Protein 7GPX (pdb70)

Solvent-accessible surface area: 15720 Å² total; per-residue (Å²): 3,7,88,4,0,50,32,1,14,47,1,17,121,149,0,27,10,33,0,92,21,183,130,33,48,11,0,0,0,0,0,38,63,78,13,0,1,0,0,37,78,0,56,30,38,146,94,2,73,5,74,96,93,110,11,159,23,86,87,48,62,55,29,126,24,191,98,102,19,9,5,12,0,8,29,0,74,0,52,62,156,109,146,15,120,64,0,60,130,40,9,9,177,77,79,66,87,32,109,47,0,2,0,0,1,57,4,84,117,30,24,49,4,8,0,4,6,4,133,2,57,52,98,22,111,24,90,30,85,62,59,74,0,53,66,0,1,21,0,106,20,51,12,116,84,26,8,24,0,0,0,0,1,14,74,38,88,0,1,0,1,3,4,12,46,89,54,66,41,0,8,0,1,7,0,8,30,78,37,4,130,76,84,19,16,93,26,1,64,42,3,9,173,131,0,14,13,22,0,87,14,155,99,23,38,0,6,0,1,0,0,39,65,74,12,0,1,0,2,38,54,0,45,30,41,128,64,1,71,2,67,96,95,114,7,122,10,94,90,53,59,59,24,128,19,188,98,101,24,9,3,16,0,8,26,1,101,2,87,43,137,105,136,14,93,57,0,66,118,55,5,12,184,74,77,73,88,34,111,86,1,10,0,5,0,32,3,70,121,10,43,69,0,10,0,20,6,8,126,0,41,66,90,25,115,24,86,31,84,64,58,67,0,51,58,0,1,30,1,100,3,37,6,164,39,45,77,12,1,3,2,0,1,14,86,27,68,0,2,0,8,6,6,18,46,69,25,60,51,0,7,0,1,6,0,10,38,75,38,8,124

Radius of gyration: 21.92 Å; Cα contacts (8 Å, |Δi|>4): 984; chains: 2; bounding box: 48×48×65 Å

Secondary structure (DSSP, 8-state):
--HHHHHHHHHHHHHEEEEEETTEEEEEEEEEBTEEEEEGGG---SEEEETTEEEEEEEEEEEE-TTS-EEEEEEEEE--SSPBP--GGGS-SS---EEEEEEEE-SSSSTTEEEEEEEEEEEEEEEETTEEEEEEEEESS---TT-TT-EEEETTEEEEEEEEE-SS-EEEEEP-GGGG-/-HHHHHHHHHHHHHEEEEEETTEEEEEEEEEBTEEEEEGGG---SEEEETTEEEEEEEEEEEE-TTS-EEEEEEEEE--S--BPP-GGGS-SS---EEEEEEEE-SSSSTTEEEEEEEEEEEEEEEETTEEEEEEEEEE--S---S---EEEETTEEEEEEEEE-SSEEEEEEP-GGG--

Organism: Human enterovirus D68 (NCBI:txid42789)

GO terms:
  GO:0039537 symbiont-mediated suppression of cytoplasmic pattern recognition receptor signaling pathway (P, IDA)
  GO:0140311 protein sequestering activity (F, IDA)
  GO:0005737 cytoplasm (C, IC)
  GO:0033650 host cell mitochondrion (C, EXP)
  GO:0030430 host cell cytoplasm (C, EXP)
  GO:0004197 cysteine-type endopeptidase activity (F, IDA)

Structure (mmCIF, N/CA/C/O backbone):
data_7GPX
#
_entry.id   7GPX
#
_cell.length_a   42.997
_cell.length_b   61.244
_cell.length_c   147.790
_cell.angle_alpha   90.00
_cell.angle_beta   90.00
_cell.angle_gamma   90.00
#
_symmetry.space_group_name_H-M   'P 21 21 21'
#
loop_
_entity.id
_entity.type
_entity.pdbx_description
1 polymer 'Protease 3C'
2 non-polymer 'DIMETHYL SULFOXIDE'
3 non-polymer 5-bromo-2-hydroxybenzonitrile
4 water water
#
loop_
_atom_site.group_PDB
_atom_site.id
_atom_site.type_symbol
_atom_site.label_atom_id
_atom_site.label_alt_id
_atom_site.label_comp_id
_atom_site.label_asym_id
_atom_site.label_entity_id
_atom_site.label_seq_id
_atom_site.pdbx_PDB_ins_code
_atom_site.Cartn_x
_atom_site.Cartn_y
_atom_site.Cartn_z
_atom_site.occupancy
_atom_site.B_iso_or_equiv
_atom_site.auth_seq_id
_atom_site.auth_comp_id
_atom_site.auth_asym_id
_atom_site.auth_atom_id
_atom_site.pdbx_PDB_model_num
ATOM 1 N N . MET A 1 1 ? 0.424 -2.173 -30.207 1.00 19.50 0 MET A N 1
ATOM 2 C CA . MET A 1 1 ? 0.142 -1.156 -31.212 1.00 22.98 0 MET A CA 1
ATOM 3 C C . MET A 1 1 ? 1.345 -0.194 -31.385 1.00 20.11 0 MET A C 1
ATOM 4 O O . MET A 1 1 ? 1.379 0.623 -32.334 1.00 21.95 0 MET A O 1
ATOM 9 N N . GLY A 1 2 ? 2.311 -0.254 -30.489 1.00 18.12 1 GLY A N 1
ATOM 10 C CA . GLY A 1 2 ? 3.489 0.605 -30.441 1.00 18.35 1 GLY A CA 1
ATOM 11 C C . GLY A 1 2 ? 4.569 0.013 -29.551 1.00 19.40 1 GLY A C 1
ATOM 12 O O . GLY A 1 2 ? 4.423 -1.083 -29.015 1.00 17.06 1 GLY A O 1
ATOM 13 N N . PRO A 1 3 ? 5.672 0.756 -29.319 1.00 20.11 2 PRO A N 1
ATOM 14 C CA . PRO A 1 3 ? 6.854 0.224 -28.623 1.00 19.66 2 PRO A CA 1
ATOM 15 C C . PRO A 1 3 ? 6.663 -0.236 -27.168 1.00 17.35 2 PRO A C 1
ATOM 16 O O . PRO A 1 3 ? 7.274 -1.187 -26.774 1.00 18.88 2 PRO A O 1
ATOM 20 N N . GLY A 1 4 ? 5.735 0.377 -26.464 1.00 18.98 3 GLY A N 1
ATOM 21 C CA . GLY A 1 4 ? 5.438 -0.035 -25.079 1.00 17.37 3 GLY A CA 1
ATOM 22 C C . GLY A 1 4 ? 4.755 -1.384 -25.072 1.00 16.93 3 GLY A C 1
ATOM 23 O O . GLY A 1 4 ? 5.088 -2.289 -24.233 1.00 18.07 3 GLY A O 1
ATOM 24 N N . PHE A 1 5 ? 3.771 -1.550 -25.953 1.00 17.03 4 PHE A N 1
ATOM 25 C CA . PHE A 1 5 ? 3.030 -2.828 -26.107 1.00 15.12 4 PHE A CA 1
ATOM 26 C C . PHE A 1 5 ? 3.975 -3.922 -26.642 1.00 14.71 4 PHE A C 1
ATOM 27 O O . PHE A 1 5 ? 3.853 -5.089 -26.312 1.00 14.03 4 PHE A O 1
ATOM 35 N N . ASP A 1 6 ? 4.917 -3.565 -27.496 1.00 14.69 5 ASP A N 1
ATOM 36 C CA . ASP A 1 6 ? 5.882 -4.534 -28.063 1.00 14.81 5 ASP A CA 1
ATOM 37 C C . ASP A 1 6 ? 6.783 -5.134 -26.961 1.00 14.94 5 ASP A C 1
ATOM 38 O O . ASP A 1 6 ? 6.963 -6.344 -26.893 1.00 14.04 5 ASP A O 1
ATOM 43 N N . PHE A 1 7 ? 7.328 -4.289 -26.099 1.00 14.18 6 PHE A N 1
ATOM 44 C CA . PHE A 1 7 ? 8.136 -4.801 -24.954 1.00 14.89 6 PHE A CA 1
ATOM 45 C C . PHE A 1 7 ? 7.278 -5.675 -24.010 1.00 14.30 6 PHE A C 1
ATOM 46 O O . PHE A 1 7 ? 7.681 -6.773 -23.663 1.00 13.69 6 PHE A O 1
ATOM 54 N N . ALA A 1 8 ? 6.080 -5.203 -23.660 1.00 12.58 7 ALA A N 1
ATOM 55 C CA . ALA A 1 8 ? 5.176 -5.934 -22.755 1.00 12.76 7 ALA A CA 1
ATOM 56 C C . ALA A 1 8 ? 4.863 -7.326 -23.343 1.00 12.35 7 ALA A C 1
ATOM 57 O O . ALA A 1 8 ? 4.901 -8.316 -22.644 1.00 11.78 7 ALA A O 1
ATOM 59 N N . GLN A 1 9 ? 4.540 -7.391 -24.650 1.00 12.44 8 GLN A N 1
ATOM 60 C CA . GLN A 1 9 ? 4.205 -8.673 -25.305 1.00 12.16 8 GLN A CA 1
ATOM 61 C C . GLN A 1 9 ? 5.411 -9.655 -25.238 1.00 13.04 8 GLN A C 1
ATOM 62 O O . GLN A 1 9 ? 5.175 -10.820 -25.067 1.00 12.58 8 GLN A O 1
ATOM 68 N N . ALA A 1 10 ? 6.606 -9.135 -25.458 1.00 13.10 9 ALA A N 1
ATOM 69 C CA . ALA A 1 10 ? 7.830 -9.945 -25.462 1.00 14.34 9 ALA A CA 1
ATOM 70 C C . ALA A 1 10 ? 7.967 -10.563 -24.063 1.00 14.83 9 ALA A C 1
ATOM 71 O O . ALA A 1 10 ? 8.354 -11.711 -23.956 1.00 15.18 9 ALA A O 1
ATOM 73 N N . ILE A 1 11 ? 7.633 -9.842 -22.997 1.00 13.38 10 ILE A N 1
ATOM 74 C CA . ILE A 1 11 ? 7.708 -10.408 -21.617 1.00 12.98 10 ILE A CA 1
ATOM 75 C C . ILE A 1 11 ? 6.567 -11.408 -21.425 1.00 13.17 10 ILE A C 1
ATOM 76 O O . ILE A 1 11 ? 6.775 -12.512 -20.873 1.00 13.62 10 ILE A O 1
ATOM 81 N N . MET A 1 12 ? 5.364 -11.071 -21.856 1.00 12.28 11 MET A N 1
ATOM 82 C CA . MET A 1 12 ? 4.241 -11.970 -21.570 1.00 12.40 11 MET A CA 1
ATOM 83 C C . MET A 1 12 ? 4.431 -13.313 -22.299 1.00 14.04 11 MET A C 1
ATOM 84 O O . MET A 1 12 ? 4.102 -14.335 -21.735 1.00 14.07 11 MET A O 1
ATOM 89 N N . LYS A 1 13 ? 4.900 -13.288 -23.540 1.00 13.58 12 LYS A N 1
ATOM 90 C CA . LYS A 1 13 ? 4.921 -14.501 -24.378 1.00 15.83 12 LYS A CA 1
ATOM 91 C C . LYS A 1 13 ? 5.956 -15.502 -23.893 1.00 16.25 12 LYS A C 1
ATOM 92 O O . LYS A 1 13 ? 5.846 -16.634 -24.347 1.00 21.19 12 LYS A O 1
ATOM 98 N N . LYS A 1 14 ? 6.986 -15.113 -23.168 1.00 13.56 13 LYS A N 1
ATOM 99 C CA . LYS A 1 14 ? 8.036 -16.059 -22.731 1.00 13.50 13 LYS A CA 1
ATOM 100 C C . LYS A 1 14 ? 8.137 -16.169 -21.204 1.00 13.12 13 LYS A C 1
ATOM 101 O O . LYS A 1 14 ? 8.719 -17.172 -20.721 1.00 13.32 13 LYS A O 1
ATOM 107 N N . ASN A 1 15 ? 7.741 -15.133 -20.438 1.00 11.42 14 ASN A N 1
ATOM 108 C CA . ASN A 1 15 ? 8.083 -15.067 -18.996 1.00 11.88 14 ASN A CA 1
ATOM 109 C C . ASN A 1 15 ? 6.838 -15.068 -18.107 1.00 12.27 14 ASN A C 1
ATOM 110 O O . ASN A 1 15 ? 6.945 -14.545 -16.984 1.00 12.98 14 ASN A O 1
ATOM 115 N N . 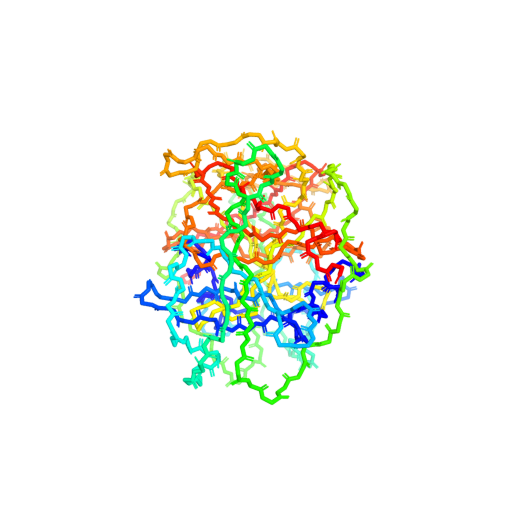THR A 1 16 ? 5.691 -15.521 -18.587 1.00 11.53 15 THR A N 1
ATOM 116 C CA . THR A 1 16 ? 4.513 -15.638 -17.686 1.00 11.97 15 THR A CA 1
ATOM 117 C C . THR A 1 16 ? 3.940 -17.052 -17.744 1.00 11.80 15 THR A C 1
ATOM 118 O O . THR A 1 16 ? 4.096 -17.775 -18.755 1.00 12.83 15 THR A O 1
ATOM 122 N N . VAL A 1 17 ? 3.308 -17.409 -16.626 1.00 11.00 16 VAL A N 1
ATOM 123 C CA . VAL A 1 17 ? 2.486 -18.628 -16.475 1.00 12.17 16 VAL A CA 1
ATOM 124 C C . VAL A 1 17 ? 1.215 -18.210 -15.752 1.00 11.83 16 VAL A C 1
ATOM 125 O O . VAL A 1 17 ? 1.167 -17.156 -15.108 1.00 11.38 16 VAL A O 1
ATOM 129 N N . ILE A 1 18 ? 0.210 -19.058 -15.856 1.00 12.03 17 ILE A N 1
ATOM 130 C CA . ILE A 1 18 ? -1.033 -18.874 -15.088 1.00 12.76 17 ILE A CA 1
ATOM 131 C C . ILE A 1 18 ? -0.894 -19.695 -13.800 1.00 13.18 17 ILE A C 1
ATOM 132 O O . ILE A 1 18 ? -0.759 -20.912 -13.878 1.00 13.16 17 ILE A O 1
ATOM 137 N N . ALA A 1 19 ? -0.903 -19.018 -12.673 1.00 11.88 18 ALA A N 1
ATOM 138 C CA . ALA A 1 19 ? -0.755 -19.656 -11.352 1.00 12.38 18 ALA A CA 1
ATOM 139 C C . ALA A 1 19 ? -2.131 -19.711 -10.702 1.00 12.82 18 ALA A C 1
ATOM 140 O O . ALA A 1 19 ? -2.836 -18.743 -10.719 1.00 14.74 18 ALA A O 1
ATOM 142 N N A ARG A 1 20 ? -2.488 -20.859 -10.124 0.21 12.39 19 ARG A N 1
ATOM 143 N N B ARG A 1 20 ? -2.492 -20.866 -10.148 0.28 12.29 19 ARG A N 1
ATOM 144 C CA A ARG A 1 20 ? -3.786 -21.034 -9.428 0.21 12.61 19 ARG A CA 1
ATOM 145 C CA B ARG A 1 20 ? -3.756 -20.989 -9.397 0.28 12.66 19 ARG A CA 1
ATOM 146 C C A ARG A 1 20 ? -3.489 -21.518 -8.005 0.21 11.87 19 ARG A C 1
ATOM 147 C C B ARG A 1 20 ? -3.446 -21.492 -7.992 0.28 11.74 19 ARG A C 1
ATOM 148 O O A ARG A 1 20 ? -2.835 -22.556 -7.871 0.21 11.28 19 ARG A O 1
ATOM 149 O O B ARG A 1 20 ? -2.783 -22.516 -7.861 0.28 11.17 19 ARG A O 1
ATOM 164 N N . THR A 1 21 ? -3.926 -20.753 -6.995 1.00 12.47 20 THR A N 1
ATOM 165 C CA . THR A 1 21 ? -3.882 -21.150 -5.577 1.00 12.63 20 THR A CA 1
ATOM 166 C C . THR A 1 21 ? -5.345 -21.305 -5.110 1.00 13.64 20 THR A C 1
ATOM 167 O O . THR A 1 21 ? -6.253 -21.160 -5.917 1.00 14.09 20 THR A O 1
ATOM 171 N N . GLU A 1 22 ? -5.544 -21.543 -3.816 1.00 14.12 21 GLU A N 1
ATOM 172 C CA . GLU A 1 22 ? -6.914 -21.577 -3.195 1.00 16.31 21 GLU A CA 1
ATOM 173 C C . GLU A 1 22 ? -7.544 -20.180 -3.188 1.00 18.58 21 GLU A C 1
ATOM 174 O O . GLU A 1 22 ? -8.791 -20.112 -3.062 1.00 16.78 21 GLU A O 1
ATOM 180 N N . LYS A 1 23 ? -6.736 -19.143 -3.439 1.00 17.61 22 LYS A N 1
ATOM 181 C CA . LYS A 1 23 ? -7.177 -17.730 -3.487 1.00 19.00 22 LYS A CA 1
ATOM 182 C C . LYS A 1 23 ? -7.450 -17.255 -4.924 1.00 19.36 22 LYS A C 1
ATOM 183 O O . LYS A 1 23 ? -7.822 -16.079 -5.011 1.00 23.94 22 LYS A O 1
ATOM 189 N N . GLY A 1 24 ? -7.369 -18.093 -5.951 1.00 16.74 23 GLY A N 1
ATOM 190 C CA . GLY A 1 24 ? -7.777 -17.833 -7.334 1.00 18.15 23 GLY A CA 1
ATOM 191 C C . GLY A 1 24 ? -6.614 -17.917 -8.324 1.00 16.87 23 GLY A C 1
ATOM 192 O O . GLY A 1 24 ? -5.573 -18.479 -7.957 1.00 15.50 23 GLY A O 1
ATOM 193 N N . GLU A 1 25 ? -6.850 -17.406 -9.533 1.00 15.85 24 GLU A N 1
ATOM 194 C CA . GLU A 1 25 ? -5.926 -17.433 -10.689 1.00 15.66 24 GLU A CA 1
ATOM 195 C C . GLU A 1 25 ? -5.186 -16.100 -10.756 1.00 15.17 24 GLU A C 1
ATOM 196 O O . GLU A 1 25 ? -5.807 -15.066 -10.639 1.00 16.77 24 GLU A O 1
ATOM 202 N N . PHE A 1 26 ? -3.868 -16.154 -10.900 1.00 13.54 25 PHE A N 1
ATOM 203 C CA . PHE A 1 26 ? -2.966 -14.983 -10.954 1.00 12.75 25 PHE A CA 1
ATOM 204 C C . PHE A 1 26 ? -2.072 -15.073 -12.183 1.00 11.81 25 PHE A C 1
ATOM 205 O O . PHE A 1 26 ? -1.602 -16.118 -12.514 1.00 12.77 25 PHE A O 1
ATOM 213 N N . THR A 1 27 ? -1.777 -13.927 -12.769 1.00 12.58 26 THR A N 1
ATOM 214 C CA . THR A 1 27 ? -0.603 -13.770 -13.651 1.00 11.74 26 THR A CA 1
ATOM 215 C C . THR A 1 27 ? 0.622 -13.991 -12.764 1.00 12.26 26 THR A C 1
ATOM 216 O O . THR A 1 27 ? 0.708 -13.402 -11.710 1.00 12.57 26 THR A O 1
ATOM 220 N N . MET A 1 28 ? 1.555 -14.813 -13.230 1.00 11.83 27 MET A N 1
ATOM 221 C CA . MET A 1 28 ? 2.794 -15.097 -12.498 1.00 11.88 27 MET A CA 1
ATOM 222 C C . MET A 1 28 ? 3.970 -14.828 -13.451 1.00 11.09 27 MET A C 1
ATOM 223 O O . MET A 1 28 ? 4.057 -15.423 -14.513 1.00 11.98 27 MET A O 1
ATOM 228 N N . LEU A 1 29 ? 4.870 -13.946 -13.044 1.00 12.14 28 LEU A N 1
ATOM 229 C CA . LEU A 1 29 ? 6.091 -13.576 -13.803 1.00 11.11 28 LEU A CA 1
ATOM 230 C C . LEU A 1 29 ? 7.278 -14.498 -13.406 1.00 10.55 28 LEU A C 1
ATOM 231 O O . LEU A 1 29 ? 7.670 -14.552 -12.239 1.00 10.86 28 LEU A O 1
ATOM 236 N N . GLY A 1 30 ? 7.788 -15.235 -14.397 1.00 9.82 29 GLY A N 1
ATOM 237 C CA . GLY A 1 30 ? 9.024 -16.015 -14.251 1.00 10.81 29 GLY A CA 1
ATOM 238 C C . GLY A 1 30 ? 10.198 -15.080 -14.471 1.00 10.87 29 GLY A C 1
ATOM 239 O O . GLY A 1 30 ? 10.195 -14.329 -15.431 1.00 10.86 29 GLY A O 1
ATOM 240 N N . VAL A 1 31 ? 11.216 -15.160 -13.603 1.00 10.85 30 VAL A N 1
ATOM 241 C CA . VAL A 1 31 ? 12.331 -14.179 -13.647 1.00 10.71 30 VAL A CA 1
ATOM 242 C C . VAL A 1 31 ? 13.631 -14.820 -14.182 1.00 10.90 30 VAL A C 1
ATOM 243 O O . VAL A 1 31 ? 14.347 -14.184 -14.949 1.00 11.18 30 VAL A O 1
ATOM 247 N N . TYR A 1 32 ? 13.965 -16.009 -13.699 1.00 11.12 31 TYR A N 1
ATOM 248 C CA . TYR A 1 32 ? 15.129 -16.785 -14.178 1.00 11.89 31 TYR A CA 1
ATOM 249 C C . TYR A 1 32 ? 15.005 -18.206 -13.626 1.00 12.11 31 TYR A C 1
ATOM 250 O O . TYR A 1 32 ? 14.266 -18.423 -12.692 1.00 11.57 31 TYR A O 1
ATOM 259 N N A ASP A 1 33 ? 15.731 -19.157 -14.229 0.25 12.42 32 ASP A N 1
ATOM 260 N N B ASP A 1 33 ? 15.767 -19.157 -14.182 0.25 12.74 32 ASP A N 1
ATOM 261 C CA A ASP A 1 33 ? 15.784 -20.569 -13.755 0.25 12.94 32 ASP A CA 1
ATOM 262 C CA B ASP A 1 33 ? 15.819 -20.548 -13.651 0.25 13.30 32 ASP A CA 1
ATOM 263 C C A ASP A 1 33 ? 14.328 -20.994 -13.469 0.25 12.31 32 ASP A C 1
ATOM 264 C C B ASP A 1 33 ? 14.357 -20.984 -13.451 0.25 12.52 32 ASP A C 1
ATOM 265 O O A ASP A 1 33 ? 13.508 -20.860 -14.377 0.25 11.62 32 ASP A O 1
ATOM 266 O O B ASP A 1 33 ? 13.576 -20.833 -14.385 0.25 11.75 32 ASP A O 1
ATOM 275 N N . ARG A 1 34 ? 14.007 -21.499 -12.270 1.00 12.27 33 ARG A N 1
ATOM 276 C CA . ARG A 1 34 ? 12.645 -21.941 -11.912 1.00 12.50 33 ARG A CA 1
ATOM 277 C C . ARG A 1 34 ? 12.032 -20.949 -10.909 1.00 11.93 33 ARG A C 1
ATOM 278 O O . ARG A 1 34 ? 11.116 -21.300 -10.182 1.00 13.04 33 ARG A O 1
ATOM 286 N N . VAL A 1 35 ? 12.502 -19.715 -10.949 1.00 10.90 34 VAL A N 1
ATOM 287 C CA . VAL A 1 35 ? 12.165 -18.688 -9.950 1.00 12.16 34 VAL A CA 1
ATOM 288 C C . VAL A 1 35 ? 11.137 -17.734 -10.551 1.00 12.16 34 VAL A C 1
ATOM 289 O O . VAL A 1 35 ? 11.404 -17.169 -11.595 1.00 11.62 34 VAL A O 1
ATOM 293 N N . ALA A 1 36 ? 10.017 -17.566 -9.827 1.00 11.15 35 ALA A N 1
ATOM 294 C CA . ALA A 1 36 ? 8.893 -16.685 -10.252 1.00 11.72 35 ALA A CA 1
ATOM 295 C C . ALA A 1 36 ? 8.445 -15.808 -9.087 1.00 10.92 35 ALA A C 1
ATOM 296 O O . ALA A 1 36 ? 8.861 -16.045 -7.941 1.00 12.04 35 ALA A O 1
ATOM 298 N N . VAL A 1 37 ? 7.578 -14.855 -9.383 1.00 11.13 36 VAL A N 1
ATOM 299 C CA . VAL A 1 37 ? 6.982 -13.939 -8.362 1.00 11.86 36 VAL A CA 1
ATOM 300 C C . VAL A 1 37 ? 5.465 -13.940 -8.518 1.00 12.19 36 VAL A C 1
ATOM 301 O O . VAL A 1 37 ? 4.933 -14.167 -9.605 1.00 12.62 36 VAL A O 1
ATOM 305 N N . ILE A 1 38 ? 4.818 -13.641 -7.388 1.00 12.32 37 ILE A N 1
ATOM 306 C CA . ILE A 1 38 ? 3.331 -13.597 -7.305 1.00 12.93 37 ILE A CA 1
ATOM 307 C C . ILE A 1 38 ? 3.015 -12.696 -6.105 1.00 13.05 37 ILE A C 1
ATOM 308 O O . ILE A 1 38 ? 3.810 -12.615 -5.163 1.00 12.12 37 ILE A O 1
ATOM 313 N N . PRO A 1 39 ? 1.865 -11.996 -6.097 1.00 12.18 38 PRO A N 1
ATOM 314 C CA . PRO A 1 39 ? 1.513 -11.242 -4.883 1.00 12.49 38 PRO A CA 1
ATOM 315 C C . PRO A 1 39 ? 1.369 -12.145 -3.655 1.00 12.98 38 PRO A C 1
ATOM 316 O O . PRO A 1 39 ? 0.861 -13.281 -3.742 1.00 12.73 38 PRO A O 1
ATOM 320 N N . THR A 1 40 ? 1.854 -11.652 -2.511 1.00 12.56 39 THR A N 1
ATOM 321 C CA . THR A 1 40 ? 1.860 -12.452 -1.289 1.00 12.94 39 THR A CA 1
ATOM 322 C C . THR A 1 40 ? 0.415 -12.877 -0.927 1.00 14.63 39 THR A C 1
ATOM 323 O O . THR A 1 40 ? 0.238 -14.018 -0.401 1.00 14.14 39 THR A O 1
ATOM 327 N N . HIS A 1 41 ? -0.585 -12.039 -1.212 1.00 14.45 40 HIS A N 1
ATOM 328 C CA . HIS A 1 41 ? -2.001 -12.417 -0.896 1.00 15.56 40 HIS A CA 1
ATOM 329 C C . HIS A 1 41 ? -2.502 -13.629 -1.711 1.00 16.71 40 HIS A C 1
ATOM 330 O O . HIS A 1 41 ? -3.631 -14.077 -1.403 1.00 16.02 40 HIS A O 1
ATOM 337 N N . ALA A 1 42 ? -1.787 -14.143 -2.708 1.00 13.67 41 ALA A N 1
ATOM 338 C CA . ALA A 1 42 ? -2.159 -15.421 -3.354 1.00 13.83 41 ALA A CA 1
ATOM 339 C C . ALA A 1 42 ? -2.032 -16.583 -2.392 1.00 14.58 41 ALA A C 1
ATOM 340 O O . ALA A 1 42 ? -2.591 -17.633 -2.718 1.00 15.96 41 ALA A O 1
ATOM 342 N N . SER A 1 43 ? -1.325 -16.436 -1.272 1.00 14.51 42 SER A N 1
ATOM 343 C CA . SER A 1 43 ? -1.142 -17.471 -0.223 1.00 16.33 42 SER A CA 1
ATOM 344 C C . SER A 1 43 ? -0.581 -18.792 -0.797 1.00 16.88 42 SER A C 1
ATOM 345 O O . SER A 1 43 ? -1.217 -19.849 -0.709 1.00 17.43 42 SER A O 1
ATOM 348 N N . VAL A 1 44 ? 0.607 -18.735 -1.388 1.00 16.14 43 VAL A N 1
ATOM 349 C CA . VAL A 1 44 ? 1.252 -19.923 -1.997 1.00 15.98 43 VAL A CA 1
ATOM 350 C C . VAL A 1 44 ? 1.441 -21.007 -0.926 1.00 16.67 43 VAL A C 1
ATOM 351 O O . VAL A 1 44 ? 1.953 -20.664 0.134 1.00 17.97 43 VAL A O 1
ATOM 355 N N . GLY A 1 45 ? 1.052 -22.240 -1.212 1.00 15.59 44 GLY A N 1
ATOM 356 C CA . GLY A 1 45 ? 1.286 -23.368 -0.306 1.00 17.25 44 GLY A CA 1
ATOM 357 C C . GLY A 1 45 ? 2.359 -24.320 -0.812 1.00 17.13 44 GLY A C 1
ATOM 358 O O . GLY A 1 45 ? 3.264 -23.899 -1.541 1.00 17.38 44 GLY A O 1
ATOM 359 N N . GLU A 1 46 ? 2.277 -25.568 -0.426 1.00 15.40 45 GLU A N 1
ATOM 360 C CA . GLU A 1 46 ? 3.272 -26.592 -0.832 1.00 16.68 45 GLU A CA 1
ATOM 361 C C . GLU A 1 46 ? 3.087 -27.033 -2.308 1.00 14.12 45 GLU A C 1
ATOM 362 O O . GLU A 1 46 ? 4.009 -27.596 -2.895 1.00 13.64 45 GLU A O 1
ATOM 368 N N . ILE A 1 47 ? 1.858 -26.938 -2.791 1.00 13.29 46 ILE A N 1
ATOM 369 C CA . ILE A 1 47 ? 1.448 -27.316 -4.159 1.00 14.61 46 ILE A CA 1
ATOM 370 C C . ILE A 1 47 ? 0.710 -26.123 -4.762 1.00 14.06 46 ILE A C 1
ATOM 371 O O . ILE A 1 47 ? -0.016 -25.414 -4.060 1.00 13.42 46 ILE A O 1
ATOM 376 N N . ILE A 1 48 ? 1.003 -25.869 -6.037 1.00 13.52 47 ILE A N 1
ATOM 377 C CA . ILE A 1 48 ? 0.390 -24.775 -6.830 1.00 13.02 47 ILE A CA 1
ATOM 378 C C . ILE A 1 48 ? 0.055 -25.361 -8.199 1.00 13.22 47 ILE A C 1
ATOM 379 O O . ILE A 1 48 ? 0.709 -26.298 -8.604 1.00 14.14 47 ILE A O 1
ATOM 384 N N . TYR A 1 49 ? -0.945 -24.817 -8.885 1.00 12.44 48 TYR A N 1
ATOM 385 C CA . TYR A 1 49 ? -1.168 -25.208 -10.279 1.00 12.75 48 TYR A CA 1
ATOM 386 C C . TYR A 1 49 ? -0.521 -24.144 -11.179 1.00 12.89 48 TYR A C 1
ATOM 387 O O . TYR A 1 49 ? -0.737 -22.938 -10.955 1.00 12.56 48 TYR A O 1
ATOM 396 N N . ILE A 1 50 ? 0.233 -24.625 -12.159 1.00 12.10 49 ILE A N 1
ATOM 397 C CA . ILE A 1 50 ? 0.921 -23.764 -13.135 1.00 12.32 49 ILE A CA 1
ATOM 398 C C . ILE A 1 50 ? 0.434 -24.190 -14.525 1.00 14.74 49 ILE A C 1
ATOM 399 O O . ILE A 1 50 ? 0.714 -25.347 -14.929 1.00 14.27 49 ILE A O 1
ATOM 404 N N . ASN A 1 51 ? -0.279 -23.320 -15.215 1.00 13.34 50 ASN A N 1
ATOM 405 C CA . ASN A 1 51 ? -0.922 -23.675 -16.511 1.00 15.66 50 ASN A CA 1
ATOM 406 C C . ASN A 1 51 ? -1.741 -24.984 -16.315 1.00 17.41 50 ASN A C 1
ATOM 407 O O . ASN A 1 51 ? -1.681 -25.847 -17.190 1.00 18.29 50 ASN A O 1
ATOM 412 N N . ASP A 1 52 ? -2.456 -25.105 -15.217 1.00 17.23 51 ASP A N 1
ATOM 413 C CA . ASP A 1 52 ? -3.353 -26.240 -14.876 1.00 20.60 51 ASP A CA 1
ATOM 414 C C . ASP A 1 52 ? -2.589 -27.555 -14.683 1.00 21.28 51 ASP A C 1
ATOM 415 O O . ASP A 1 52 ? -3.253 -28.637 -14.692 1.00 23.17 51 ASP A O 1
ATOM 420 N N . VAL A 1 53 ? -1.318 -27.488 -14.339 1.00 18.25 52 VAL A N 1
ATOM 421 C CA . VAL A 1 53 ? -0.525 -28.663 -13.937 1.00 19.56 52 VAL A CA 1
ATOM 422 C C . VAL A 1 53 ? -0.121 -28.578 -12.475 1.00 17.78 52 VAL A C 1
ATOM 423 O O . VAL A 1 53 ? 0.480 -27.603 -12.054 1.00 15.74 52 VAL A O 1
ATOM 427 N N . GLU A 1 54 ? -0.415 -29.639 -11.762 1.00 16.91 53 GLU A N 1
ATOM 428 C CA . GLU A 1 54 ? -0.045 -29.757 -10.339 1.00 16.11 53 GLU A CA 1
ATOM 429 C C . GLU A 1 54 ? 1.468 -29.680 -10.172 1.00 15.74 53 GLU A C 1
ATOM 430 O O . GLU A 1 54 ? 2.180 -30.540 -10.754 1.00 15.69 53 GLU A O 1
ATOM 436 N N . THR A 1 55 ? 1.945 -28.688 -9.423 1.00 13.21 54 THR A N 1
ATOM 437 C CA . THR A 1 55 ? 3.394 -28.436 -9.319 1.00 14.47 54 THR A CA 1
ATOM 438 C C . THR A 1 55 ? 3.838 -28.327 -7.833 1.00 14.11 54 THR A C 1
ATOM 439 O O . THR A 1 55 ? 3.222 -27.523 -7.087 1.00 13.86 54 THR A O 1
ATOM 443 N N . ARG A 1 56 ? 4.906 -29.014 -7.431 1.00 12.97 55 ARG A N 1
ATOM 444 C CA . ARG A 1 56 ? 5.465 -28.812 -6.088 1.00 14.42 55 ARG A CA 1
ATOM 445 C C . ARG A 1 56 ? 6.199 -27.484 -6.013 1.00 13.55 55 ARG A C 1
ATOM 446 O O . ARG A 1 56 ? 6.865 -27.092 -6.968 1.00 13.34 55 ARG A O 1
ATOM 454 N N . VAL A 1 57 ? 6.027 -26.830 -4.886 1.00 12.84 56 VAL A N 1
ATOM 455 C CA . VAL A 1 57 ? 6.719 -25.570 -4.563 1.00 12.76 56 VAL A CA 1
ATOM 456 C C . VAL A 1 57 ? 7.966 -25.943 -3.785 1.00 15.10 56 VAL A C 1
ATOM 457 O O . VAL A 1 57 ? 7.809 -26.478 -2.708 1.00 16.13 56 VAL A O 1
ATOM 461 N N . LEU A 1 58 ? 9.151 -25.720 -4.357 1.00 14.91 57 LEU A N 1
ATOM 462 C CA . LEU A 1 58 ? 10.453 -26.078 -3.743 1.00 16.69 57 LEU A CA 1
ATOM 463 C C . LEU A 1 58 ? 10.826 -25.068 -2.670 1.00 18.12 57 LEU A C 1
ATOM 464 O O . LEU A 1 58 ? 11.509 -25.489 -1.694 1.00 18.49 57 LEU A O 1
ATOM 469 N N . ASP A 1 59 ? 10.418 -23.825 -2.802 1.00 16.33 58 ASP A N 1
ATOM 470 C CA . ASP A 1 59 ? 10.736 -22.773 -1.817 1.00 18.77 58 ASP A CA 1
ATOM 471 C C . ASP A 1 59 ? 9.798 -21.602 -2.062 1.00 18.06 58 ASP A C 1
ATOM 472 O O . ASP A 1 59 ? 9.458 -21.339 -3.208 1.00 15.80 58 ASP A O 1
ATOM 477 N N . ALA A 1 60 ? 9.356 -20.935 -1.016 1.00 18.29 59 ALA A N 1
ATOM 478 C CA . ALA A 1 60 ? 8.536 -19.712 -1.172 1.00 18.62 59 ALA A CA 1
ATOM 479 C C . ALA A 1 60 ? 8.916 -18.740 -0.052 1.00 20.52 59 ALA A C 1
ATOM 480 O O . ALA A 1 60 ? 9.010 -19.157 1.105 1.00 21.85 59 ALA A O 1
ATOM 482 N N . CYS A 1 61 ? 9.154 -17.487 -0.404 1.00 14.98 60 CYS A N 1
ATOM 483 C CA . CYS A 1 61 ? 9.564 -16.435 0.565 1.00 14.94 60 CYS A CA 1
ATOM 484 C C . CYS A 1 61 ? 8.745 -15.132 0.397 1.00 16.67 60 CYS A C 1
ATOM 485 O O . CYS A 1 61 ? 8.823 -14.528 -0.735 1.00 13.63 60 CYS A O 1
ATOM 488 N N . ALA A 1 62 ? 7.956 -14.764 1.357 1.00 13.71 61 ALA A N 1
ATOM 489 C CA . ALA A 1 62 ? 7.240 -13.477 1.379 1.00 15.28 61 ALA A CA 1
ATOM 490 C C . ALA A 1 62 ? 8.213 -12.365 1.783 1.00 14.86 61 ALA A C 1
ATOM 491 O O . ALA A 1 62 ? 8.657 -12.313 2.972 1.00 17.11 61 ALA A O 1
ATOM 493 N N . LEU A 1 63 ? 8.542 -11.472 0.870 1.00 12.67 62 LEU A N 1
ATOM 494 C CA . LEU A 1 63 ? 9.553 -10.411 1.125 1.00 13.70 62 LEU A CA 1
ATOM 495 C C . LEU A 1 63 ? 9.003 -9.340 2.074 1.00 13.61 62 LEU A C 1
ATOM 496 O O . LEU A 1 63 ? 7.837 -8.915 1.942 1.00 12.99 62 LEU A O 1
ATOM 501 N N . ARG A 1 64 ? 9.894 -8.856 2.933 1.00 13.64 63 ARG A N 1
ATOM 502 C CA . ARG A 1 64 ? 9.657 -7.701 3.815 1.00 14.09 63 ARG A CA 1
ATOM 503 C C . ARG A 1 64 ? 10.907 -6.804 3.748 1.00 15.57 63 ARG A C 1
ATOM 504 O O . ARG A 1 64 ? 12.024 -7.329 3.488 1.00 15.60 63 ARG A O 1
ATOM 512 N N . ASP A 1 65 ? 10.756 -5.513 3.859 1.00 14.38 64 ASP A N 1
ATOM 513 C CA . ASP A 1 65 ? 11.940 -4.635 3.892 1.00 16.35 64 ASP A CA 1
ATOM 514 C C . ASP A 1 65 ? 12.638 -4.754 5.262 1.00 15.82 64 ASP A C 1
ATOM 515 O O . ASP A 1 65 ? 12.237 -5.567 6.127 1.00 16.27 64 ASP A O 1
ATOM 520 N N . LEU A 1 66 ? 13.764 -4.036 5.395 1.00 19.25 65 LEU A N 1
ATOM 521 C CA . LEU A 1 66 ? 14.618 -4.188 6.604 1.00 21.78 65 LEU A CA 1
ATOM 522 C C . LEU A 1 66 ? 13.948 -3.552 7.826 1.00 29.07 65 LEU A C 1
ATOM 523 O O . LEU A 1 66 ? 14.345 -3.934 8.917 1.00 35.29 65 LEU A O 1
ATOM 528 N N . THR A 1 67 ? 12.940 -2.695 7.638 1.00 29.43 66 THR A N 1
ATOM 529 C CA . THR A 1 67 ? 12.004 -2.211 8.711 1.00 31.74 66 THR A CA 1
ATOM 530 C C . THR A 1 67 ? 10.953 -3.280 9.102 1.00 27.69 66 THR A C 1
ATOM 531 O O . THR A 1 67 ? 10.119 -2.976 9.962 1.00 28.23 66 THR A O 1
ATOM 535 N N . ASP A 1 68 ? 10.982 -4.499 8.545 1.00 22.73 67 ASP A N 1
ATOM 536 C CA . ASP A 1 68 ? 10.027 -5.618 8.798 1.00 22.42 67 ASP A CA 1
ATOM 537 C C . ASP A 1 68 ? 8.637 -5.119 8.328 1.00 19.75 67 ASP A C 1
ATOM 538 O O . ASP A 1 68 ? 7.645 -5.465 8.980 1.00 19.59 67 ASP A O 1
ATOM 543 N N . THR A 1 69 ? 8.573 -4.367 7.225 1.00 16.39 68 THR A N 1
ATOM 544 C CA . THR A 1 69 ? 7.281 -3.998 6.581 1.00 16.10 68 THR A CA 1
ATOM 545 C C . THR A 1 69 ? 7.034 -4.891 5.341 1.00 15.26 68 THR A C 1
ATOM 546 O O . THR A 1 69 ? 7.971 -5.063 4.531 1.00 14.39 68 THR A O 1
ATOM 550 N N . ASN A 1 70 ? 5.799 -5.345 5.163 1.00 13.66 69 ASN A N 1
ATOM 551 C CA . ASN A 1 70 ? 5.348 -6.082 3.964 1.00 13.78 69 ASN A CA 1
ATOM 552 C C . ASN A 1 70 ? 5.798 -5.352 2.679 1.00 12.29 69 ASN A C 1
ATOM 553 O O . ASN A 1 70 ? 5.576 -4.144 2.542 1.00 13.29 69 ASN A O 1
ATOM 558 N N . LEU A 1 71 ? 6.347 -6.105 1.715 1.00 12.47 70 LEU A N 1
ATOM 559 C CA . LEU A 1 71 ? 6.519 -5.671 0.304 1.00 12.59 70 LEU A CA 1
ATOM 560 C C . LEU A 1 71 ? 5.477 -6.293 -0.671 1.00 12.80 70 LEU A C 1
ATOM 561 O O . LEU A 1 71 ? 5.468 -5.855 -1.811 1.00 13.67 70 LEU A O 1
ATOM 566 N N . GLU A 1 72 ? 4.695 -7.286 -0.241 1.00 12.59 71 GLU A N 1
ATOM 567 C CA . GLU A 1 72 ? 3.595 -7.902 -1.036 1.00 13.16 71 GLU A CA 1
ATOM 568 C C . GLU A 1 72 ? 4.129 -8.727 -2.231 1.00 13.65 71 GLU A C 1
ATOM 569 O O . GLU A 1 72 ? 3.309 -9.101 -3.062 1.00 14.82 71 GLU A O 1
ATOM 575 N N . ILE A 1 73 ? 5.408 -9.040 -2.258 1.00 12.92 72 ILE A N 1
ATOM 576 C CA . ILE A 1 73 ? 6.046 -9.915 -3.281 1.00 14.04 72 ILE A CA 1
ATOM 577 C C . ILE A 1 73 ? 6.329 -11.236 -2.581 1.00 14.14 72 ILE A C 1
ATOM 578 O O . ILE A 1 73 ? 7.068 -11.193 -1.569 1.00 13.64 72 ILE A O 1
ATOM 583 N N . THR A 1 74 ? 5.915 -12.355 -3.179 1.00 11.94 73 THR A N 1
ATOM 584 C CA . THR A 1 74 ? 6.423 -13.680 -2.768 1.00 12.85 73 THR A CA 1
ATOM 585 C C . THR A 1 74 ? 7.273 -14.244 -3.915 1.00 12.53 73 THR A C 1
ATOM 586 O O . THR A 1 74 ? 6.780 -14.295 -5.060 1.00 13.00 73 THR A O 1
ATOM 590 N N . ILE A 1 75 ? 8.499 -14.654 -3.615 1.00 11.80 74 ILE A N 1
ATOM 591 C CA . ILE A 1 75 ? 9.381 -15.338 -4.580 1.00 12.29 74 ILE A CA 1
ATOM 592 C C . ILE A 1 75 ? 9.176 -16.837 -4.409 1.00 12.63 74 ILE A C 1
ATOM 593 O O . ILE A 1 75 ? 9.264 -17.326 -3.287 1.00 13.15 74 ILE A O 1
ATOM 598 N N . VAL A 1 76 ? 8.871 -17.517 -5.497 1.00 12.41 75 VAL A N 1
ATOM 599 C CA . VAL A 1 76 ? 8.518 -18.961 -5.513 1.00 14.51 75 VAL A CA 1
ATOM 600 C C . VAL A 1 76 ? 9.550 -19.665 -6.390 1.00 14.07 75 VAL A C 1
ATOM 601 O O . VAL A 1 76 ? 9.788 -19.223 -7.528 1.00 15.88 75 VAL A O 1
ATOM 605 N N . LYS A 1 77 ? 10.049 -20.803 -5.941 1.00 13.15 76 LYS A N 1
ATOM 606 C CA . LYS A 1 77 ? 10.857 -21.714 -6.779 1.00 13.47 76 LYS A CA 1
ATOM 607 C C . LYS A 1 77 ? 9.999 -22.949 -7.097 1.00 13.03 76 LYS A C 1
ATOM 608 O O . LYS A 1 77 ? 9.477 -23.588 -6.127 1.00 12.96 76 LYS A O 1
ATOM 614 N N . LEU A 1 78 ? 9.776 -23.185 -8.378 1.00 11.93 77 LEU A N 1
ATOM 615 C CA . LEU A 1 78 ? 8.822 -24.212 -8.862 1.00 12.65 77 LEU A CA 1
ATOM 616 C C . LEU A 1 78 ? 9.570 -25.493 -9.223 1.00 12.70 77 LEU A C 1
ATOM 617 O O . LEU A 1 78 ? 10.611 -25.419 -9.881 1.00 13.94 77 LEU A O 1
ATOM 622 N N . ASP A 1 79 ? 9.002 -26.642 -8.878 1.00 12.70 78 ASP A N 1
ATOM 623 C CA . ASP A 1 79 ? 9.545 -27.932 -9.347 1.00 14.00 78 ASP A CA 1
ATOM 624 C C . ASP A 1 79 ? 9.073 -28.194 -10.787 1.00 14.34 78 ASP A C 1
ATOM 625 O O . ASP A 1 79 ? 8.194 -29.021 -10.998 1.00 15.75 78 ASP A O 1
ATOM 630 N N . ARG A 1 80 ? 9.647 -27.462 -11.719 1.00 13.38 79 ARG A N 1
ATOM 631 C CA . ARG A 1 80 ? 9.236 -27.486 -13.150 1.00 14.68 79 ARG A CA 1
ATOM 632 C C . ARG A 1 80 ? 10.434 -28.010 -13.967 1.00 15.03 79 ARG A C 1
ATOM 633 O O . ARG A 1 80 ? 11.580 -27.838 -13.564 1.00 14.25 79 ARG A O 1
ATOM 641 N N . ASN A 1 81 ? 10.171 -28.611 -15.132 1.00 13.81 80 ASN A N 1
ATOM 642 C CA . ASN A 1 81 ? 11.224 -29.266 -15.936 1.00 13.75 80 ASN A CA 1
ATOM 643 C C . ASN A 1 81 ? 11.835 -28.311 -16.942 1.00 13.55 80 ASN A C 1
ATOM 644 O O . ASN A 1 81 ? 12.677 -28.755 -17.728 1.00 13.28 80 ASN A O 1
ATOM 649 N N . GLN A 1 82 ? 11.542 -27.021 -16.841 1.00 12.90 81 GLN A N 1
ATOM 650 C CA . GLN A 1 82 ? 11.987 -26.063 -17.862 1.00 12.89 81 GLN A CA 1
ATOM 651 C C . GLN A 1 82 ? 12.343 -24.736 -17.151 1.00 13.81 81 GLN A C 1
ATOM 652 O O . GLN A 1 82 ? 11.647 -24.309 -16.228 1.00 14.62 81 GLN A O 1
ATOM 658 N N . LYS A 1 83 ? 13.411 -24.100 -17.561 1.00 12.69 82 LYS A N 1
ATOM 659 C CA . LYS A 1 83 ? 13.814 -22.767 -17.035 1.00 13.18 82 LYS A CA 1
ATOM 660 C C . LYS A 1 83 ? 13.103 -21.635 -17.796 1.00 12.77 82 LYS A C 1
ATOM 661 O O . LYS A 1 83 ? 12.858 -21.745 -19.005 1.00 13.21 82 LYS A O 1
ATOM 667 N N . PHE A 1 84 ? 12.865 -20.534 -17.114 1.00 11.38 83 PHE A N 1
ATOM 668 C CA . PHE A 1 84 ? 12.433 -19.269 -17.755 1.00 11.37 83 PHE A CA 1
ATOM 669 C C . PHE A 1 84 ? 13.630 -18.597 -18.427 1.00 11.78 83 PHE A C 1
ATOM 670 O O . PHE A 1 84 ? 14.738 -18.655 -17.846 1.00 12.63 83 PHE A O 1
ATOM 678 N N . ARG A 1 85 ? 13.405 -17.877 -19.487 1.00 11.66 84 ARG A N 1
ATOM 679 C CA . ARG A 1 85 ? 14.400 -16.912 -19.976 1.00 11.36 84 ARG A CA 1
ATOM 680 C C . ARG A 1 85 ? 14.824 -15.977 -18.823 1.00 12.11 84 ARG A C 1
ATOM 681 O O . ARG A 1 85 ? 13.983 -15.460 -18.081 1.00 11.48 84 ARG A O 1
ATOM 689 N N . ASP A 1 86 ? 16.119 -15.740 -18.682 1.00 11.09 85 ASP A N 1
ATOM 690 C CA . ASP A 1 86 ? 16.609 -14.826 -17.636 1.00 12.99 85 ASP A CA 1
ATOM 691 C C . ASP A 1 86 ? 16.367 -13.367 -18.028 1.00 12.47 85 ASP A C 1
ATOM 692 O O . ASP A 1 86 ? 16.973 -12.878 -18.953 1.00 12.05 85 ASP A O 1
ATOM 697 N N . ILE A 1 87 ? 15.473 -12.701 -17.290 1.00 10.99 86 ILE A N 1
ATOM 698 C CA . ILE A 1 87 ? 15.087 -11.280 -17.537 1.00 11.41 86 ILE A CA 1
ATOM 699 C C . ILE A 1 87 ? 15.572 -10.387 -16.384 1.00 11.26 86 ILE A C 1
ATOM 700 O O . ILE A 1 87 ? 15.102 -9.276 -16.303 1.00 11.68 86 ILE A O 1
ATOM 705 N N . ARG A 1 88 ? 16.525 -10.840 -15.580 1.00 11.72 87 ARG A N 1
ATOM 706 C CA . ARG A 1 88 ? 16.963 -9.992 -14.447 1.00 12.00 87 ARG A CA 1
ATOM 707 C C . ARG A 1 88 ? 17.603 -8.681 -14.917 1.00 13.54 87 ARG A C 1
ATOM 708 O O . ARG A 1 88 ? 17.538 -7.704 -14.189 1.00 12.91 87 ARG A O 1
ATOM 716 N N . HIS A 1 89 ? 18.186 -8.642 -16.111 1.00 13.80 88 HIS A N 1
ATOM 717 C CA . HIS A 1 89 ? 18.822 -7.417 -16.620 1.00 13.86 88 HIS A CA 1
ATOM 718 C C . HIS A 1 89 ? 17.795 -6.369 -17.027 1.00 14.36 88 HIS A C 1
ATOM 719 O O . HIS A 1 89 ? 18.165 -5.273 -17.255 1.00 14.70 88 HIS A O 1
ATOM 726 N N . PHE A 1 90 ? 16.505 -6.697 -17.040 1.00 13.32 89 PHE A N 1
ATOM 727 C CA . PHE A 1 90 ? 15.441 -5.702 -17.284 1.00 13.50 89 PHE A CA 1
ATOM 728 C C . PHE A 1 90 ? 14.909 -5.085 -15.972 1.00 12.99 89 PHE A C 1
ATOM 729 O O . PHE A 1 90 ? 14.008 -4.230 -16.062 1.00 13.03 89 PHE A O 1
ATOM 737 N N . LEU A 1 91 ? 15.418 -5.513 -14.819 1.00 12.28 90 LEU A N 1
ATOM 738 C CA . LEU A 1 91 ? 14.868 -5.035 -13.534 1.00 13.37 90 LEU A CA 1
ATOM 739 C C . LEU A 1 91 ? 15.616 -3.787 -13.127 1.00 14.32 90 LEU A C 1
ATOM 740 O O . LEU A 1 91 ? 16.829 -3.752 -13.182 1.00 14.99 90 LEU A O 1
ATOM 745 N N . PRO A 1 92 ? 14.921 -2.776 -12.601 1.00 13.81 91 PRO A N 1
ATOM 746 C CA . PRO A 1 92 ? 15.597 -1.599 -12.065 1.00 14.85 91 PRO A CA 1
ATOM 747 C C . PRO A 1 92 ? 16.428 -1.927 -10.800 1.00 15.75 91 PRO A C 1
ATOM 748 O O . PRO A 1 92 ? 16.140 -2.810 -10.024 1.00 14.18 91 PRO A O 1
ATOM 752 N N . ARG A 1 93 ? 17.492 -1.143 -10.615 1.00 17.61 92 ARG A N 1
ATOM 753 C CA . ARG A 1 93 ? 18.322 -1.248 -9.391 1.00 19.72 92 ARG A CA 1
ATOM 754 C C . ARG A 1 93 ? 17.730 -0.446 -8.239 1.00 18.66 92 ARG A C 1
ATOM 755 O O . ARG A 1 93 ? 17.840 -0.881 -7.119 1.00 21.62 92 ARG A O 1
ATOM 763 N N A CYS A 1 94 ? 17.053 0.666 -8.529 0.25 18.83 93 CYS A N 1
ATOM 764 N N B CYS A 1 94 ? 17.061 0.670 -8.523 0.25 17.52 93 CYS A N 1
ATOM 765 C CA A CYS A 1 94 ? 16.590 1.634 -7.494 0.25 20.41 93 CYS A CA 1
ATOM 766 C CA B CYS A 1 94 ? 16.583 1.614 -7.472 0.25 18.15 93 CYS A CA 1
ATOM 767 C C A CYS A 1 94 ? 15.074 1.891 -7.570 0.25 18.90 93 CYS A C 1
ATOM 768 C C B CYS A 1 94 ? 15.068 1.870 -7.562 0.25 17.77 93 CYS A C 1
ATOM 769 O O A CYS A 1 94 ? 14.468 1.654 -8.628 0.25 18.48 93 CYS A O 1
ATOM 770 O O B CYS A 1 94 ? 14.465 1.622 -8.616 0.25 17.65 93 CYS A O 1
ATOM 775 N N . GLU A 1 95 ? 14.487 2.358 -6.462 1.00 17.64 94 GLU A N 1
ATOM 776 C CA . GLU A 1 95 ? 13.129 2.922 -6.446 1.00 17.71 94 GLU A CA 1
ATOM 777 C C . GLU A 1 95 ? 13.127 4.109 -7.422 1.00 18.19 94 GLU A C 1
ATOM 778 O O . GLU A 1 95 ? 14.096 4.872 -7.448 1.00 20.67 94 GLU A O 1
ATOM 784 N N . ASP A 1 96 ? 12.066 4.274 -8.198 1.00 17.75 95 ASP A N 1
ATOM 785 C CA . ASP A 1 96 ? 11.941 5.358 -9.177 1.00 17.88 95 ASP A CA 1
ATOM 786 C C . ASP A 1 96 ? 10.485 5.581 -9.559 1.00 17.58 95 ASP A C 1
ATOM 787 O O . ASP A 1 96 ? 9.636 4.805 -9.216 1.00 17.62 95 ASP A O 1
ATOM 792 N N . ASP A 1 97 ? 10.251 6.704 -10.222 1.00 19.45 96 ASP A N 1
ATOM 793 C CA . ASP A 1 97 ? 9.025 7.082 -10.957 1.00 19.77 96 ASP A CA 1
ATOM 794 C C . ASP A 1 97 ? 9.270 6.820 -12.447 1.00 17.61 96 ASP A C 1
ATOM 795 O O . ASP A 1 97 ? 10.434 6.758 -12.853 1.00 18.33 96 ASP A O 1
ATOM 800 N N . TYR A 1 98 ? 8.211 6.665 -13.239 1.00 17.55 97 TYR A N 1
ATOM 801 C CA . TYR A 1 98 ? 8.332 6.225 -14.646 1.00 19.53 97 TYR A CA 1
ATOM 802 C C . TYR A 1 98 ? 7.253 6.864 -15.496 1.00 19.47 97 TYR A C 1
ATOM 803 O O . TYR A 1 98 ? 6.203 7.211 -15.004 1.00 20.94 97 TYR A O 1
ATOM 812 N N . ASN A 1 99 ? 7.565 7.049 -16.764 1.00 22.91 98 ASN A N 1
ATOM 813 C CA . ASN A 1 99 ? 6.545 7.492 -17.740 1.00 30.11 98 ASN A CA 1
ATOM 814 C C . ASN A 1 99 ? 6.000 6.278 -18.489 1.00 29.14 98 ASN A C 1
ATOM 815 O O . ASN A 1 99 ? 6.744 5.287 -18.677 1.00 42.63 98 ASN A O 1
ATOM 820 N N . ASP A 1 100 ? 4.790 6.405 -19.008 1.00 27.98 99 ASP A N 1
ATOM 821 C CA . ASP A 1 100 ? 4.320 5.550 -20.107 1.00 31.81 99 ASP A CA 1
ATOM 822 C C . ASP A 1 100 ? 4.611 4.113 -19.664 1.00 22.88 99 ASP A C 1
ATOM 823 O O . ASP A 1 100 ? 5.499 3.505 -20.232 1.00 27.49 99 ASP A O 1
ATOM 828 N N . ALA A 1 101 ? 3.776 3.571 -18.805 1.00 17.40 100 ALA A N 1
ATOM 829 C CA . ALA A 1 101 ? 3.822 2.119 -18.463 1.00 14.87 100 ALA A CA 1
ATOM 830 C C . ALA A 1 101 ? 2.639 1.368 -19.093 1.00 13.93 100 ALA A C 1
ATOM 831 O O . ALA A 1 101 ? 1.576 1.938 -19.331 1.00 14.05 100 ALA A O 1
ATOM 833 N N . VAL A 1 102 ? 2.829 0.059 -19.255 1.00 12.96 101 VAL A N 1
ATOM 834 C CA . VAL A 1 102 ? 1.785 -0.905 -19.639 1.00 12.73 101 VAL A CA 1
ATOM 835 C C . VAL A 1 102 ? 1.650 -1.934 -18.511 1.00 12.53 101 VAL A C 1
ATOM 836 O O . VAL A 1 102 ? 2.645 -2.347 -17.929 1.00 12.66 101 VAL A O 1
ATOM 840 N N . LEU A 1 103 ? 0.424 -2.251 -18.162 1.00 11.77 102 LEU A N 1
ATOM 841 C CA . LEU A 1 103 ? 0.050 -3.361 -17.252 1.00 11.66 102 LEU A CA 1
ATOM 842 C C . LEU A 1 103 ? -0.476 -4.506 -18.121 1.00 12.19 102 LEU A C 1
ATOM 843 O O . LEU A 1 103 ? -1.461 -4.315 -18.876 1.00 12.81 102 LEU A O 1
ATOM 848 N N A SER A 1 104 ? 0.179 -5.669 -18.044 0.23 11.41 103 SER A N 1
ATOM 849 N N B SER A 1 104 ? 0.174 -5.678 -18.073 0.27 10.82 103 SER A N 1
ATOM 850 C CA A SER A 1 104 ? -0.156 -6.840 -18.876 0.23 11.64 103 SER A CA 1
ATOM 851 C CA B SER A 1 104 ? -0.192 -6.814 -18.944 0.27 10.80 103 SER A CA 1
ATOM 852 C C A SER A 1 104 ? -0.646 -7.982 -17.985 0.23 11.65 103 SER A C 1
ATOM 853 C C B SER A 1 104 ? -0.574 -8.036 -18.095 0.27 11.07 103 SER A C 1
ATOM 854 O O A SER A 1 104 ? -0.078 -8.208 -16.891 0.23 11.00 103 SER A O 1
ATOM 855 O O B SER A 1 104 ? 0.164 -8.397 -17.157 0.27 10.79 103 SER A O 1
ATOM 860 N N . VAL A 1 105 ? -1.737 -8.615 -18.412 1.00 11.35 104 VAL A N 1
ATOM 861 C CA . VAL A 1 105 ? -2.407 -9.684 -17.653 1.00 11.78 104 VAL A CA 1
ATOM 862 C C . VAL A 1 105 ? -2.653 -10.858 -18.594 1.00 13.27 104 VAL A C 1
ATOM 863 O O . VAL A 1 105 ? -2.968 -10.688 -19.771 1.00 13.28 104 VAL 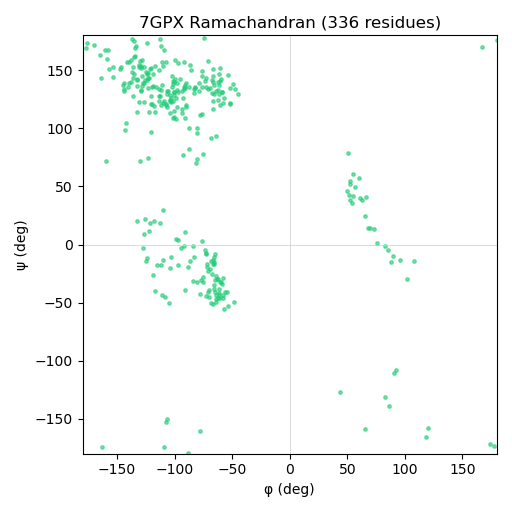A O 1
ATOM 867 N N . HIS A 1 106 ? -2.483 -12.080 -18.079 1.00 12.15 105 HIS A N 1
ATOM 868 C CA . HIS A 1 106 ? -2.893 -13.286 -18.821 1.00 13.22 105 HIS A CA 1
ATOM 869 C C . HIS A 1 106 ? -3.482 -14.331 -17.854 1.00 13.91 105 HIS A C 1
ATOM 870 O O . HIS A 1 106 ? -2.719 -15.018 -17.153 1.00 14.47 105 HIS A O 1
ATOM 877 N N . THR A 1 107 ? -4.810 -14.468 -17.857 1.00 14.05 106 THR A N 1
ATOM 878 C CA . THR A 1 107 ? -5.528 -15.511 -17.095 1.00 15.67 106 THR A CA 1
ATOM 879 C C . THR A 1 107 ? -6.600 -16.114 -18.015 1.00 18.02 106 THR A C 1
ATOM 880 O O . THR A 1 107 ? -6.805 -15.617 -19.127 1.00 19.44 106 THR A O 1
ATOM 884 N N . SER A 1 108 ? -7.271 -17.143 -17.517 1.00 18.69 107 SER A N 1
ATOM 885 C CA . SER A 1 108 ? -8.520 -17.734 -18.128 1.00 25.41 107 SER A CA 1
ATOM 886 C C . SER A 1 108 ? -9.534 -16.641 -18.476 1.00 24.98 107 SER A C 1
ATOM 887 O O . SER A 1 108 ? -10.096 -16.701 -19.616 1.00 30.34 107 SER A O 1
ATOM 890 N N . LYS A 1 109 ? -9.792 -15.768 -17.504 1.00 23.60 108 LYS A N 1
ATOM 891 C CA . LYS A 1 109 ? -10.751 -14.627 -17.470 1.00 28.39 108 LYS A CA 1
ATOM 892 C C . LYS A 1 109 ? -10.312 -13.492 -18.425 1.00 30.46 108 LYS A C 1
ATOM 893 O O . LYS A 1 109 ? -11.146 -12.962 -19.194 1.00 31.10 108 LYS A O 1
ATOM 899 N N . PHE A 1 110 ? -9.044 -13.071 -18.319 1.00 26.21 109 PHE A N 1
ATOM 900 C CA . PHE A 1 110 ? -8.434 -11.959 -19.108 1.00 21.56 109 PHE A CA 1
ATOM 901 C C . PHE A 1 110 ? -7.180 -12.442 -19.879 1.00 19.80 109 PHE A C 1
ATOM 902 O O . PHE A 1 110 ? -6.045 -12.140 -19.496 1.00 16.54 109 PHE A O 1
ATOM 910 N N . PRO A 1 111 ? -7.318 -13.205 -20.980 1.00 16.88 110 PRO A N 1
ATOM 911 C CA . PRO A 1 111 ? -6.179 -13.566 -21.786 1.00 17.86 110 PRO A CA 1
ATOM 912 C C . PRO A 1 111 ? -5.738 -12.375 -22.656 1.00 16.19 110 PRO A C 1
ATOM 913 O O . PRO A 1 111 ? -6.573 -11.578 -23.125 1.00 16.50 110 PRO A O 1
ATOM 917 N N . ASN A 1 112 ? -4.424 -12.279 -22.855 1.00 15.44 111 ASN A N 1
ATOM 918 C CA . ASN A 1 112 ? -3.827 -11.359 -23.844 1.00 15.28 111 ASN A CA 1
ATOM 919 C C . ASN A 1 112 ? -4.287 -9.925 -23.602 1.00 13.19 111 ASN A C 1
ATOM 920 O O . ASN A 1 112 ? -4.466 -9.217 -24.579 1.00 14.46 111 ASN A O 1
ATOM 925 N N . MET A 1 113 ? -4.345 -9.503 -22.348 1.00 12.90 112 MET A N 1
ATOM 926 C CA . MET A 1 113 ? -4.792 -8.162 -21.915 1.00 13.20 112 MET A CA 1
ATOM 927 C C . MET A 1 113 ? -3.610 -7.212 -21.640 1.00 13.03 112 MET A C 1
ATOM 928 O O . MET A 1 113 ? -2.706 -7.573 -20.901 1.00 12.41 112 MET A O 1
ATOM 933 N N . TYR A 1 114 ? -3.647 -6.043 -22.288 1.00 12.28 113 TYR A N 1
ATOM 934 C CA . TYR A 1 114 ? -2.598 -5.012 -22.208 1.00 11.91 113 TYR A CA 1
ATO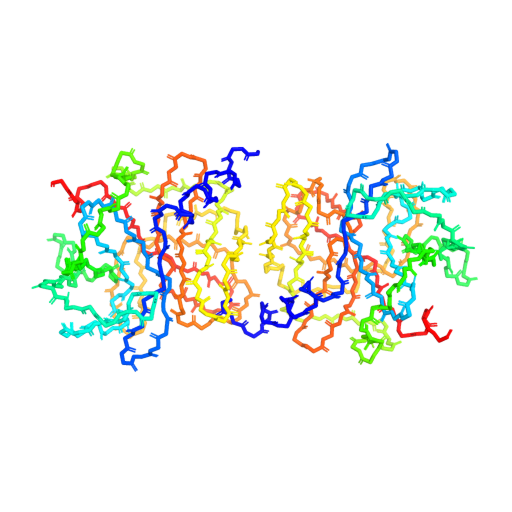M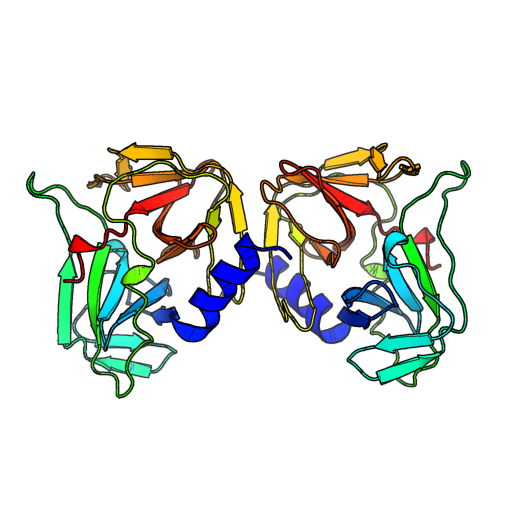 935 C C . TYR A 1 114 ? -3.269 -3.665 -21.928 1.00 12.85 113 TYR A C 1
ATOM 936 O O . TYR A 1 114 ? -4.048 -3.241 -22.743 1.00 13.47 113 TYR A O 1
ATOM 945 N N . ILE A 1 115 ? -2.904 -2.972 -20.848 1.00 13.17 114 ILE A N 1
ATOM 946 C CA . ILE A 1 115 ? -3.521 -1.700 -20.428 1.00 14.83 114 ILE A CA 1
ATOM 947 C C . ILE A 1 115 ? -2.461 -0.616 -20.406 1.00 14.95 114 ILE A C 1
ATOM 948 O O . ILE A 1 115 ? -1.528 -0.677 -19.631 1.00 13.83 114 ILE A O 1
ATOM 953 N N . PRO A 1 116 ? -2.636 0.466 -21.182 1.00 15.68 115 PRO A N 1
ATOM 954 C CA . PRO A 1 116 ? -1.765 1.616 -21.102 1.00 15.59 115 PRO A CA 1
ATOM 955 C C . PRO A 1 116 ? -2.204 2.471 -19.891 1.00 17.10 115 PRO A C 1
ATOM 956 O O . PRO A 1 116 ? -3.093 3.250 -19.965 1.00 15.44 115 PRO A O 1
ATOM 960 N N . VAL A 1 117 ? -1.475 2.324 -18.777 1.00 16.88 116 VAL A N 1
ATOM 961 C CA . VAL A 1 117 ? -1.815 2.942 -17.465 1.00 18.12 116 VAL A CA 1
ATOM 962 C C . VAL A 1 117 ? -1.202 4.347 -17.346 1.00 17.50 116 VAL A C 1
ATOM 963 O O . VAL A 1 117 ? -1.664 5.030 -16.422 1.00 19.75 116 VAL A O 1
ATOM 967 N N . GLY A 1 118 ? -0.197 4.709 -18.133 1.00 16.81 117 GLY A N 1
ATOM 968 C CA . GLY A 1 118 ? 0.394 6.045 -18.218 1.00 19.95 117 GLY A CA 1
ATOM 969 C C . GLY A 1 118 ? 1.468 6.245 -17.165 1.00 20.66 117 GLY A C 1
ATOM 970 O O . GLY A 1 118 ? 2.241 5.292 -16.893 1.00 19.25 117 GLY A O 1
ATOM 971 N N . GLN A 1 119 ? 1.513 7.414 -16.549 1.00 20.15 118 GLN A N 1
ATOM 972 C CA . GLN A 1 119 ? 2.582 7.769 -15.598 1.00 21.67 118 GLN A CA 1
ATOM 973 C C . GLN A 1 119 ? 2.487 6.924 -14.332 1.00 16.73 118 GLN A C 1
ATOM 974 O O . GLN A 1 119 ? 1.388 6.667 -13.860 1.00 17.26 118 GLN A O 1
ATOM 980 N N . VAL A 1 120 ? 3.667 6.545 -13.823 1.00 16.79 119 VAL A N 1
ATOM 981 C CA . VAL A 1 120 ? 3.795 5.711 -12.584 1.00 17.46 119 VAL A CA 1
ATOM 982 C C . VAL A 1 120 ? 4.539 6.502 -11.499 1.00 16.69 119 VAL A C 1
ATOM 983 O O . VAL A 1 120 ? 5.658 6.863 -11.740 1.00 17.10 119 VAL A O 1
ATOM 987 N N . THR A 1 121 ? 3.885 6.737 -10.377 1.00 16.29 120 THR A N 1
ATOM 988 C CA . THR A 1 121 ? 4.437 7.461 -9.206 1.00 19.05 120 THR A CA 1
ATOM 989 C C . THR A 1 121 ? 5.071 6.466 -8.219 1.00 17.56 120 THR A C 1
ATOM 990 O O . THR A 1 121 ? 4.475 5.444 -7.936 1.00 17.02 120 THR A O 1
ATOM 994 N N . ASN A 1 122 ? 6.256 6.776 -7.711 1.00 18.02 121 ASN A N 1
ATOM 995 C CA . ASN A 1 122 ? 6.821 6.141 -6.508 1.00 17.62 121 ASN A CA 1
ATOM 996 C C . ASN A 1 122 ? 5.952 6.609 -5.348 1.00 17.39 121 ASN A C 1
ATOM 997 O O . ASN A 1 122 ? 6.169 7.712 -4.837 1.00 19.83 121 ASN A O 1
ATOM 1002 N N . TYR A 1 123 ? 4.929 5.871 -5.020 1.00 16.83 122 TYR A N 1
ATOM 1003 C CA . TYR A 1 123 ? 3.933 6.248 -4.016 1.00 18.54 122 TYR A CA 1
ATOM 1004 C C . TYR A 1 123 ? 4.517 6.014 -2.622 1.00 18.42 122 TYR A C 1
ATOM 1005 O O . TYR A 1 123 ? 4.305 6.818 -1.695 1.00 18.70 122 TYR A O 1
ATOM 1014 N N . GLY A 1 124 ? 5.205 4.906 -2.424 1.00 17.41 123 GLY A N 1
ATOM 1015 C CA . GLY A 1 124 ? 5.837 4.564 -1.140 1.00 17.56 123 GLY A CA 1
ATOM 1016 C C . GLY A 1 124 ? 4.927 3.763 -0.250 1.00 17.51 123 GLY A C 1
ATOM 1017 O O . GLY A 1 124 ? 4.683 2.600 -0.513 1.00 16.49 123 GLY A O 1
ATOM 1018 N N . PHE A 1 125 ? 4.461 4.348 0.846 1.00 17.25 124 PHE A N 1
ATOM 1019 C CA . PHE A 1 125 ? 3.602 3.676 1.841 1.00 17.46 124 PHE A CA 1
ATOM 1020 C C . PHE A 1 125 ? 2.154 3.558 1.320 1.00 19.93 124 PHE A C 1
ATOM 1021 O O . PHE A 1 125 ? 1.555 4.527 0.783 1.00 20.91 124 PHE A O 1
ATOM 1029 N N . LEU A 1 126 ? 1.564 2.395 1.502 1.00 17.18 125 LEU A N 1
ATOM 1030 C CA . LEU A 1 126 ? 0.136 2.145 1.260 1.00 18.67 125 LEU A CA 1
ATOM 1031 C C . LEU A 1 126 ? -0.342 1.171 2.327 1.00 18.65 125 LEU A C 1
ATOM 1032 O O . LEU A 1 126 ? 0.294 0.167 2.641 1.00 16.67 125 LEU A O 1
ATOM 1037 N N . ASN A 1 127 ? -1.482 1.508 2.892 1.00 20.76 126 ASN A N 1
ATOM 1038 C CA . ASN A 1 127 ? -2.294 0.562 3.679 1.00 20.31 126 ASN A CA 1
ATOM 1039 C C . ASN A 1 127 ? -3.094 -0.311 2.717 1.00 20.53 126 ASN A C 1
ATOM 1040 O O . ASN A 1 127 ? -4.107 0.146 2.203 1.00 21.05 126 ASN A O 1
ATOM 1045 N N . LEU A 1 128 ? -2.583 -1.487 2.401 1.00 17.55 127 LEU A N 1
ATOM 1046 C CA . LEU A 1 128 ? -3.120 -2.386 1.381 1.00 19.18 127 LEU A CA 1
ATOM 1047 C C . LEU A 1 128 ? -3.972 -3.477 2.012 1.00 18.93 127 LEU A C 1
ATOM 1048 O O . LEU A 1 128 ? -3.461 -4.383 2.614 1.00 19.36 127 LEU A O 1
ATOM 1053 N N . GLY A 1 129 ? -5.294 -3.406 1.849 1.00 21.96 128 GLY A N 1
ATOM 1054 C CA . GLY A 1 129 ? -6.226 -4.313 2.560 1.00 21.04 128 GLY A CA 1
ATOM 1055 C C . GLY A 1 129 ? -5.999 -4.344 4.079 1.00 19.22 128 GLY A C 1
ATOM 1056 O O . GLY A 1 129 ? -6.062 -5.415 4.629 1.00 21.60 128 GLY A O 1
ATOM 1057 N N . GLY A 1 130 ? -5.693 -3.222 4.703 1.00 19.24 129 GLY A N 1
ATOM 1058 C CA . GLY A 1 130 ? -5.363 -3.218 6.136 1.00 21.20 129 GLY A CA 1
ATOM 1059 C C . GLY A 1 130 ? -3.884 -3.529 6.488 1.00 21.27 129 GLY A C 1
ATOM 1060 O O . GLY A 1 130 ? -3.503 -3.358 7.667 1.00 21.41 129 GLY A O 1
ATOM 1061 N N . THR A 1 131 ? -3.024 -3.875 5.517 1.00 18.74 130 THR A N 1
ATOM 1062 C CA . THR A 1 131 ? -1.602 -4.270 5.785 1.00 18.13 130 THR A CA 1
ATOM 1063 C C . THR A 1 131 ? -0.677 -3.153 5.363 1.00 17.95 130 THR A C 1
ATOM 1064 O O . THR A 1 131 ? -0.649 -2.800 4.184 1.00 17.26 130 THR A O 1
ATOM 1068 N N . PRO A 1 132 ? 0.106 -2.560 6.285 1.00 17.30 131 PRO A N 1
ATOM 1069 C CA . PRO A 1 132 ? 1.081 -1.530 5.918 1.00 18.39 131 PRO A CA 1
ATOM 1070 C C . PRO A 1 132 ? 2.071 -2.132 4.899 1.00 16.35 131 PRO A C 1
ATOM 1071 O O . PRO A 1 132 ? 2.560 -3.227 5.137 1.00 15.59 131 PRO A O 1
ATOM 1075 N N . THR A 1 133 ? 2.289 -1.418 3.811 1.00 15.06 132 THR A N 1
ATOM 1076 C CA . THR A 1 133 ? 3.083 -1.963 2.672 1.00 14.83 132 THR A CA 1
ATOM 1077 C C . THR A 1 133 ? 3.996 -0.870 2.172 1.00 14.93 132 THR A C 1
ATOM 1078 O O . THR A 1 133 ? 3.555 0.290 2.084 1.00 14.73 132 THR A O 1
ATOM 1082 N N . HIS A 1 134 ? 5.250 -1.215 1.831 1.00 13.31 133 HIS A N 1
ATOM 1083 C CA . HIS A 1 134 ? 6.208 -0.233 1.289 1.00 14.29 133 HIS A CA 1
ATOM 1084 C C . HIS A 1 134 ? 6.540 -0.504 -0.179 1.00 12.91 133 HIS A C 1
ATOM 1085 O O . HIS A 1 134 ? 6.120 -1.518 -0.690 1.00 13.11 133 HIS A O 1
ATOM 1092 N N . ARG A 1 135 ? 7.238 0.430 -0.794 1.00 13.06 134 ARG A N 1
ATOM 1093 C CA . ARG A 1 135 ? 7.737 0.305 -2.185 1.00 13.83 134 ARG A CA 1
ATOM 1094 C C . ARG A 1 135 ? 6.568 0.132 -3.180 1.00 14.05 134 ARG A C 1
ATOM 1095 O O . ARG A 1 135 ? 6.683 -0.628 -4.154 1.00 13.40 134 ARG A O 1
ATOM 1103 N N . ILE A 1 136 ? 5.478 0.863 -2.971 1.00 13.73 135 ILE A N 1
ATOM 1104 C CA . ILE A 1 136 ? 4.312 0.847 -3.876 1.00 14.21 135 ILE A CA 1
ATOM 1105 C C . ILE A 1 136 ? 4.488 1.870 -5.009 1.00 15.82 135 ILE A C 1
ATOM 1106 O O . ILE A 1 136 ? 4.893 3.039 -4.771 1.00 15.29 135 ILE A O 1
ATOM 1111 N N . LEU A 1 137 ? 4.167 1.422 -6.213 1.00 14.00 136 LEU A N 1
ATOM 1112 C CA . LEU A 1 137 ? 3.991 2.248 -7.427 1.00 14.84 136 LEU A CA 1
ATOM 1113 C C . LEU A 1 137 ? 2.497 2.485 -7.645 1.00 14.63 136 LEU A C 1
ATOM 1114 O O . LEU A 1 137 ? 1.693 1.586 -7.409 1.00 15.01 136 LEU A O 1
ATOM 1119 N N . MET A 1 138 ? 2.140 3.678 -8.104 1.00 14.67 137 MET A N 1
ATOM 1120 C CA . MET A 1 138 ? 0.718 4.040 -8.358 1.00 15.49 137 MET A CA 1
ATOM 1121 C C . MET A 1 138 ? 0.537 4.549 -9.794 1.00 14.16 137 MET A C 1
ATOM 1122 O O . MET A 1 138 ? 1.367 5.281 -10.252 1.00 15.18 137 MET A O 1
ATOM 1127 N N . TYR A 1 139 ? -0.574 4.174 -10.393 1.00 15.65 138 TYR A N 1
ATOM 1128 C CA . TYR A 1 139 ? -0.967 4.650 -11.736 1.00 16.51 138 TYR A CA 1
ATOM 1129 C C . TYR A 1 139 ? -2.460 4.971 -11.684 1.00 17.28 138 TYR A C 1
ATOM 1130 O O . TYR A 1 139 ? -3.207 4.327 -10.966 1.00 16.84 138 TYR A O 1
ATOM 1139 N N . ASN A 1 140 ? -2.864 5.965 -12.487 1.00 19.65 139 ASN A N 1
ATOM 1140 C CA . ASN A 1 140 ? -4.283 6.436 -12.489 1.00 23.21 139 ASN A CA 1
ATOM 1141 C C . ASN A 1 140 ? -5.028 5.669 -13.553 1.00 24.16 139 ASN A C 1
ATOM 1142 O O . ASN A 1 140 ? -5.250 6.231 -14.655 1.00 28.51 139 ASN A O 1
ATOM 1147 N N . PHE A 1 141 ? -5.379 4.416 -13.253 1.00 21.02 140 PHE A N 1
ATOM 1148 C CA . PHE A 1 141 ? -6.225 3.583 -14.114 1.00 22.86 140 PHE A CA 1
ATOM 1149 C C . PHE A 1 141 ? -7.142 2.808 -13.183 1.00 22.58 140 PHE A C 1
ATOM 1150 O O . PHE A 1 141 ? -6.667 2.235 -12.218 1.00 21.94 140 PHE A O 1
ATOM 1158 N N . PRO A 1 142 ? -8.456 2.718 -13.516 1.00 23.49 141 PRO A N 1
ATOM 1159 C CA . PRO A 1 142 ? -9.392 1.921 -12.718 1.00 24.56 141 PRO A CA 1
ATOM 1160 C C . PRO A 1 142 ? -9.213 0.424 -12.965 1.00 22.71 141 PRO A C 1
ATOM 1161 O O . PRO A 1 142 ? -10.019 -0.199 -13.681 1.00 24.52 141 PRO A O 1
ATOM 1165 N N . THR A 1 143 ? -8.162 -0.146 -12.353 1.00 21.57 142 THR A N 1
ATOM 1166 C CA . THR A 1 143 ? -7.900 -1.609 -12.414 1.00 22.45 142 THR A CA 1
ATOM 1167 C C . THR A 1 143 ? -8.938 -2.384 -11.579 1.00 24.25 142 THR A C 1
ATOM 1168 O O . THR A 1 143 ? -9.588 -1.743 -10.688 1.00 23.13 142 THR A O 1
ATOM 1172 N N . ARG A 1 144 ? -9.111 -3.683 -11.911 1.00 26.38 143 ARG A N 1
ATOM 1173 C CA . ARG A 1 144 ? -10.243 -4.559 -11.459 1.00 33.19 143 ARG A CA 1
ATOM 1174 C C . ARG A 1 144 ? -9.679 -5.866 -10.910 1.00 30.56 143 ARG A C 1
ATOM 1175 O O . ARG A 1 144 ? -8.490 -6.204 -11.219 1.00 29.74 143 ARG A O 1
ATOM 1183 N N . ALA A 1 145 ? -10.488 -6.541 -10.070 1.00 31.61 144 ALA A N 1
ATOM 1184 C CA . ALA A 1 145 ? -10.330 -7.951 -9.655 1.00 31.40 144 ALA A CA 1
ATOM 1185 C C . ALA A 1 145 ? -10.017 -8.820 -10.880 1.00 30.63 144 ALA A C 1
ATOM 1186 O O . ALA A 1 145 ? -10.789 -8.747 -11.936 1.00 30.35 144 ALA A O 1
ATOM 1188 N N . GLY A 1 146 ? -8.959 -9.630 -10.755 1.00 25.08 145 GLY A N 1
ATOM 1189 C CA . GLY A 1 146 ? -8.492 -10.474 -11.872 1.00 25.19 145 GLY A CA 1
ATOM 1190 C C . GLY A 1 146 ? -7.172 -9.990 -12.514 1.00 23.98 145 GLY A C 1
ATOM 1191 O O . GLY A 1 146 ? -6.559 -10.812 -13.221 1.00 24.03 145 GLY A O 1
ATOM 1192 N N . GLN A 1 147 ? -6.745 -8.755 -12.229 1.00 21.36 146 GLN A N 1
ATOM 1193 C CA . GLN A 1 147 ? -5.481 -8.150 -12.726 1.00 19.07 146 GLN A CA 1
ATOM 1194 C C . GLN A 1 147 ? -4.304 -8.318 -11.725 1.00 18.69 146 GLN A C 1
ATOM 1195 O O . GLN A 1 147 ? -3.172 -7.978 -12.100 1.00 15.79 146 GLN A O 1
ATOM 1201 N N . CYS A 1 148 ? -4.520 -8.900 -10.544 1.00 18.13 147 CYS A N 1
ATOM 1202 C CA . CYS A 1 148 ? -3.397 -9.065 -9.585 1.00 16.89 147 CYS A CA 1
ATOM 1203 C C . CYS A 1 148 ? -2.352 -10.038 -10.164 1.00 14.63 147 CYS A C 1
ATOM 1204 O O . CYS A 1 148 ? -2.660 -11.106 -10.746 1.00 16.11 147 CYS A O 1
ATOM 1207 N N . GLY A 1 149 ? -1.098 -9.641 -9.976 1.00 13.55 148 GLY A N 1
ATOM 1208 C CA . GLY A 1 149 ? 0.051 -10.326 -10.555 1.00 12.93 148 GLY A CA 1
ATOM 1209 C C . GLY A 1 149 ? 0.424 -9.787 -11.946 1.00 13.20 148 GLY A C 1
ATOM 1210 O O . GLY A 1 149 ? 1.508 -10.137 -12.434 1.00 13.46 148 GLY A O 1
ATOM 1211 N N . GLY A 1 150 ? -0.419 -8.945 -12.529 1.00 13.29 149 GLY A N 1
ATOM 1212 C CA . GLY A 1 150 ? -0.143 -8.351 -13.833 1.00 12.43 149 GLY A CA 1
ATOM 1213 C C . GLY A 1 150 ? 1.203 -7.672 -13.821 1.00 12.31 149 GLY A C 1
ATOM 1214 O O . GLY A 1 150 ? 1.569 -7.098 -12.792 1.00 12.58 149 GLY A O 1
ATOM 1215 N N . VAL A 1 151 ? 1.884 -7.708 -14.951 1.00 11.08 150 VAL A N 1
ATOM 1216 C CA . VAL A 1 151 ? 3.285 -7.224 -15.026 1.00 11.53 150 VAL A CA 1
ATOM 1217 C C . VAL A 1 151 ? 3.236 -5.765 -15.478 1.00 10.86 150 VAL A C 1
ATOM 1218 O O . VAL A 1 151 ? 2.582 -5.455 -16.488 1.00 11.11 150 VAL A O 1
ATOM 1222 N N . VAL A 1 152 ? 3.962 -4.904 -14.792 1.00 11.07 151 VAL A N 1
ATOM 1223 C CA . VAL A 1 152 ? 4.061 -3.486 -15.149 1.00 11.71 151 VAL A CA 1
ATOM 1224 C C . VAL A 1 152 ? 5.434 -3.278 -15.803 1.00 11.76 151 VAL A C 1
ATOM 1225 O O . VAL A 1 152 ? 6.434 -3.613 -15.192 1.00 11.26 151 VAL A O 1
ATOM 1229 N N . THR A 1 153 ? 5.431 -2.756 -17.035 1.00 11.30 152 THR A N 1
ATOM 1230 C CA . THR A 1 153 ? 6.644 -2.575 -17.829 1.00 11.95 152 THR A CA 1
ATOM 1231 C C . THR A 1 153 ? 6.674 -1.146 -18.374 1.00 14.09 152 THR A C 1
ATOM 1232 O O . THR A 1 153 ? 5.604 -0.528 -18.577 1.00 13.11 152 THR A O 1
ATOM 1236 N N . THR A 1 154 ? 7.881 -0.652 -18.616 1.00 15.19 153 THR A N 1
ATOM 1237 C CA . THR A 1 154 ? 8.108 0.484 -19.521 1.00 19.76 153 THR A CA 1
ATOM 1238 C C . THR A 1 154 ? 8.869 -0.101 -20.703 1.00 26.66 153 THR A C 1
ATOM 1239 O O . THR A 1 154 ? 9.239 -1.308 -20.658 1.00 29.17 153 THR A O 1
ATOM 1243 N N . THR A 1 155 ? 9.153 0.693 -21.728 1.00 29.92 154 THR A N 1
ATOM 1244 C CA . THR A 1 155 ? 10.023 0.215 -22.834 1.00 33.51 154 THR A CA 1
ATOM 1245 C C . THR A 1 155 ? 11.404 0.054 -22.117 1.00 29.49 154 THR A C 1
ATOM 1246 O O . THR A 1 155 ? 11.933 0.994 -21.401 1.00 39.21 154 THR A O 1
ATOM 1250 N N . GLY A 1 156 ? 11.842 -1.179 -22.095 1.00 24.84 155 GLY A N 1
ATOM 1251 C CA . GLY A 1 156 ? 13.133 -1.653 -21.651 1.00 23.44 155 GLY A CA 1
ATOM 1252 C C . GLY A 1 156 ? 13.148 -2.145 -20.224 1.00 17.21 155 GLY A C 1
ATOM 1253 O O . GLY A 1 156 ? 14.111 -2.770 -19.964 1.00 19.71 155 GLY A O 1
ATOM 1254 N N . LYS A 1 157 ? 12.123 -1.897 -19.363 1.00 15.46 156 LYS A N 1
ATOM 1255 C CA . LYS A 1 157 ? 12.209 -2.308 -17.941 1.00 14.93 156 LYS A CA 1
ATOM 1256 C C . LYS A 1 157 ? 10.966 -3.026 -17.438 1.00 13.50 156 LYS A C 1
ATOM 1257 O O . LYS A 1 157 ? 9.875 -2.617 -17.819 1.00 13.16 156 LYS A O 1
ATOM 1263 N N . VAL A 1 158 ? 11.182 -4.031 -16.602 1.00 12.07 157 VAL A N 1
ATOM 1264 C CA . VAL A 1 158 ? 10.117 -4.728 -15.853 1.00 12.94 157 VAL A CA 1
ATOM 1265 C C . VAL A 1 158 ? 10.123 -4.165 -14.427 1.00 11.88 157 VAL A C 1
ATOM 1266 O O . VAL A 1 158 ? 11.077 -4.385 -13.744 1.00 12.64 157 VAL A O 1
ATOM 1270 N N . ILE A 1 159 ? 9.117 -3.400 -14.048 1.00 11.70 158 ILE A N 1
ATOM 1271 C CA . ILE A 1 159 ? 9.241 -2.508 -12.870 1.00 12.68 158 ILE A CA 1
ATOM 1272 C C . ILE A 1 159 ? 8.368 -2.952 -11.699 1.00 11.51 158 ILE A C 1
ATOM 1273 O O . ILE A 1 159 ? 8.627 -2.492 -10.580 1.00 11.71 158 ILE A O 1
ATOM 1278 N N . GLY A 1 160 ? 7.359 -3.796 -11.902 1.00 12.08 159 GLY A N 1
ATOM 1279 C CA . GLY A 1 160 ? 6.481 -4.148 -10.769 1.00 11.64 159 GLY A CA 1
ATOM 1280 C C . GLY A 1 160 ? 5.440 -5.183 -11.131 1.00 11.29 159 GLY A C 1
ATOM 1281 O O . GLY A 1 160 ? 5.366 -5.536 -12.327 1.00 11.02 159 GLY A O 1
ATOM 1282 N N . ILE A 1 161 ? 4.715 -5.636 -10.107 1.00 11.29 160 ILE A N 1
ATOM 1283 C CA . ILE A 1 161 ? 3.561 -6.536 -10.297 1.00 12.65 160 ILE A CA 1
ATOM 1284 C C . ILE A 1 161 ? 2.360 -5.895 -9.594 1.00 12.15 160 ILE A C 1
ATOM 1285 O O . ILE A 1 161 ? 2.510 -5.403 -8.469 1.00 11.55 160 ILE A O 1
ATOM 1290 N N . HIS A 1 162 ? 1.212 -5.981 -10.251 1.00 12.02 161 HIS A N 1
ATOM 1291 C CA . HIS A 1 162 ? -0.033 -5.369 -9.752 1.00 12.30 161 HIS A CA 1
ATOM 1292 C C . HIS A 1 162 ? -0.508 -6.073 -8.495 1.00 12.03 161 HIS A C 1
ATOM 1293 O O . HIS A 1 162 ? -0.598 -7.277 -8.499 1.00 11.81 161 HIS A O 1
ATOM 1300 N N . VAL A 1 163 ? -0.821 -5.293 -7.429 1.00 11.97 162 VAL A N 1
ATOM 1301 C CA . VAL A 1 163 ? -1.233 -5.902 -6.138 1.00 12.74 162 VAL A CA 1
ATOM 1302 C C . VAL A 1 163 ? -2.590 -5.387 -5.647 1.00 14.13 162 VAL A C 1
ATOM 1303 O O . VAL A 1 163 ? -3.060 -5.983 -4.691 1.00 15.49 162 VAL A O 1
ATOM 1307 N N . GLY A 1 164 ? -3.135 -4.308 -6.183 1.00 14.93 163 GLY A N 1
ATOM 1308 C CA . GLY A 1 164 ? -4.458 -3.846 -5.719 1.00 15.79 163 GLY A CA 1
ATOM 1309 C C . GLY A 1 164 ? -4.893 -2.572 -6.398 1.00 16.74 163 GLY A C 1
ATOM 1310 O O . GLY A 1 164 ? -4.204 -2.027 -7.275 1.00 15.53 163 GLY A O 1
ATOM 1311 N N . GLY A 1 165 ? -6.016 -2.026 -5.916 1.00 18.54 164 GLY A N 1
ATOM 1312 C CA . GLY A 1 165 ? -6.540 -0.743 -6.429 1.00 19.53 164 GLY A CA 1
ATOM 1313 C C . GLY A 1 165 ? -7.685 -0.198 -5.581 1.00 21.16 164 GLY A C 1
ATOM 1314 O O . GLY A 1 165 ? -8.204 -0.933 -4.747 1.00 21.02 164 GLY A O 1
ATOM 1315 N N . ASN A 1 166 ? -8.111 1.019 -5.859 1.00 20.78 165 ASN A N 1
ATOM 1316 C CA . ASN A 1 166 ? -9.175 1.689 -5.057 1.00 22.37 165 ASN A CA 1
ATOM 1317 C C . ASN A 1 166 ? -10.349 2.072 -5.965 1.00 25.70 165 ASN A C 1
ATOM 1318 O O . ASN A 1 166 ? -11.202 2.812 -5.478 1.00 31.40 165 ASN A O 1
ATOM 1323 N N . GLY A 1 167 ? -10.421 1.600 -7.204 1.00 23.61 166 GLY A N 1
ATOM 1324 C CA . GLY A 1 167 ? -11.525 1.923 -8.117 1.00 27.14 166 GLY A CA 1
ATOM 1325 C C . GLY A 1 167 ? -11.119 2.981 -9.120 1.00 24.13 166 GLY A C 1
ATOM 1326 O O . GLY A 1 167 ? -11.667 2.941 -10.208 1.00 30.17 166 GLY A O 1
ATOM 1327 N N . ALA A 1 168 ? -10.203 3.868 -8.746 1.00 23.23 167 ALA A N 1
ATOM 1328 C CA . ALA A 1 168 ? -9.653 4.957 -9.584 1.00 24.30 167 ALA A CA 1
ATOM 1329 C C . ALA A 1 168 ? -8.182 4.733 -9.947 1.00 21.27 167 ALA A C 1
ATOM 1330 O O . ALA A 1 168 ? -7.778 5.111 -11.038 1.00 20.35 167 ALA A O 1
ATOM 1332 N N . GLN A 1 169 ? -7.415 4.312 -8.952 1.00 21.03 168 GLN A N 1
ATOM 1333 C CA . GLN A 1 169 ? -5.949 4.101 -9.043 1.00 21.07 168 GLN A CA 1
ATOM 1334 C C . GLN A 1 169 ? -5.650 2.595 -8.887 1.00 18.83 168 GLN A C 1
ATOM 1335 O O . GLN A 1 169 ? -6.409 1.866 -8.303 1.00 17.30 168 GLN A O 1
ATOM 1341 N N . GLY A 1 170 ? -4.567 2.167 -9.532 1.00 16.90 169 GLY A N 1
ATOM 1342 C CA . GLY A 1 170 ? -3.969 0.852 -9.323 1.00 14.83 169 GLY A CA 1
ATOM 1343 C C . GLY A 1 170 ? -2.620 0.962 -8.635 1.00 13.66 169 GLY A C 1
ATOM 1344 O O . GLY A 1 170 ? -1.958 1.999 -8.745 1.00 14.83 169 GLY A O 1
ATOM 1345 N N . PHE A 1 171 ? -2.213 -0.122 -7.984 1.00 14.11 170 PHE A N 1
ATOM 1346 C CA . PHE A 1 171 ? -0.992 -0.173 -7.167 1.00 13.30 170 PHE A CA 1
ATOM 1347 C C . PHE A 1 171 ? -0.205 -1.433 -7.517 1.00 12.56 170 PHE A C 1
ATOM 1348 O O . PHE A 1 171 ? -0.811 -2.512 -7.631 1.00 13.17 170 PHE A O 1
ATOM 1356 N N . ALA A 1 172 ? 1.107 -1.240 -7.645 1.00 11.98 171 ALA A N 1
ATOM 1357 C CA . ALA A 1 172 ? 2.053 -2.330 -7.928 1.00 12.26 171 ALA A CA 1
ATOM 1358 C C . ALA A 1 172 ? 3.133 -2.372 -6.854 1.00 12.14 171 ALA A C 1
ATOM 1359 O O . ALA A 1 172 ? 3.604 -1.339 -6.433 1.00 12.98 171 ALA A O 1
ATOM 1361 N N . ALA A 1 173 ? 3.609 -3.556 -6.551 1.00 12.05 172 ALA A N 1
ATOM 1362 C CA . ALA A 1 173 ? 4.845 -3.782 -5.760 1.00 12.63 172 ALA A CA 1
ATOM 1363 C C . ALA A 1 173 ? 6.042 -3.674 -6.711 1.00 12.41 172 ALA A C 1
ATOM 1364 O O . ALA A 1 173 ? 6.053 -4.300 -7.751 1.00 12.58 172 ALA A O 1
ATOM 1366 N N . MET A 1 174 ? 7.046 -2.899 -6.336 1.00 13.06 173 MET A N 1
ATOM 1367 C CA . MET A 1 174 ? 8.294 -2.722 -7.122 1.00 12.84 173 MET A CA 1
ATOM 1368 C C . MET A 1 174 ? 9.013 -4.052 -7.238 1.00 12.73 173 MET A C 1
ATOM 1369 O O . MET A 1 174 ? 9.011 -4.839 -6.275 1.00 14.38 173 MET A O 1
ATOM 1374 N N . LEU A 1 175 ? 9.548 -4.300 -8.428 1.00 12.41 174 LEU A N 1
ATOM 1375 C CA . LEU A 1 175 ? 10.591 -5.339 -8.586 1.00 13.20 174 LEU A CA 1
ATOM 1376 C C . LEU A 1 175 ? 11.952 -4.620 -8.646 1.00 13.02 174 LEU A C 1
ATOM 1377 O O . LEU A 1 175 ? 12.123 -3.696 -9.412 1.00 13.37 174 LEU A O 1
ATOM 1382 N N . LEU A 1 176 ? 12.880 -5.119 -7.851 1.00 12.78 175 LEU A N 1
ATOM 1383 C CA . LEU A 1 176 ? 14.269 -4.584 -7.845 1.00 13.51 175 LEU A CA 1
ATOM 1384 C C . LEU A 1 176 ? 15.230 -5.727 -8.145 1.00 12.10 175 LEU A C 1
ATOM 1385 O O . LEU A 1 176 ? 15.025 -6.853 -7.755 1.00 12.88 175 LEU A O 1
ATOM 1390 N N . HIS A 1 177 ? 16.307 -5.377 -8.814 1.00 13.91 176 HIS A N 1
ATOM 1391 C CA . HIS A 1 177 ? 17.368 -6.329 -9.233 1.00 15.93 176 HIS A CA 1
ATOM 1392 C C . HIS A 1 177 ? 17.908 -7.131 -8.015 1.00 15.09 176 HIS A C 1
ATOM 1393 O O . HIS A 1 177 ? 18.102 -8.378 -8.067 1.00 15.66 176 HIS A O 1
ATOM 1400 N N . SER A 1 178 ? 18.080 -6.427 -6.896 1.00 14.91 177 SER A N 1
ATOM 1401 C CA . SER A 1 178 ? 18.672 -7.005 -5.673 1.00 16.73 177 SER A CA 1
ATOM 1402 C C . SER A 1 178 ? 17.795 -8.092 -5.071 1.00 15.87 177 SER A C 1
ATOM 1403 O O . SER A 1 178 ? 18.305 -8.835 -4.233 1.00 18.20 177 SER A O 1
ATOM 1406 N N . TYR A 1 179 ? 16.507 -8.239 -5.443 1.00 14.34 178 TYR A N 1
ATOM 1407 C CA . TYR A 1 179 ? 15.665 -9.334 -4.902 1.00 13.93 178 TYR A CA 1
ATOM 1408 C C . TYR A 1 179 ? 16.085 -10.711 -5.481 1.00 14.05 178 TYR A C 1
ATOM 1409 O O . TYR A 1 179 ? 15.706 -11.716 -4.912 1.00 15.15 178 TYR A O 1
ATOM 1418 N N . PHE A 1 180 ? 16.800 -10.706 -6.626 1.00 16.80 179 PHE A N 1
ATOM 1419 C CA . PHE A 1 180 ? 16.993 -11.962 -7.423 1.00 19.21 179 PHE A CA 1
ATOM 1420 C C . PHE A 1 180 ? 18.474 -12.261 -7.702 1.00 27.08 179 PHE A C 1
ATOM 1421 O O . PHE A 1 180 ? 18.782 -13.079 -8.624 1.00 24.06 179 PHE A O 1
ATOM 1429 N N . THR A 1 181 ? 19.374 -11.712 -6.893 1.00 31.35 180 THR A N 1
ATOM 1430 C CA . THR A 1 181 ? 20.817 -12.128 -6.889 1.00 49.56 180 THR A CA 1
ATOM 1431 C C . THR A 1 181 ? 20.916 -13.518 -6.193 1.00 57.93 180 THR A C 1
ATOM 1432 O O . THR A 1 181 ? 20.236 -13.766 -5.146 1.00 57.87 180 THR A O 1
ATOM 1436 N N . GLY B 1 2 ? -17.569 -10.506 -18.189 0.50 31.01 1 GLY B N 1
ATOM 1437 C CA . GLY B 1 2 ? -17.046 -11.671 -18.974 0.50 28.64 1 GLY B CA 1
ATOM 1438 C C . GLY B 1 2 ? -17.551 -11.624 -20.409 0.50 25.93 1 GLY B C 1
ATOM 1439 O O . GLY B 1 2 ? -16.828 -11.972 -21.331 0.50 23.45 1 GLY B O 1
ATOM 1440 N N . PRO B 1 3 ? -18.808 -11.172 -20.620 0.50 25.64 2 PRO B N 1
ATOM 1441 C CA . PRO B 1 3 ? -19.364 -10.997 -21.964 0.50 24.60 2 PRO B CA 1
ATOM 1442 C C . PRO B 1 3 ? -18.625 -9.950 -22.820 0.50 22.60 2 PRO B C 1
ATOM 1443 O O . PRO B 1 3 ? -18.650 -10.102 -24.010 0.50 21.83 2 PRO B O 1
ATOM 1447 N N . GLY B 1 4 ? -18.023 -8.920 -22.212 0.50 21.03 3 GLY B N 1
ATOM 1448 C CA . GLY B 1 4 ? -17.241 -7.871 -22.912 0.50 19.93 3 GLY B CA 1
ATOM 1449 C C . GLY B 1 4 ? -15.946 -8.376 -23.547 0.50 18.35 3 GLY B C 1
ATOM 1450 O O . GLY B 1 4 ? -15.711 -8.068 -24.741 0.50 15.21 3 GLY B O 1
ATOM 1451 N N . PHE B 1 5 ? -15.103 -9.092 -22.788 1.00 18.75 4 PHE B N 1
ATOM 1452 C CA . PHE B 1 5 ? -13.935 -9.838 -23.350 1.00 17.73 4 PHE B CA 1
ATOM 1453 C C . PHE B 1 5 ? -14.407 -10.943 -24.285 1.00 18.36 4 PHE B C 1
ATOM 1454 O O . PHE B 1 5 ? -13.788 -11.129 -25.319 1.00 16.19 4 PHE B O 1
ATOM 1462 N N . ASP B 1 6 ? -15.437 -11.712 -23.950 1.00 16.22 5 ASP B N 1
ATOM 1463 C CA . ASP B 1 6 ? -16.009 -12.713 -24.867 1.00 16.15 5 ASP B CA 1
ATOM 1464 C C . ASP B 1 6 ? -16.350 -12.021 -26.187 1.00 13.60 5 ASP B C 1
ATOM 1465 O O . ASP B 1 6 ? -16.029 -12.545 -27.227 1.00 13.55 5 ASP B O 1
ATOM 1470 N N . PHE B 1 7 ? -17.109 -10.930 -26.120 1.00 12.81 6 PHE B N 1
ATOM 1471 C CA . PHE B 1 7 ? -17.569 -10.235 -27.337 1.00 12.30 6 PHE B CA 1
ATOM 1472 C C . PHE B 1 7 ? -16.363 -9.746 -28.169 1.00 11.11 6 PHE B C 1
ATOM 1473 O O . PHE B 1 7 ? -16.349 -9.951 -29.393 1.00 11.02 6 PHE B O 1
ATOM 1481 N N . ALA B 1 8 ? -15.373 -9.127 -27.519 1.00 10.98 7 ALA B N 1
ATOM 1482 C CA . ALA B 1 8 ? -14.149 -8.681 -28.242 1.00 11.53 7 ALA B CA 1
ATOM 1483 C C . ALA B 1 8 ? -13.480 -9.879 -28.933 1.00 10.99 7 ALA B C 1
ATOM 1484 O O . ALA B 1 8 ? -13.046 -9.764 -30.071 1.00 10.26 7 ALA B O 1
ATOM 1486 N N . GLN B 1 9 ? -13.393 -11.013 -28.221 1.00 11.62 8 GLN B N 1
ATOM 1487 C CA . GLN B 1 9 ? -12.754 -12.219 -28.814 1.00 13.39 8 GLN B CA 1
ATOM 1488 C C . GLN B 1 9 ? -13.559 -12.771 -30.000 1.00 12.39 8 GLN B C 1
ATOM 1489 O O . GLN B 1 9 ? -12.978 -13.224 -30.960 1.00 11.64 8 GLN B O 1
ATOM 1495 N N . ALA B 1 10 ? -14.895 -12.735 -29.901 1.00 11.24 9 ALA B N 1
ATOM 1496 C CA . ALA B 1 10 ? -15.785 -13.203 -30.976 1.00 11.36 9 ALA B CA 1
ATOM 1497 C C . ALA B 1 10 ? -15.580 -12.390 -32.247 1.00 11.43 9 ALA B C 1
ATOM 1498 O O . ALA B 1 10 ? -15.510 -12.928 -33.358 1.00 11.34 9 ALA B O 1
ATOM 1500 N N . ILE B 1 11 ? -15.474 -11.062 -32.083 1.00 10.55 10 ILE B N 1
ATOM 1501 C CA . ILE B 1 11 ? -15.249 -10.154 -33.221 1.00 10.84 10 ILE B CA 1
ATOM 1502 C C . ILE B 1 11 ? -13.820 -10.344 -33.767 1.00 11.84 10 ILE B C 1
ATOM 1503 O O . ILE B 1 11 ? -13.615 -10.316 -34.978 1.00 11.92 10 ILE B O 1
ATOM 1508 N N . MET B 1 12 ? -12.838 -10.532 -32.881 0.50 11.46 11 MET B N 1
ATOM 1509 C CA . MET B 1 12 ? -11.442 -10.814 -33.334 0.50 12.59 11 MET B CA 1
ATOM 1510 C C . MET B 1 12 ? -11.439 -12.062 -34.228 0.50 12.30 11 MET B C 1
ATOM 1511 O O . MET B 1 12 ? -10.979 -11.986 -35.382 0.50 12.38 11 MET B O 1
ATOM 1516 N N . LYS B 1 13 ? -11.967 -13.179 -33.729 0.50 11.92 12 LYS B N 1
ATOM 1517 C CA . LYS B 1 13 ? -11.830 -14.491 -34.425 0.50 12.62 12 LYS B CA 1
ATOM 1518 C C . LYS B 1 13 ? -12.535 -14.470 -35.786 0.50 11.73 12 LYS B C 1
ATOM 1519 O O . LYS B 1 13 ? -11.921 -14.896 -36.791 0.50 11.81 12 LYS B O 1
ATOM 1525 N N . LYS B 1 14 ? -13.779 -14.020 -35.846 0.50 10.72 13 LYS B N 1
ATOM 1526 C CA . LYS B 1 14 ? -14.605 -14.227 -37.052 0.50 11.07 13 LYS B CA 1
ATOM 1527 C C . LYS B 1 14 ? -14.569 -12.994 -37.964 0.50 11.04 13 LYS B C 1
ATOM 1528 O O . LYS B 1 14 ? -14.997 -13.135 -39.090 0.50 10.79 13 LYS B O 1
ATOM 1534 N N . ASN B 1 15 ? -14.149 -11.817 -37.467 1.00 11.26 14 ASN B N 1
ATOM 1535 C CA . ASN B 1 15 ? -14.321 -10.556 -38.232 1.00 11.65 14 ASN B CA 1
ATOM 1536 C C . ASN B 1 15 ? -13.024 -9.764 -38.395 1.00 12.28 14 ASN B C 1
ATOM 1537 O O . ASN B 1 15 ? -13.086 -8.720 -39.038 1.00 14.01 14 ASN B O 1
ATOM 1542 N N . THR B 1 16 ? -11.916 -10.159 -37.846 1.00 11.55 15 THR B N 1
ATOM 1543 C CA . THR B 1 16 ? -10.698 -9.321 -37.927 1.00 11.85 15 THR B CA 1
ATOM 1544 C C . THR B 1 16 ? -9.636 -10.039 -38.776 1.00 11.90 15 THR B C 1
ATOM 1545 O O . THR B 1 16 ? -9.414 -11.262 -38.546 1.00 12.41 15 THR B O 1
ATOM 1549 N N . VAL B 1 17 ? -8.999 -9.324 -39.696 1.00 10.65 16 VAL B N 1
ATOM 1550 C CA . VAL B 1 17 ? -7.953 -9.871 -40.570 1.00 11.23 16 VAL B CA 1
ATOM 1551 C C . VAL B 1 17 ? -6.787 -8.904 -40.606 1.00 12.14 16 VAL B C 1
ATOM 1552 O O . VAL B 1 17 ? -6.970 -7.722 -40.244 1.00 11.01 16 VAL B O 1
ATOM 1556 N N . ILE B 1 18 ? -5.625 -9.402 -41.050 1.00 11.26 17 ILE B N 1
ATOM 1557 C CA . ILE B 1 18 ? -4.444 -8.541 -41.204 1.00 11.85 17 ILE B CA 1
ATOM 1558 C C . ILE B 1 18 ? -4.488 -7.984 -42.620 1.00 11.75 17 ILE B C 1
ATOM 1559 O O . ILE B 1 18 ? -4.382 -8.767 -43.554 1.00 12.58 17 ILE B O 1
ATOM 1564 N N . ALA B 1 19 ? -4.552 -6.673 -42.764 1.00 11.26 18 ALA B N 1
ATOM 1565 C CA . ALA B 1 19 ? -4.476 -6.054 -44.095 1.00 12.17 18 ALA B CA 1
ATOM 1566 C C . ALA B 1 19 ? -3.107 -5.392 -44.284 1.00 13.12 18 ALA B C 1
ATOM 1567 O O . ALA B 1 19 ? -2.677 -4.647 -43.416 1.00 15.71 18 ALA B O 1
ATOM 1569 N N . ARG B 1 20 ? -2.455 -5.639 -45.414 1.00 11.94 19 ARG B N 1
ATOM 1570 C CA . ARG B 1 20 ? -1.167 -4.989 -45.727 1.00 12.07 19 ARG B CA 1
ATOM 1571 C C . ARG B 1 20 ? -1.287 -4.196 -47.025 1.00 11.64 19 ARG B C 1
ATOM 1572 O O . ARG B 1 20 ? -1.568 -4.759 -48.065 1.00 11.88 19 ARG B O 1
ATOM 1580 N N . THR B 1 21 ? -1.031 -2.901 -46.882 1.00 12.62 20 THR B N 1
ATOM 1581 C CA . THR B 1 21 ? -1.024 -1.961 -48.026 1.00 13.36 20 THR B CA 1
ATOM 1582 C C . THR B 1 21 ? 0.438 -1.570 -48.249 1.00 15.35 20 THR B C 1
ATOM 1583 O O . THR B 1 21 ? 1.316 -2.082 -47.549 1.00 14.59 20 THR B O 1
ATOM 1587 N N . GLU B 1 22 ? 0.658 -0.637 -49.162 1.00 15.80 21 GLU B N 1
ATOM 1588 C CA . GLU B 1 22 ? 1.997 -0.072 -49.410 1.00 18.69 21 GLU B CA 1
ATOM 1589 C C . GLU B 1 22 ? 2.523 0.521 -48.110 1.00 18.25 21 GLU B C 1
ATOM 1590 O O . GLU B 1 22 ? 3.763 0.600 -47.950 1.00 21.64 21 GLU B O 1
ATOM 1596 N N . LYS B 1 23 ? 1.671 0.991 -47.189 1.00 16.72 22 LYS B N 1
ATOM 1597 C CA . LYS B 1 23 ? 2.118 1.625 -45.917 1.00 17.85 22 LYS B CA 1
ATOM 1598 C C . LYS B 1 23 ? 2.448 0.650 -44.788 1.00 15.96 22 LYS B C 1
ATOM 1599 O O . LYS B 1 23 ? 3.086 1.105 -43.827 1.00 18.20 22 LYS B O 1
ATOM 1605 N N . GLY B 1 24 ? 2.117 -0.608 -44.939 1.00 14.68 23 GLY B N 1
ATOM 1606 C CA . GLY B 1 24 ? 2.337 -1.615 -43.910 1.00 15.40 23 GLY B CA 1
ATOM 1607 C C . GLY B 1 24 ? 1.041 -2.264 -43.462 1.00 13.49 23 GLY B C 1
ATOM 1608 O O . GLY B 1 24 ? 0.111 -2.354 -44.257 1.00 13.10 23 GLY B O 1
ATOM 1609 N N . GLU B 1 25 ? 1.094 -2.824 -42.251 1.00 13.96 24 GLU B N 1
ATOM 1610 C CA . GLU B 1 25 ? -0.009 -3.661 -41.746 1.00 13.06 24 GLU B CA 1
ATOM 1611 C C . GLU B 1 25 ? -0.974 -2.859 -40.887 1.00 12.30 24 GLU B C 1
ATOM 1612 O O . GLU B 1 25 ? -0.582 -2.040 -40.096 1.00 12.53 24 GLU B O 1
ATOM 1618 N N . PHE B 1 26 ? -2.256 -3.217 -41.063 1.00 11.48 25 PHE B N 1
ATOM 1619 C CA . PHE B 1 26 ? -3.382 -2.602 -40.342 1.00 11.59 25 PHE B CA 1
ATOM 1620 C C . PHE B 1 26 ? -4.337 -3.695 -39.879 1.00 10.62 25 PHE B C 1
ATOM 1621 O O . PHE B 1 26 ? -4.637 -4.619 -40.641 1.00 11.04 25 PHE B O 1
ATOM 1629 N N . THR B 1 27 ? -4.906 -3.498 -38.694 1.00 10.33 26 THR B N 1
ATOM 1630 C CA . THR B 1 27 ? -6.036 -4.334 -38.264 1.00 11.01 26 THR B CA 1
ATOM 1631 C C . THR B 1 27 ? -7.243 -4.015 -39.185 1.00 10.93 26 THR B C 1
ATOM 1632 O O . THR B 1 27 ? -7.599 -2.839 -39.245 1.00 12.34 26 THR B O 1
ATOM 1636 N N . MET B 1 28 ? -7.850 -4.978 -39.870 1.00 9.82 27 MET B N 1
ATOM 1637 C CA . MET B 1 28 ? -9.011 -4.688 -40.744 1.00 10.30 27 MET B CA 1
ATOM 1638 C C . MET B 1 28 ? -10.245 -5.433 -40.187 1.00 11.14 27 MET B C 1
ATOM 1639 O O . MET B 1 28 ? -10.148 -6.582 -39.790 1.00 10.56 27 MET B O 1
ATOM 1644 N N . LEU B 1 29 ? -11.368 -4.743 -40.135 1.00 10.29 28 LEU B N 1
ATOM 1645 C CA . LEU B 1 29 ? -12.654 -5.295 -39.700 1.00 10.72 28 LEU B CA 1
ATOM 1646 C C . LEU B 1 29 ? -13.486 -5.680 -40.935 1.00 10.30 28 LEU B C 1
ATOM 1647 O O . LEU B 1 29 ? -13.902 -4.813 -41.702 1.00 10.19 28 LEU B O 1
ATOM 1652 N N . GLY B 1 30 ? -13.813 -6.977 -41.063 1.00 9.70 29 GLY B N 1
ATOM 1653 C CA . GLY B 1 30 ? -14.823 -7.415 -42.030 1.00 9.91 29 GLY B CA 1
ATOM 1654 C C . GLY B 1 30 ? -16.237 -7.265 -41.460 1.00 10.08 29 GLY B C 1
ATOM 1655 O O . GLY B 1 30 ? -16.439 -7.574 -40.296 1.00 10.42 29 GLY B O 1
ATOM 1656 N N . VAL B 1 31 ? -17.146 -6.711 -42.264 1.00 10.13 30 VAL B N 1
ATOM 1657 C CA . VAL B 1 31 ? -18.494 -6.350 -41.772 1.00 10.70 30 VAL B CA 1
ATOM 1658 C C . VAL B 1 31 ? -19.559 -7.351 -42.254 1.00 10.64 30 VAL B C 1
ATOM 1659 O O . VAL B 1 31 ? -20.395 -7.735 -41.453 1.00 10.77 30 VAL B O 1
ATOM 1663 N N . TYR B 1 32 ? -19.593 -7.638 -43.542 1.00 10.63 31 TYR B N 1
ATOM 1664 C CA . TYR B 1 32 ? -20.556 -8.607 -44.082 1.00 11.19 31 TYR B CA 1
ATOM 1665 C C . TYR B 1 32 ? -20.054 -8.952 -45.488 1.00 12.33 31 TYR B C 1
ATOM 1666 O O . TYR B 1 32 ? -19.271 -8.185 -46.069 1.00 11.02 31 TYR B O 1
ATOM 1675 N N . ASP B 1 33 ? -20.537 -10.054 -46.085 1.00 12.29 32 ASP B N 1
ATOM 1676 C CA . ASP B 1 33 ? -20.121 -10.450 -47.449 1.00 12.78 32 ASP B CA 1
ATOM 1677 C C . ASP B 1 33 ? -18.588 -10.288 -47.576 1.00 11.47 32 ASP B C 1
ATOM 1678 O O . ASP B 1 33 ? -17.857 -10.835 -46.808 1.00 11.28 32 ASP B O 1
ATOM 1683 N N . ARG B 1 34 ? -18.139 -9.560 -48.596 1.00 11.87 33 ARG B N 1
ATOM 1684 C CA . ARG B 1 34 ? -16.678 -9.277 -48.811 1.00 12.37 33 ARG B CA 1
ATOM 1685 C C . ARG B 1 34 ? -16.368 -7.789 -48.549 1.00 11.36 33 ARG B C 1
ATOM 1686 O O . ARG B 1 34 ? -15.429 -7.264 -49.112 1.00 12.05 33 ARG B O 1
ATOM 1694 N N . VAL B 1 35 ? -17.136 -7.183 -47.662 1.00 10.88 34 VAL B N 1
ATOM 1695 C CA . VAL B 1 35 ? -17.081 -5.742 -47.352 1.00 10.92 34 VAL B CA 1
ATOM 1696 C C . VAL B 1 35 ? -16.364 -5.574 -46.011 1.00 10.50 34 VAL B C 1
ATOM 1697 O O . VAL B 1 35 ? -16.796 -6.148 -45.006 1.00 10.38 34 VAL B O 1
ATOM 1701 N N . ALA B 1 36 ? -15.310 -4.774 -45.998 1.00 9.84 35 ALA B N 1
ATOM 1702 C CA . ALA B 1 36 ? -14.474 -4.525 -44.821 1.00 10.04 35 ALA B CA 1
ATOM 1703 C C . ALA B 1 36 ? -14.198 -3.014 -44.688 1.00 9.37 35 ALA B C 1
ATOM 1704 O O . ALA B 1 36 ? -14.432 -2.235 -45.607 1.00 9.75 35 ALA B O 1
ATOM 1706 N N . VAL B 1 37 ? -13.646 -2.666 -43.556 1.00 9.50 36 VAL B N 1
ATOM 1707 C CA . VAL B 1 37 ? -13.222 -1.256 -43.274 1.00 10.18 36 VAL B CA 1
ATOM 1708 C C . VAL B 1 37 ? -11.779 -1.206 -42.783 1.00 10.00 36 VAL B C 1
ATOM 1709 O O . VAL B 1 37 ? -11.284 -2.138 -42.128 1.00 9.73 36 VAL B O 1
ATOM 1713 N N . ILE B 1 38 ? -11.158 -0.082 -43.063 1.00 10.32 37 ILE B N 1
ATOM 1714 C CA . ILE B 1 38 ? -9.747 0.176 -42.692 1.00 11.22 37 ILE B CA 1
ATOM 1715 C C . ILE B 1 38 ? -9.611 1.701 -42.568 1.00 10.31 37 ILE B C 1
ATOM 1716 O O . ILE B 1 38 ? -10.359 2.392 -43.240 1.00 10.26 37 ILE B O 1
ATOM 1721 N N . PRO B 1 39 ? -8.702 2.246 -41.761 1.00 10.42 38 PRO B N 1
ATOM 1722 C CA . PRO B 1 39 ? -8.501 3.696 -41.755 1.00 10.74 38 PRO B CA 1
ATOM 1723 C C . PRO B 1 39 ? -8.088 4.233 -43.129 1.00 11.19 38 PRO B C 1
ATOM 1724 O O . PRO B 1 39 ? -7.332 3.629 -43.856 1.00 11.27 38 PRO B O 1
ATOM 1728 N N . THR B 1 40 ? -8.608 5.418 -43.468 1.00 10.08 39 THR B N 1
ATOM 1729 C CA . THR B 1 40 ? -8.303 6.004 -44.794 1.00 10.40 39 THR B CA 1
ATOM 1730 C C . THR B 1 40 ? -6.794 6.217 -44.965 1.00 10.50 39 THR B C 1
ATOM 1731 O O . THR B 1 40 ? -6.304 6.071 -46.110 1.00 11.79 39 THR B O 1
ATOM 1735 N N . HIS B 1 41 ? -6.082 6.514 -43.881 1.00 10.72 40 HIS B N 1
ATOM 1736 C CA . HIS B 1 41 ? -4.619 6.755 -43.960 1.00 11.34 40 HIS B CA 1
ATOM 1737 C C . HIS B 1 41 ? -3.855 5.490 -44.368 1.00 12.27 40 HIS B C 1
ATOM 1738 O O . HIS B 1 41 ? -2.654 5.634 -44.694 1.00 12.69 40 HIS B O 1
ATOM 1745 N N . ALA B 1 42 ? -4.469 4.315 -44.404 1.00 11.06 41 ALA B N 1
ATOM 1746 C CA . ALA B 1 42 ? -3.789 3.107 -44.899 1.00 11.78 41 ALA B CA 1
ATOM 1747 C C . ALA B 1 42 ? -3.472 3.194 -46.401 1.00 12.24 41 ALA B C 1
ATOM 1748 O O . ALA B 1 42 ? -2.689 2.385 -46.874 1.00 13.10 41 ALA B O 1
ATOM 1750 N N . SER B 1 43 ? -4.089 4.096 -47.147 1.00 12.08 42 SER B N 1
ATOM 1751 C CA . SER B 1 43 ? -3.769 4.304 -48.584 1.00 14.49 42 SER B CA 1
ATOM 1752 C C . SER B 1 43 ? -4.019 3.016 -49.387 1.00 13.94 42 SER B C 1
ATOM 1753 O O . SER B 1 43 ? -3.091 2.490 -50.041 1.00 15.89 42 SER B O 1
ATOM 1756 N N . VAL B 1 44 ? -5.245 2.518 -49.330 1.00 12.70 43 VAL B N 1
ATOM 1757 C CA . VAL B 1 44 ? -5.640 1.296 -50.069 1.00 13.08 43 VAL B CA 1
ATOM 1758 C C . VAL B 1 44 ? -5.493 1.506 -51.586 1.00 12.62 43 VAL B C 1
ATOM 1759 O O . VAL B 1 44 ? -5.984 2.489 -52.105 1.00 13.12 43 VAL B O 1
ATOM 1763 N N . GLY B 1 45 ? -4.884 0.537 -52.254 1.00 12.36 44 GLY B N 1
ATOM 1764 C CA . GLY B 1 45 ? -4.674 0.556 -53.706 1.00 12.98 44 GLY B CA 1
ATOM 1765 C C . GLY B 1 45 ? -5.594 -0.407 -54.412 1.00 12.75 44 GLY B C 1
ATOM 1766 O O . GLY B 1 45 ? -6.690 -0.667 -53.961 1.00 13.60 44 GLY B O 1
ATOM 1767 N N . GLU B 1 46 ? -5.111 -0.912 -55.543 1.00 13.03 45 GLU B N 1
ATOM 1768 C CA . GLU B 1 46 ? -5.838 -1.866 -56.382 1.00 14.55 45 GLU B CA 1
ATOM 1769 C C . GLU B 1 46 ? -5.736 -3.298 -55.837 1.00 13.34 45 GLU B C 1
ATOM 1770 O O . GLU B 1 46 ? -6.569 -4.085 -56.116 1.00 13.97 45 GLU B O 1
ATOM 1776 N N . ILE B 1 47 ? -4.605 -3.564 -55.222 1.00 14.08 46 ILE B N 1
ATOM 1777 C CA . ILE B 1 47 ? -4.250 -4.868 -54.609 1.00 14.95 46 ILE B CA 1
ATOM 1778 C C . ILE B 1 47 ? -3.937 -4.629 -53.125 1.00 13.76 46 ILE B C 1
ATOM 1779 O O . ILE B 1 47 ? -3.289 -3.638 -52.801 1.00 14.11 46 ILE B O 1
ATOM 1784 N N . ILE B 1 48 ? -4.322 -5.579 -52.299 1.00 12.51 47 ILE B N 1
ATOM 1785 C CA . ILE B 1 48 ? -4.017 -5.552 -50.849 1.00 13.50 47 ILE B CA 1
ATOM 1786 C C . ILE B 1 48 ? -3.656 -6.983 -50.441 1.00 13.24 47 ILE B C 1
ATOM 1787 O O . ILE B 1 48 ? -4.111 -7.864 -51.119 1.00 14.89 47 ILE B O 1
ATOM 1792 N N . TYR B 1 49 ? -2.921 -7.166 -49.358 1.00 13.00 48 TYR B N 1
ATOM 1793 C CA . TYR B 1 49 ? -2.698 -8.527 -48.800 1.00 13.67 48 TYR B CA 1
ATOM 1794 C C . TYR B 1 49 ? -3.648 -8.692 -47.612 1.00 13.51 48 TYR B C 1
ATOM 1795 O O . TYR B 1 49 ? -3.708 -7.760 -46.779 1.00 13.45 48 TYR B O 1
ATOM 1804 N N . ILE B 1 50 ? -4.373 -9.814 -47.590 1.00 12.53 49 ILE B N 1
ATOM 1805 C CA . ILE B 1 50 ? -5.297 -10.164 -46.491 1.00 12.28 49 ILE B CA 1
ATOM 1806 C C . ILE B 1 50 ? -4.733 -11.443 -45.876 1.00 12.90 49 ILE B C 1
ATOM 1807 O O . ILE B 1 50 ? -4.756 -12.484 -46.575 1.00 13.03 49 ILE B O 1
ATOM 1812 N N . ASN B 1 51 ? -4.278 -11.379 -44.641 1.00 12.83 50 ASN B N 1
ATOM 1813 C CA . ASN B 1 51 ? -3.632 -12.576 -44.018 1.00 13.77 50 ASN B CA 1
ATOM 1814 C C . ASN B 1 51 ? -2.574 -13.136 -44.980 1.00 14.06 50 ASN B C 1
ATOM 1815 O O . ASN B 1 51 ? -2.545 -14.352 -45.144 1.00 14.65 50 ASN B O 1
ATOM 1820 N N . ASP B 1 52 ? -1.753 -12.260 -45.540 1.00 13.85 51 ASP B N 1
ATOM 1821 C CA . ASP B 1 52 ? -0.613 -12.541 -46.442 1.00 15.51 51 ASP B CA 1
ATOM 1822 C C . ASP B 1 52 ? -1.062 -13.091 -47.800 1.00 15.92 51 ASP B C 1
ATOM 1823 O O . ASP B 1 52 ? -0.162 -13.581 -48.554 1.00 17.22 51 ASP B O 1
ATOM 1828 N N . VAL B 1 53 ? -2.323 -13.021 -48.187 1.00 14.25 52 VAL B N 1
ATOM 1829 C CA . VAL B 1 53 ? -2.817 -13.508 -49.496 1.00 14.47 52 VAL B CA 1
ATOM 1830 C C . VAL B 1 53 ? -3.037 -12.286 -50.374 1.00 15.89 52 VAL B C 1
ATOM 1831 O O . VAL B 1 53 ? -3.855 -11.434 -50.005 1.00 13.93 52 VAL B O 1
ATOM 1835 N N . GLU B 1 54 ? -2.382 -12.230 -51.525 1.00 15.04 53 GLU B N 1
ATOM 1836 C CA . GLU B 1 54 ? -2.591 -11.177 -52.534 1.00 16.06 53 GLU B CA 1
ATOM 1837 C C . GLU B 1 54 ? -4.054 -11.141 -52.980 1.00 14.63 53 GLU B C 1
ATOM 1838 O O . GLU B 1 54 ? -4.554 -12.176 -53.428 1.00 15.57 53 GLU B O 1
ATOM 1844 N N . THR B 1 55 ? -4.753 -9.992 -52.830 1.00 13.66 54 THR B N 1
ATOM 1845 C CA . THR B 1 55 ? -6.225 -9.869 -53.011 1.00 13.42 54 THR B CA 1
ATOM 1846 C C . THR B 1 55 ? -6.567 -8.604 -53.824 1.00 13.46 54 THR B C 1
ATOM 1847 O O . THR B 1 55 ? -6.054 -7.547 -53.509 1.00 14.64 54 THR B O 1
ATOM 1851 N N . ARG B 1 56 ? -7.354 -8.744 -54.885 1.00 13.44 55 ARG B N 1
ATOM 1852 C CA . ARG B 1 56 ? -7.839 -7.578 -55.642 1.00 14.27 55 ARG B CA 1
ATOM 1853 C C . ARG B 1 56 ? -8.881 -6.845 -54.777 1.00 13.19 55 ARG B C 1
ATOM 1854 O O . ARG B 1 56 ? -9.795 -7.455 -54.230 1.00 13.39 55 ARG B O 1
ATOM 1862 N N . VAL B 1 57 ? -8.719 -5.540 -54.727 1.00 13.07 56 VAL B N 1
ATOM 1863 C CA . VAL B 1 57 ? -9.715 -4.612 -54.130 1.00 12.79 56 VAL B CA 1
ATOM 1864 C C . VAL B 1 57 ? -10.642 -4.200 -55.286 1.00 12.97 56 VAL B C 1
ATOM 1865 O O . VAL B 1 57 ? -10.230 -3.388 -56.172 1.00 13.16 56 VAL B O 1
ATOM 1869 N N . LEU B 1 58 ? -11.863 -4.681 -55.285 1.00 12.46 57 LEU B N 1
ATOM 1870 C CA . LEU B 1 58 ? -12.802 -4.379 -56.402 1.00 12.71 57 LEU B CA 1
ATOM 1871 C C . LEU B 1 58 ? -13.346 -2.939 -56.299 1.00 13.81 57 LEU B C 1
ATOM 1872 O O . LEU B 1 58 ? -13.610 -2.323 -57.319 1.00 13.51 57 LEU B O 1
ATOM 1877 N N . ASP B 1 59 ? -13.504 -2.420 -55.083 1.00 12.87 58 ASP B N 1
ATOM 1878 C CA . ASP B 1 59 ? -14.027 -1.065 -54.858 1.00 14.27 58 ASP B CA 1
ATOM 1879 C C . ASP B 1 59 ? -13.482 -0.567 -53.524 1.00 13.26 58 ASP B C 1
ATOM 1880 O O . ASP B 1 59 ? -13.314 -1.346 -52.585 1.00 11.74 58 ASP B O 1
ATOM 1885 N N . ALA B 1 60 ? -13.199 0.724 -53.459 1.00 12.81 59 ALA B N 1
ATOM 1886 C CA . ALA B 1 60 ? -12.729 1.428 -52.231 1.00 12.74 59 ALA B CA 1
ATOM 1887 C C . ALA B 1 60 ? -13.461 2.792 -52.189 1.00 12.83 59 ALA B C 1
ATOM 1888 O O . ALA B 1 60 ? -13.558 3.485 -53.238 1.00 13.75 59 ALA B O 1
ATOM 1890 N N A CYS B 1 61 ? -14.003 3.138 -51.023 0.29 11.68 60 CYS B N 1
ATOM 1891 N N B CYS B 1 61 ? -14.009 3.147 -51.025 0.21 12.75 60 CYS B N 1
ATOM 1892 C CA A CYS B 1 61 ? -14.683 4.438 -50.782 0.29 12.54 60 CYS B CA 1
ATOM 1893 C CA B CYS B 1 61 ? -14.744 4.425 -50.790 0.21 13.95 60 CYS B CA 1
ATOM 1894 C C A CYS B 1 61 ? -14.102 5.089 -49.521 0.29 11.86 60 CYS B C 1
ATOM 1895 C C B CYS B 1 61 ? -14.174 5.109 -49.532 0.21 12.70 60 CYS B C 1
ATOM 1896 O O A CYS B 1 61 ? -14.213 4.509 -48.444 0.29 11.58 60 CYS B O 1
ATOM 1897 O O B CYS B 1 61 ? -14.375 4.554 -48.445 0.21 12.30 60 CYS B O 1
ATOM 1902 N N . ALA B 1 62 ? -13.495 6.258 -49.681 1.00 11.83 61 ALA B N 1
ATOM 1903 C CA . ALA B 1 62 ? -13.007 7.088 -48.558 1.00 12.40 61 ALA B CA 1
ATOM 1904 C C . ALA B 1 62 ? -14.238 7.844 -48.030 1.00 13.01 61 ALA B C 1
ATOM 1905 O O . ALA B 1 62 ? -14.639 8.850 -48.627 1.00 13.38 61 ALA B O 1
ATOM 1907 N N . LEU B 1 63 ? -14.846 7.354 -46.966 1.00 10.86 62 LEU B N 1
ATOM 1908 C CA . LEU B 1 63 ? -16.166 7.837 -46.527 1.00 11.64 62 LEU B CA 1
ATOM 1909 C C . LEU B 1 63 ? -16.127 9.302 -46.029 1.00 10.43 62 LEU B C 1
ATOM 1910 O O . LEU B 1 63 ? -15.193 9.709 -45.322 1.00 10.25 62 LEU B O 1
ATOM 1915 N N . ARG B 1 64 ? -17.170 10.029 -46.399 0.50 10.08 63 ARG B N 1
ATOM 1916 C CA . ARG B 1 64 ? -17.459 11.392 -45.924 0.50 10.00 63 ARG B CA 1
ATOM 1917 C C . ARG B 1 64 ? -18.920 11.420 -45.491 0.50 10.24 63 ARG B C 1
ATOM 1918 O O . ARG B 1 64 ? -19.704 10.607 -45.976 0.50 10.62 63 ARG B O 1
ATOM 1926 N N . ASP B 1 65 ? -19.256 12.316 -44.579 0.50 10.09 64 ASP B N 1
ATOM 1927 C CA . ASP B 1 65 ? -20.659 12.420 -44.122 0.50 10.03 64 ASP B CA 1
ATOM 1928 C C . ASP B 1 65 ? -21.415 13.394 -45.030 0.50 9.97 64 ASP B C 1
ATOM 1929 O O . ASP B 1 65 ? -20.835 13.933 -45.966 0.50 9.86 64 ASP B O 1
ATOM 1934 N N . LEU B 1 66 ? -22.692 13.614 -44.762 0.50 9.68 65 LEU B N 1
ATOM 1935 C CA . LEU B 1 66 ? -23.517 14.406 -45.700 0.50 9.58 65 LEU B CA 1
ATOM 1936 C C . LEU B 1 66 ? -23.152 15.890 -45.648 0.50 9.48 65 LEU B C 1
ATOM 1937 O O . LEU B 1 66 ? -23.624 16.595 -46.546 0.50 9.58 65 LEU B O 1
ATOM 1942 N N . THR B 1 67 ? -22.296 16.314 -44.728 0.50 9.31 66 THR B N 1
ATOM 1943 C CA . THR B 1 67 ? -21.724 17.690 -44.765 0.50 9.44 66 THR B CA 1
ATOM 1944 C C . THR B 1 67 ? -20.509 17.735 -45.690 0.50 9.71 66 THR B C 1
ATOM 1945 O O . THR B 1 67 ? -19.952 18.822 -45.824 0.50 10.06 66 THR B O 1
ATOM 1949 N N . ASP B 1 68 ? -20.113 16.612 -46.284 0.50 9.72 67 ASP B N 1
ATOM 1950 C CA . ASP B 1 68 ? -18.922 16.492 -47.157 0.50 10.45 67 ASP B CA 1
ATOM 1951 C C . ASP B 1 68 ? -17.656 16.713 -46.336 0.50 10.63 67 ASP B C 1
ATOM 1952 O O . ASP B 1 68 ? -16.751 17.406 -46.809 0.50 11.39 67 ASP B O 1
ATOM 1957 N N . THR B 1 69 ? -17.634 16.152 -45.125 1.00 10.18 68 THR B N 1
ATOM 1958 C CA . THR B 1 69 ? -16.467 16.122 -44.217 1.00 10.10 68 THR B CA 1
ATOM 1959 C C . THR B 1 69 ? -15.936 14.669 -44.092 1.00 10.17 68 THR B C 1
ATOM 1960 O O . THR B 1 69 ? -16.713 13.744 -43.962 1.00 9.89 68 THR B O 1
ATOM 1964 N N . ASN B 1 70 ? -14.602 14.548 -44.127 1.00 9.63 69 ASN B N 1
ATOM 1965 C CA . ASN B 1 70 ? -13.879 13.277 -43.899 1.00 10.18 69 ASN B CA 1
ATOM 1966 C C . ASN B 1 70 ? -14.373 12.586 -42.631 1.00 9.94 69 ASN B C 1
ATOM 1967 O O . ASN B 1 70 ? -14.519 13.212 -41.591 1.00 9.55 69 ASN B O 1
ATOM 1972 N N . LEU B 1 71 ? -14.526 11.242 -42.737 1.00 9.75 70 LEU B N 1
ATOM 1973 C CA . LEU B 1 71 ? -14.806 10.345 -41.573 1.00 10.47 70 LEU B CA 1
ATOM 1974 C C . LEU B 1 71 ? -13.605 9.425 -41.221 1.00 10.37 70 LEU B C 1
ATOM 1975 O O . LEU B 1 71 ? -13.649 8.782 -40.214 1.00 10.48 70 LEU B O 1
ATOM 1980 N N . GLU B 1 72 ? -12.604 9.329 -42.107 1.00 10.46 71 GLU B N 1
ATOM 1981 C CA . GLU B 1 72 ? -11.338 8.577 -41.919 1.00 11.40 71 GLU B CA 1
ATOM 1982 C C . GLU B 1 72 ? -11.582 7.048 -42.022 1.00 12.22 71 GLU B C 1
ATOM 1983 O O . GLU B 1 72 ? -10.738 6.263 -41.557 1.00 12.19 71 GLU B O 1
ATOM 1989 N N . ILE B 1 73 ? -12.725 6.631 -42.515 1.00 11.02 72 ILE B N 1
ATOM 1990 C CA . ILE B 1 73 ? -13.079 5.202 -42.782 1.00 11.68 72 ILE B CA 1
ATOM 1991 C C . ILE B 1 73 ? -13.034 5.021 -44.288 1.00 11.07 72 ILE B C 1
ATOM 1992 O O . ILE B 1 73 ? -13.672 5.785 -45.002 1.00 10.89 72 ILE B O 1
ATOM 1997 N N . THR B 1 74 ? -12.359 3.967 -44.715 1.00 10.35 73 THR B N 1
ATOM 1998 C CA . THR B 1 74 ? -12.437 3.504 -46.098 1.00 10.57 73 THR B CA 1
ATOM 1999 C C . THR B 1 74 ? -13.119 2.135 -46.081 1.00 10.28 73 THR B C 1
ATOM 2000 O O . THR B 1 74 ? -12.699 1.263 -45.363 1.00 10.62 73 THR B O 1
ATOM 2004 N N . ILE B 1 75 ? -14.201 2.070 -46.835 1.00 10.22 74 ILE B N 1
ATOM 2005 C CA . ILE B 1 75 ? -14.919 0.799 -47.052 1.00 10.84 74 ILE B CA 1
ATOM 2006 C C . ILE B 1 75 ? -14.309 0.165 -48.297 1.00 11.48 74 ILE B C 1
ATOM 2007 O O . ILE B 1 75 ? -14.164 0.863 -49.284 1.00 11.97 74 ILE B O 1
ATOM 2012 N N . VAL B 1 76 ? -14.029 -1.131 -48.229 1.00 10.79 75 VAL B N 1
ATOM 2013 C CA . VAL B 1 76 ? -13.503 -1.886 -49.376 1.00 11.60 75 VAL B CA 1
ATOM 2014 C C . VAL B 1 76 ? -14.393 -3.084 -49.676 1.00 11.84 75 VAL B C 1
ATOM 2015 O O . VAL B 1 76 ? -15.015 -3.650 -48.775 1.00 11.84 75 VAL B O 1
ATOM 2019 N N . LYS B 1 77 ? -14.461 -3.442 -50.959 0.50 11.34 76 LYS B N 1
ATOM 2020 C CA . LYS B 1 77 ? -15.035 -4.726 -51.433 0.50 12.06 76 LYS B CA 1
ATOM 2021 C C . LYS B 1 77 ? -13.873 -5.581 -51.954 0.50 12.02 76 LYS B C 1
ATOM 2022 O O . LYS B 1 77 ? -13.126 -5.110 -52.834 0.50 11.59 76 LYS B O 1
ATOM 2028 N N . LEU B 1 78 ? -13.712 -6.770 -51.375 1.00 12.05 77 LEU B N 1
ATOM 2029 C CA . LEU B 1 78 ? -12.571 -7.657 -51.647 1.00 12.18 77 LEU B CA 1
ATOM 2030 C C . LEU B 1 78 ? -12.982 -8.780 -52.598 1.00 13.77 77 LEU B C 1
ATOM 2031 O O . LEU B 1 78 ? -14.045 -9.324 -52.467 1.00 14.26 77 LEU B O 1
ATOM 2036 N N . ASP B 1 79 ? -12.079 -9.113 -53.512 1.00 13.57 78 ASP B N 1
ATOM 2037 C CA . ASP B 1 79 ? -12.258 -10.309 -54.391 1.00 15.41 78 ASP B CA 1
ATOM 2038 C C . ASP B 1 79 ? -11.692 -11.577 -53.709 1.00 14.67 78 ASP B C 1
ATOM 2039 O O . ASP B 1 79 ? -10.529 -11.959 -53.941 1.00 16.41 78 ASP B O 1
ATOM 2044 N N . ARG B 1 80 ? -12.492 -12.172 -52.836 1.00 14.39 79 ARG B N 1
ATOM 2045 C CA . ARG B 1 80 ? -12.129 -13.382 -52.066 1.00 13.96 79 ARG B CA 1
ATOM 2046 C C . ARG B 1 80 ? -13.387 -14.224 -51.866 1.00 14.04 79 ARG B C 1
ATOM 2047 O O . ARG B 1 80 ? -14.520 -13.721 -51.910 1.00 14.75 79 ARG B O 1
ATOM 2055 N N . ASN B 1 81 ? -13.148 -15.530 -51.719 1.00 14.97 80 ASN B N 1
ATOM 2056 C CA . ASN B 1 81 ? -14.233 -16.517 -51.555 1.00 18.46 80 ASN B CA 1
ATOM 2057 C C . ASN B 1 81 ? -14.942 -16.441 -50.192 1.00 15.20 80 ASN B C 1
ATOM 2058 O O . ASN B 1 81 ? -16.152 -16.607 -50.145 1.00 16.04 80 ASN B O 1
ATOM 2063 N N . GLN B 1 82 ? -14.193 -16.247 -49.143 1.00 14.67 81 GLN B N 1
ATOM 2064 C CA . GLN B 1 82 ? -14.800 -16.203 -47.818 1.00 16.36 81 GLN B CA 1
ATOM 2065 C C . GLN B 1 82 ? -15.804 -15.047 -47.703 1.00 14.66 81 GLN B C 1
ATOM 2066 O O . GLN B 1 82 ? -15.622 -13.961 -48.307 1.00 14.84 81 GLN B O 1
ATOM 2072 N N . LYS B 1 83 ? -16.863 -15.260 -46.926 0.50 13.26 82 LYS B N 1
ATOM 2073 C CA . LYS B 1 83 ? -17.783 -14.169 -46.522 0.50 12.53 82 LYS B CA 1
ATOM 2074 C C . LYS B 1 83 ? -17.638 -13.919 -45.023 0.50 12.45 82 LYS B C 1
ATOM 2075 O O . LYS B 1 83 ? -17.653 -14.883 -44.245 0.50 11.70 82 LYS B O 1
ATOM 2081 N N . PHE B 1 84 ? -17.516 -12.651 -44.645 1.00 12.63 83 PHE B N 1
ATOM 2082 C CA . PHE B 1 84 ? -17.429 -12.257 -43.226 1.00 11.43 83 PHE B CA 1
ATOM 2083 C C . PHE B 1 84 ? -18.781 -12.493 -42.554 1.00 11.58 83 PHE B C 1
ATOM 2084 O O . PHE B 1 84 ? -19.846 -12.147 -43.058 1.00 12.46 83 PHE B O 1
ATOM 2092 N N . ARG B 1 85 ? -18.718 -13.082 -41.380 1.00 11.41 84 ARG B N 1
ATOM 2093 C CA . ARG B 1 85 ? -19.890 -13.228 -40.495 1.00 10.79 84 ARG B CA 1
ATOM 2094 C C . ARG B 1 85 ? -20.533 -11.839 -40.316 1.00 11.18 84 ARG B C 1
ATOM 2095 O O . ARG B 1 85 ? -19.892 -10.902 -39.818 1.00 11.33 84 ARG B O 1
ATOM 2103 N N . ASP B 1 86 ? -21.791 -11.701 -40.692 1.00 10.65 85 ASP B N 1
ATOM 2104 C CA . ASP B 1 86 ? -22.474 -10.392 -40.708 1.00 10.59 85 ASP B CA 1
ATOM 2105 C C . ASP B 1 86 ? -22.542 -9.824 -39.293 1.00 11.08 85 ASP B C 1
ATOM 2106 O O . ASP B 1 86 ? -23.086 -10.498 -38.379 1.00 11.39 85 ASP B O 1
ATOM 2111 N N . ILE B 1 87 ? -22.031 -8.609 -39.087 1.00 10.81 86 ILE B N 1
ATOM 2112 C CA . ILE B 1 87 ? -22.119 -7.916 -37.773 1.00 10.77 86 ILE B CA 1
ATOM 2113 C C . ILE B 1 87 ? -22.846 -6.560 -37.888 1.00 11.43 86 ILE B C 1
ATOM 2114 O O . ILE B 1 87 ? -22.744 -5.755 -36.937 1.00 10.59 86 ILE B O 1
ATOM 2119 N N . ARG B 1 88 ? -23.592 -6.361 -38.967 1.00 11.19 87 ARG B N 1
ATOM 2120 C CA . ARG B 1 88 ? -24.262 -5.039 -39.132 1.00 11.85 87 ARG B CA 1
ATOM 2121 C C . ARG B 1 88 ? -25.224 -4.740 -37.991 1.00 12.57 87 ARG B C 1
ATOM 2122 O O . ARG B 1 88 ? -25.362 -3.548 -37.625 1.00 12.52 87 ARG B O 1
ATOM 2130 N N . HIS B 1 89 ? -25.852 -5.760 -37.412 1.00 11.51 88 HIS B N 1
ATOM 2131 C CA . HIS B 1 89 ? -26.797 -5.562 -36.296 1.00 12.60 88 HIS B CA 1
ATOM 2132 C C . HIS B 1 89 ? -26.108 -5.221 -34.981 1.00 12.79 88 HIS B C 1
ATOM 2133 O O . HIS B 1 89 ? -26.805 -4.844 -34.059 1.00 12.74 88 HIS B O 1
ATOM 2140 N N . PHE B 1 90 ? -24.765 -5.233 -34.920 1.00 11.65 89 PHE B N 1
ATOM 2141 C CA . PHE B 1 90 ? -24.032 -4.759 -33.729 1.00 11.07 89 PHE B CA 1
ATOM 2142 C C . PHE B 1 90 ? -23.519 -3.318 -33.901 1.00 10.32 89 PHE B C 1
ATOM 2143 O O . PHE B 1 90 ? -22.873 -2.833 -32.994 1.00 10.90 89 PHE B O 1
ATOM 2151 N N . LEU B 1 91 ? -23.864 -2.661 -35.007 1.00 11.31 90 LEU B N 1
ATOM 2152 C CA . LEU B 1 91 ? -23.371 -1.274 -35.220 1.00 11.23 90 LEU B CA 1
ATOM 2153 C C . LEU B 1 91 ? -24.400 -0.296 -34.670 1.00 11.87 90 LEU B C 1
ATOM 2154 O O . LEU B 1 91 ? -25.609 -0.403 -34.931 1.00 12.53 90 LEU B O 1
ATOM 2159 N N . PRO B 1 92 ? -23.948 0.715 -33.901 1.00 11.62 91 PRO B N 1
ATOM 2160 C CA . PRO B 1 92 ? -24.860 1.759 -33.416 1.00 12.76 91 PRO B CA 1
ATOM 2161 C C . PRO B 1 92 ? -25.519 2.533 -34.546 1.00 12.57 91 PRO B C 1
ATOM 2162 O O . PRO B 1 92 ? -24.997 2.676 -35.607 1.00 12.18 91 PRO B O 1
ATOM 2166 N N . ARG B 1 93 ? -26.712 3.049 -34.269 0.50 13.65 92 ARG B N 1
ATOM 2167 C CA . ARG B 1 93 ? -27.456 3.924 -35.211 0.50 15.78 92 ARG B CA 1
ATOM 2168 C C . ARG B 1 93 ? -26.971 5.381 -35.120 0.50 14.26 92 ARG B C 1
ATOM 2169 O O . ARG B 1 93 ? -27.020 6.073 -36.130 0.50 15.94 92 ARG B O 1
ATOM 2177 N N A CYS B 1 94 ? -26.511 5.836 -33.971 0.25 14.36 93 CYS B N 1
ATOM 2178 N N B CYS B 1 94 ? -26.499 5.832 -33.983 0.25 13.95 93 CYS B N 1
ATOM 2179 C CA A CYS B 1 94 ? -26.155 7.262 -33.771 0.25 14.53 93 CYS B CA 1
ATOM 2180 C CA B CYS B 1 94 ? -26.155 7.260 -33.786 0.25 13.92 93 CYS B CA 1
ATOM 2181 C C A CYS B 1 94 ? -24.914 7.400 -32.910 0.25 13.02 93 CYS B C 1
ATOM 2182 C C B CYS B 1 94 ? -24.923 7.403 -32.911 0.25 12.69 93 CYS B C 1
ATOM 2183 O O A CYS B 1 94 ? -24.505 6.428 -32.288 0.25 12.24 93 CYS B O 1
ATOM 2184 O O B CYS B 1 94 ? -24.516 6.431 -32.288 0.25 12.01 93 CYS B O 1
ATOM 2189 N N . GLU B 1 95 ? -24.393 8.614 -32.823 0.50 12.48 94 GLU B N 1
ATOM 2190 C CA . GLU B 1 95 ? -23.221 8.935 -31.994 0.50 12.39 94 GLU B CA 1
ATOM 2191 C C . GLU B 1 95 ? -23.597 8.817 -30.524 0.50 13.00 94 GLU B C 1
ATOM 2192 O O . GLU B 1 95 ? -24.707 9.274 -30.151 0.50 13.86 94 GLU B O 1
ATOM 2198 N N . ASP B 1 96 ? -22.678 8.314 -29.707 1.00 12.85 95 ASP B N 1
ATOM 2199 C CA . ASP B 1 96 ? -22.948 8.115 -28.266 1.00 13.72 95 ASP B CA 1
ATOM 2200 C C . ASP B 1 96 ? -21.653 8.057 -27.478 1.00 13.36 95 ASP B C 1
ATOM 2201 O O . ASP B 1 96 ? -20.594 7.857 -28.073 1.00 13.33 95 ASP B O 1
ATOM 2206 N N . ASP B 1 97 ? -21.775 8.134 -26.155 1.00 14.59 96 ASP B N 1
ATOM 2207 C CA . ASP B 1 97 ? -20.713 7.804 -25.194 1.00 14.46 96 ASP B CA 1
ATOM 2208 C C . ASP B 1 97 ? -20.863 6.324 -24.807 1.00 15.58 96 ASP B C 1
ATOM 2209 O O . ASP B 1 97 ? -21.950 5.808 -24.870 1.00 13.76 96 ASP B O 1
ATOM 2214 N N . TYR B 1 98 ? -19.782 5.718 -24.351 1.00 14.08 97 TYR B N 1
ATOM 2215 C CA . TYR B 1 98 ? -19.769 4.301 -23.944 1.00 14.75 97 TYR B CA 1
ATOM 2216 C C . TYR B 1 98 ? -18.905 4.099 -22.709 1.00 14.87 97 TYR B C 1
ATOM 2217 O O . TYR B 1 98 ? -17.952 4.820 -22.472 1.00 16.13 97 TYR B O 1
ATOM 2226 N N . ASN B 1 99 ? -19.174 3.022 -21.970 1.00 18.25 98 ASN B N 1
ATOM 2227 C CA . ASN B 1 99 ? -18.326 2.566 -20.830 1.00 19.95 98 ASN B CA 1
ATOM 2228 C C . ASN B 1 99 ? -17.594 1.275 -21.172 1.00 16.86 98 ASN B C 1
ATOM 2229 O O . ASN B 1 99 ? -18.151 0.454 -21.983 1.00 20.62 98 ASN B O 1
ATOM 2234 N N . ASP B 1 100 ? -16.453 1.033 -20.533 1.00 18.60 99 ASP B N 1
ATOM 2235 C CA . ASP B 1 100 ? -15.775 -0.268 -20.506 1.00 23.48 99 ASP B CA 1
ATOM 2236 C C . ASP B 1 100 ? -15.582 -0.816 -21.920 1.00 21.28 99 ASP B C 1
ATOM 2237 O O . ASP B 1 100 ? -15.876 -2.026 -22.140 1.00 23.60 99 ASP B O 1
ATOM 2242 N N . ALA B 1 101 ? -14.947 -0.025 -22.789 1.00 15.38 100 ALA B N 1
ATOM 2243 C CA . ALA B 1 101 ? -14.611 -0.452 -24.166 1.00 13.24 100 ALA B CA 1
ATOM 2244 C C . ALA B 1 101 ? -13.273 -1.179 -24.185 1.00 12.59 100 ALA B C 1
ATOM 2245 O O . ALA B 1 101 ? -12.391 -0.966 -23.368 1.00 12.65 100 ALA B O 1
ATOM 2247 N N . VAL B 1 102 ? -13.146 -2.026 -25.190 1.00 11.42 101 VAL B N 1
ATOM 2248 C CA . VAL B 1 102 ? -11.927 -2.793 -25.497 1.00 12.68 101 VAL B CA 1
ATOM 2249 C C . VAL B 1 102 ? -11.507 -2.465 -26.932 1.00 10.99 101 VAL B C 1
ATOM 2250 O O . VAL B 1 102 ? -12.352 -2.468 -27.816 1.00 11.00 101 VAL B O 1
ATOM 2254 N N . LEU B 1 103 ? -10.217 -2.211 -27.112 1.00 10.77 102 LEU B N 1
ATOM 2255 C CA . LEU B 1 103 ? -9.557 -1.954 -28.416 1.00 11.51 102 LEU B CA 1
ATOM 2256 C C . LEU B 1 103 ? -8.768 -3.225 -28.736 1.00 11.93 102 LEU B C 1
ATOM 2257 O O . LEU B 1 103 ? -7.881 -3.586 -27.976 1.00 12.50 102 LEU B O 1
ATOM 2262 N N A SER B 1 104 ? -9.103 -3.900 -29.829 0.25 10.90 103 SER B N 1
ATOM 2263 N N B SER B 1 104 ? -9.131 -3.894 -29.825 0.25 11.69 103 SER B N 1
ATOM 2264 C CA A SER B 1 104 ? -8.518 -5.212 -30.200 0.25 11.40 103 SER B CA 1
ATOM 2265 C CA B SER B 1 104 ? -8.563 -5.190 -30.271 0.25 12.83 103 SER B CA 1
ATOM 2266 C C A SER B 1 104 ? -7.696 -5.076 -31.483 0.25 11.66 103 SER B C 1
ATOM 2267 C C B SER B 1 104 ? -7.652 -4.964 -31.474 0.25 12.37 103 SER B C 1
ATOM 2268 O O A SER B 1 104 ? -8.271 -4.694 -32.534 0.25 12.04 103 SER B O 1
ATOM 2269 O O B SER B 1 104 ? -8.115 -4.394 -32.471 0.25 12.14 103 SER B O 1
ATOM 2274 N N . VAL B 1 105 ? -6.406 -5.427 -31.376 1.00 12.19 104 VAL B N 1
ATOM 2275 C CA . VAL B 1 105 ? -5.373 -5.233 -32.418 1.00 12.53 104 VAL B CA 1
ATOM 2276 C C . VAL B 1 105 ? -4.998 -6.602 -33.007 1.00 11.51 104 VAL B C 1
ATOM 2277 O O . VAL B 1 105 ? -4.898 -7.566 -32.241 1.00 11.98 104 VAL B O 1
ATOM 2281 N N . HIS B 1 106 ? -4.862 -6.701 -34.310 1.00 11.93 105 HIS B N 1
ATOM 2282 C CA . HIS B 1 106 ? -4.467 -7.939 -34.993 1.00 12.34 105 HIS B CA 1
ATOM 2283 C C . HIS B 1 106 ? -3.553 -7.634 -36.186 1.00 11.89 105 HIS B C 1
ATOM 2284 O O . HIS B 1 106 ? -4.053 -7.288 -37.287 1.00 12.56 105 HIS B O 1
ATOM 2291 N N . THR B 1 107 ? -2.229 -7.778 -35.977 1.00 12.94 106 THR B N 1
ATOM 2292 C CA . THR B 1 107 ? -1.219 -7.675 -37.070 1.00 12.17 106 THR B CA 1
ATOM 2293 C C . THR B 1 107 ? -0.184 -8.798 -36.888 1.00 12.91 106 THR B C 1
ATOM 2294 O O . THR B 1 107 ? -0.268 -9.557 -35.901 1.00 12.51 106 THR B O 1
ATOM 2298 N N . SER B 1 108 ? 0.767 -8.906 -37.805 1.00 12.14 107 SER B N 1
ATOM 2299 C CA . SER B 1 108 ? 1.853 -9.908 -37.657 1.00 13.25 107 SER B CA 1
ATOM 2300 C C . SER B 1 108 ? 2.716 -9.591 -36.449 1.00 12.76 107 SER B C 1
ATOM 2301 O O . SER B 1 108 ? 3.243 -10.498 -35.809 1.00 14.16 107 SER B O 1
ATOM 2304 N N . LYS B 1 109 ? 2.835 -8.338 -36.114 1.00 12.51 108 LYS B N 1
ATOM 2305 C CA . LYS B 1 109 ? 3.677 -7.898 -34.969 1.00 14.67 108 LYS B CA 1
ATOM 2306 C C . LYS B 1 109 ? 2.901 -7.995 -33.639 1.00 14.28 108 LYS B C 1
ATOM 2307 O O . LYS B 1 109 ? 3.532 -8.228 -32.602 1.00 14.45 108 LYS B O 1
ATOM 2313 N N . PHE B 1 110 ? 1.583 -7.801 -33.693 1.00 13.15 109 PHE B N 1
ATOM 2314 C CA . PHE B 1 110 ? 0.673 -7.738 -32.545 1.00 14.10 109 PHE B CA 1
ATOM 2315 C C . PHE B 1 110 ? -0.492 -8.654 -32.799 1.00 13.89 109 PHE B C 1
ATOM 2316 O O . PHE B 1 110 ? -1.585 -8.192 -33.038 1.00 13.97 109 PHE B O 1
ATOM 2324 N N . PRO B 1 111 ? -0.352 -9.964 -32.752 1.00 14.02 110 PRO B N 1
ATOM 2325 C CA . PRO B 1 111 ? -1.454 -10.853 -33.076 1.00 14.87 110 PRO B CA 1
ATOM 2326 C C . PRO B 1 111 ? -2.413 -10.948 -31.884 1.00 16.23 110 PRO B C 1
ATOM 2327 O O . PRO B 1 111 ? -1.962 -11.055 -30.769 1.00 17.85 110 PRO B O 1
ATOM 2331 N N . ASN B 1 112 ? -3.699 -10.949 -32.086 1.00 16.39 111 ASN B N 1
ATOM 2332 C CA . ASN B 1 112 ? -4.531 -11.271 -30.875 1.00 19.27 111 ASN B CA 1
ATOM 2333 C C . ASN B 1 112 ? -4.224 -10.428 -29.606 1.00 17.24 111 ASN B C 1
ATOM 2334 O O . ASN B 1 112 ? -4.169 -10.949 -28.494 1.00 18.91 111 ASN B O 1
ATOM 2339 N N . MET B 1 113 ? -4.206 -9.104 -29.681 1.00 16.10 112 MET B N 1
ATOM 2340 C CA . MET B 1 113 ? -3.884 -8.190 -28.555 1.00 14.68 112 MET B CA 1
ATOM 2341 C C . MET B 1 113 ? -5.111 -7.359 -28.080 1.00 14.02 112 MET B C 1
ATOM 2342 O O . MET B 1 113 ? -5.738 -6.670 -28.903 1.00 14.59 112 MET B O 1
ATOM 2347 N N . TYR B 1 114 ? -5.538 -7.462 -26.846 1.00 12.74 113 TYR B N 1
ATOM 2348 C CA . TYR B 1 114 ? -6.772 -6.827 -26.299 1.00 12.65 113 TYR B CA 1
ATOM 2349 C C . TYR B 1 114 ? -6.356 -5.717 -25.358 1.00 12.88 113 TYR B C 1
ATOM 2350 O O . TYR B 1 114 ? -5.642 -5.962 -24.368 1.00 14.65 113 TYR B O 1
ATOM 2359 N N . ILE B 1 115 ? -6.826 -4.501 -25.629 1.00 13.27 114 ILE B N 1
ATOM 2360 C CA . ILE B 1 115 ? -6.416 -3.281 -24.882 1.00 13.69 114 ILE B CA 1
ATOM 2361 C C . ILE B 1 115 ? -7.639 -2.670 -24.270 1.00 13.71 114 ILE B C 1
ATOM 2362 O O . ILE B 1 115 ? -8.373 -1.956 -24.927 1.00 13.58 114 ILE B O 1
ATOM 2367 N N . PRO B 1 116 ? -7.949 -2.923 -23.003 1.00 14.02 115 PRO B N 1
ATOM 2368 C CA . PRO B 1 116 ? -9.021 -2.238 -22.328 1.00 14.70 115 PRO B CA 1
ATOM 2369 C C . PRO B 1 116 ? -8.706 -0.740 -22.282 1.00 16.69 115 PRO B C 1
ATOM 2370 O O . PRO B 1 116 ? -7.540 -0.382 -21.997 1.00 17.73 115 PRO B O 1
ATOM 2374 N N . VAL B 1 117 ? -9.653 0.100 -22.696 1.00 13.34 116 VAL B N 1
ATOM 2375 C CA . VAL B 1 117 ? -9.434 1.573 -22.686 1.00 15.06 116 VAL B CA 1
ATOM 2376 C C . VAL B 1 117 ? -10.374 2.305 -21.701 1.00 15.88 116 VAL B C 1
ATOM 2377 O O . VAL B 1 117 ? -10.081 3.445 -21.369 1.00 17.39 116 VAL B O 1
ATOM 2381 N N . GLY B 1 118 ? -11.450 1.649 -21.285 1.00 15.71 117 GLY B N 1
ATOM 2382 C CA . GLY B 1 118 ? -12.391 2.237 -20.343 1.00 16.05 117 GLY B CA 1
ATOM 2383 C C . GLY B 1 118 ? -13.385 3.126 -21.018 1.00 14.17 117 GLY B C 1
ATOM 2384 O O . GLY B 1 118 ? -14.028 2.726 -21.909 1.00 14.45 117 GLY B O 1
ATOM 2385 N N . GLN B 1 119 ? -13.561 4.318 -20.486 1.00 14.39 118 GLN B N 1
ATOM 2386 C CA . GLN B 1 119 ? -14.646 5.230 -20.883 1.00 15.62 118 GLN B CA 1
ATOM 2387 C C . GLN B 1 119 ? -14.353 5.819 -22.261 1.00 13.75 118 GLN B C 1
ATOM 2388 O O . GLN B 1 119 ? -13.241 6.229 -22.524 1.00 15.33 118 GLN B O 1
ATOM 2394 N N . VAL B 1 120 ? -15.361 5.857 -23.099 1.00 12.36 119 VAL B N 1
ATOM 2395 C CA . VAL B 1 120 ? -15.270 6.407 -24.479 1.00 12.69 119 VAL B CA 1
ATOM 2396 C C . VAL B 1 120 ? -16.264 7.563 -24.626 1.00 13.02 119 VAL B C 1
ATOM 2397 O O . VAL B 1 120 ? -17.419 7.407 -24.284 1.00 14.40 119 VAL B O 1
ATOM 2401 N N . THR B 1 121 ? -15.774 8.693 -25.077 1.00 12.79 120 THR B N 1
ATOM 2402 C CA . THR B 1 121 ? -16.536 9.951 -25.214 1.00 13.71 120 THR B CA 1
ATOM 2403 C C . THR B 1 121 ? -16.906 10.150 -26.691 1.00 13.21 120 THR B C 1
ATOM 2404 O O . THR B 1 121 ? -16.032 10.032 -27.560 1.00 12.65 120 THR B O 1
ATOM 2408 N N . ASN B 1 122 ? -18.137 10.533 -26.965 1.00 12.93 121 ASN B N 1
ATOM 2409 C CA . ASN B 1 122 ? -18.580 11.181 -28.211 1.00 12.33 121 ASN B CA 1
ATOM 2410 C C . ASN B 1 122 ? -17.899 12.541 -28.345 1.00 13.06 121 ASN B C 1
ATOM 2411 O O . ASN B 1 122 ? -18.333 13.514 -27.731 1.00 14.76 121 ASN B O 1
ATOM 2416 N N . TYR B 1 123 ? -16.768 12.595 -29.032 1.00 12.36 122 TYR B N 1
ATOM 2417 C CA . TYR B 1 123 ? -15.835 13.749 -29.075 1.00 13.13 122 TYR B CA 1
ATOM 2418 C C . TYR B 1 123 ? -16.186 14.685 -30.228 1.00 13.74 122 TYR B C 1
ATOM 2419 O O . TYR B 1 123 ? -16.010 15.889 -30.073 1.00 15.69 122 TYR B O 1
ATOM 2428 N N . GLY B 1 124 ? -16.565 14.131 -31.376 1.00 13.47 123 GLY B N 1
ATOM 2429 C CA . GLY B 1 124 ? -17.044 14.914 -32.530 1.00 13.33 123 GLY B CA 1
ATOM 2430 C C . GLY B 1 124 ? -15.934 15.295 -33.511 1.00 13.31 123 GLY B C 1
ATOM 2431 O O . GLY B 1 124 ? -15.463 14.469 -34.248 1.00 13.03 123 GLY B O 1
ATOM 2432 N N . PHE B 1 125 ? -15.565 16.566 -33.542 1.00 12.59 124 PHE B N 1
ATOM 2433 C CA . PHE B 1 125 ? -14.622 17.162 -34.495 1.00 12.84 124 PHE B CA 1
ATOM 2434 C C . PHE B 1 125 ? -13.191 16.920 -34.045 1.00 12.90 124 PHE B C 1
ATOM 2435 O O . PHE B 1 125 ? -12.836 17.120 -32.873 1.00 13.49 124 PHE B O 1
ATOM 2443 N N . LEU B 1 126 ? -12.335 16.541 -34.978 1.00 11.98 125 LEU B N 1
ATOM 2444 C CA . LEU B 1 126 ? -10.875 16.433 -34.743 1.00 13.49 125 LEU B CA 1
ATOM 2445 C C . LEU B 1 126 ? -10.140 16.851 -36.022 1.00 12.91 125 LEU B C 1
ATOM 2446 O O . LEU B 1 126 ? -10.501 16.385 -37.086 1.00 12.14 125 LEU B O 1
ATOM 2451 N N . ASN B 1 127 ? -9.073 17.636 -35.884 1.00 12.97 126 ASN B N 1
ATOM 2452 C CA . ASN B 1 127 ? -8.165 17.887 -37.000 1.00 13.15 126 ASN B CA 1
ATOM 2453 C C . ASN B 1 127 ? -7.142 16.785 -36.967 1.00 14.32 126 ASN B C 1
ATOM 2454 O O . ASN B 1 127 ? -6.229 16.830 -36.133 1.00 15.32 126 ASN B O 1
ATOM 2459 N N . LEU B 1 128 ? -7.339 15.809 -37.822 1.00 13.49 127 LEU B N 1
ATOM 2460 C CA . LEU B 1 128 ? -6.509 14.594 -37.829 1.00 14.14 127 LEU B CA 1
ATOM 2461 C C . LEU B 1 128 ? -5.511 14.644 -38.994 1.00 14.25 127 LEU B C 1
ATOM 2462 O O . LEU B 1 128 ? -5.895 14.578 -40.184 1.00 14.67 127 LEU B O 1
ATOM 2467 N N . GLY B 1 129 ? -4.218 14.741 -38.680 1.00 16.34 128 GLY B N 1
ATOM 2468 C CA . GLY B 1 129 ? -3.195 14.872 -39.742 1.00 17.24 128 GLY B CA 1
ATOM 2469 C C . GLY B 1 129 ? -3.459 16.015 -40.699 1.00 16.05 128 GLY B C 1
ATOM 2470 O O . GLY B 1 129 ? -3.138 15.887 -41.882 1.00 17.33 128 GLY B O 1
ATOM 2471 N N . GLY B 1 130 ? -3.989 17.119 -40.203 1.00 14.91 129 GLY B N 1
ATOM 2472 C CA . GLY B 1 130 ? -4.317 18.303 -41.015 1.00 14.45 129 GLY B CA 1
ATOM 2473 C C . GLY B 1 130 ? -5.664 18.222 -41.724 1.00 14.05 129 GLY B C 1
ATOM 2474 O O . GLY B 1 130 ? -6.017 19.185 -42.414 1.00 14.00 129 GLY B O 1
ATOM 2475 N N . THR B 1 131 ? -6.404 17.113 -41.584 1.00 12.81 130 THR B N 1
ATOM 2476 C CA . THR B 1 131 ? -7.720 16.969 -42.238 1.00 13.17 130 THR B CA 1
ATOM 2477 C C . THR B 1 131 ? -8.839 17.074 -41.199 1.00 12.11 130 THR B C 1
ATOM 2478 O O . THR B 1 131 ? -8.924 16.243 -40.295 1.00 11.67 130 THR B O 1
ATOM 2482 N N . PRO B 1 132 ? -9.744 18.058 -41.369 1.00 12.47 131 PRO B N 1
ATOM 2483 C CA . PRO B 1 132 ? -10.947 18.146 -40.535 1.00 12.92 131 PRO B CA 1
ATOM 2484 C C . PRO B 1 132 ? -11.768 16.836 -40.649 1.00 11.15 131 PRO B C 1
ATOM 2485 O O . PRO B 1 132 ? -12.017 16.394 -41.730 1.00 11.30 131 PRO B O 1
ATOM 2489 N N . THR B 1 133 ? -12.060 16.251 -39.487 1.00 10.77 132 THR B N 1
ATOM 2490 C CA . THR B 1 133 ? -12.678 14.898 -39.413 1.00 10.55 132 THR B CA 1
ATOM 2491 C C . THR B 1 133 ? -13.859 14.954 -38.426 1.00 10.77 132 THR B C 1
ATOM 2492 O O . THR B 1 133 ? -13.790 15.593 -37.406 1.00 11.00 132 THR B O 1
ATOM 2496 N N . HIS B 1 134 ? -14.906 14.240 -38.790 1.00 9.87 133 HIS B N 1
ATOM 2497 C CA . HIS 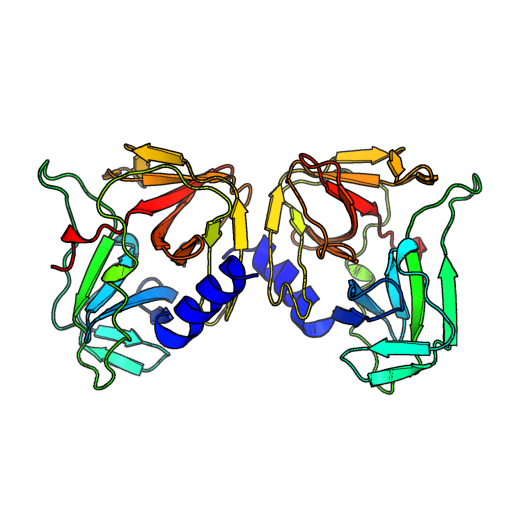B 1 134 ? -16.128 14.132 -37.988 1.00 10.47 133 HIS B CA 1
ATOM 2498 C C . HIS B 1 134 ? -16.308 12.720 -37.343 1.00 10.48 133 HIS B C 1
ATOM 2499 O O . HIS B 1 134 ? -15.590 11.801 -37.685 1.00 10.40 133 HIS B O 1
ATOM 2506 N N . ARG B 1 135 ? -17.255 12.675 -36.407 1.00 9.87 134 ARG B N 1
ATOM 2507 C CA . ARG B 1 135 ? -17.729 11.450 -35.733 1.00 10.24 134 ARG B CA 1
ATOM 2508 C C . ARG B 1 135 ? -16.570 10.714 -35.061 1.00 10.67 134 ARG B C 1
ATOM 2509 O O . ARG B 1 135 ? -16.466 9.497 -35.171 1.00 9.96 134 ARG B O 1
ATOM 2517 N N . ILE B 1 136 ? -15.777 11.444 -34.304 1.00 10.46 135 ILE B N 1
ATOM 2518 C CA . ILE B 1 136 ? -14.657 10.860 -33.528 1.00 11.06 135 ILE B CA 1
ATOM 2519 C C . ILE B 1 136 ? -15.086 10.466 -32.115 1.00 10.96 135 ILE B C 1
ATOM 2520 O O . ILE B 1 136 ? -15.794 11.239 -31.456 1.00 11.25 135 ILE B O 1
ATOM 2525 N N . LEU B 1 137 ? -14.624 9.285 -31.703 1.00 10.34 136 LEU B N 1
ATOM 2526 C CA . LEU B 1 137 ? -14.691 8.767 -30.328 1.00 10.71 136 LEU B CA 1
ATOM 2527 C C . LEU B 1 137 ? -13.320 8.971 -29.662 1.00 10.66 136 LEU B C 1
ATOM 2528 O O . LEU B 1 137 ? -12.290 8.781 -30.320 1.00 10.98 136 LEU B O 1
ATOM 2533 N N . MET B 1 138 ? -13.327 9.362 -28.383 1.00 10.48 137 MET B N 1
ATOM 2534 C CA . MET B 1 138 ? -12.077 9.541 -27.665 1.00 10.90 137 MET B CA 1
ATOM 2535 C C . MET B 1 138 ? -12.009 8.705 -26.381 1.00 11.12 137 MET B C 1
ATOM 2536 O O . MET B 1 138 ? -13.015 8.562 -25.702 1.00 11.61 137 MET B O 1
ATOM 2541 N N . TYR B 1 139 ? -10.830 8.173 -26.111 1.00 11.19 138 TYR B N 1
ATOM 2542 C CA . TYR B 1 139 ? -10.509 7.439 -24.866 1.00 11.31 138 TYR B CA 1
ATOM 2543 C C . TYR B 1 139 ? -9.117 7.884 -24.414 1.00 11.76 138 TYR B C 1
ATOM 2544 O O . TYR B 1 139 ? -8.300 8.350 -25.179 1.00 11.81 138 TYR B O 1
ATOM 2553 N N . ASN B 1 140 ? -8.860 7.670 -23.135 1.00 12.67 139 ASN B N 1
ATOM 2554 C CA . ASN B 1 140 ? -7.497 7.833 -22.590 1.00 13.92 139 ASN B CA 1
ATOM 2555 C C . ASN B 1 140 ? -6.573 6.856 -23.293 1.00 13.37 139 ASN B C 1
ATOM 2556 O O . ASN B 1 140 ? -6.936 5.703 -23.478 1.00 13.06 139 ASN B O 1
ATOM 2561 N N . PHE B 1 141 ? -5.390 7.283 -23.657 1.00 12.78 140 PHE B N 1
ATOM 2562 C CA . PHE B 1 141 ? -4.442 6.383 -24.339 1.00 13.40 140 PHE B CA 1
ATOM 2563 C C . PHE B 1 141 ? -3.038 6.966 -24.162 1.00 14.00 140 PHE B C 1
ATOM 2564 O O . PHE B 1 141 ? -2.466 7.537 -25.107 1.00 13.80 140 PHE B O 1
ATOM 2572 N N . PRO B 1 142 ? -2.502 6.872 -22.917 1.00 14.17 141 PRO B N 1
ATOM 2573 C CA . PRO B 1 142 ? -1.236 7.544 -22.576 1.00 14.66 141 PRO B CA 1
ATOM 2574 C C . PRO B 1 142 ? -0.038 6.722 -23.032 1.00 17.73 141 PRO B C 1
ATOM 2575 O O . PRO B 1 142 ? 0.666 6.108 -22.199 1.00 22.20 141 PRO B O 1
ATOM 2579 N N . THR B 1 143 ? 0.177 6.635 -24.330 1.00 17.98 142 THR B N 1
ATOM 2580 C CA . THR B 1 143 ? 1.236 5.801 -24.961 1.00 19.70 142 THR B CA 1
ATOM 2581 C C . THR B 1 143 ? 1.480 6.382 -26.354 1.00 21.27 142 THR B C 1
ATOM 2582 O O . THR B 1 143 ? 0.577 7.054 -26.873 1.00 20.67 142 THR B O 1
ATOM 2586 N N . ARG B 1 144 ? 2.622 6.106 -26.982 1.00 23.58 143 ARG B N 1
ATOM 2587 C CA . ARG B 1 144 ? 2.754 6.465 -28.429 1.00 27.34 143 ARG B CA 1
ATOM 2588 C C . ARG B 1 144 ? 2.532 5.177 -29.253 1.00 23.19 143 ARG B C 1
ATOM 2589 O O . ARG B 1 144 ? 3.215 4.144 -29.045 1.00 29.14 143 ARG B O 1
ATOM 2597 N N . ALA B 1 145 ? 1.454 5.221 -30.005 1.00 21.40 144 ALA B N 1
ATOM 2598 C CA . ALA B 1 145 ? 0.974 4.119 -30.848 1.00 21.66 144 ALA B CA 1
ATOM 2599 C C . ALA B 1 145 ? 1.370 4.449 -32.307 1.00 21.45 144 ALA B C 1
ATOM 2600 O O . ALA B 1 145 ? 1.402 5.616 -32.727 1.00 21.32 144 ALA B O 1
ATOM 2602 N N . GLY B 1 146 ? 1.691 3.411 -33.047 1.00 19.02 145 GLY B N 1
ATOM 2603 C CA . GLY B 1 146 ? 1.854 3.500 -34.506 1.00 20.69 145 GLY B CA 1
ATOM 2604 C C . GLY B 1 146 ? 0.511 3.521 -35.217 1.00 19.08 145 GLY B C 1
ATOM 2605 O O . GLY B 1 146 ? -0.510 3.778 -34.588 1.00 20.14 145 GLY B O 1
ATOM 2606 N N . GLN B 1 147 ? 0.549 3.197 -36.488 1.00 16.73 146 GLN B N 1
ATOM 2607 C CA . GLN B 1 147 ? -0.588 3.394 -37.421 1.00 17.79 146 GLN B CA 1
ATOM 2608 C C . GLN B 1 147 ? -1.564 2.197 -37.415 1.00 15.89 146 GLN B C 1
ATOM 2609 O O . GLN B 1 147 ? -2.613 2.324 -38.024 1.00 15.98 146 GLN B O 1
ATOM 2615 N N . CYS B 1 148 ? -1.228 1.043 -36.862 1.00 14.97 147 CYS B N 1
ATOM 2616 C CA . CYS B 1 148 ? -1.897 -0.212 -37.286 1.00 13.86 147 CYS B CA 1
ATOM 2617 C C . CYS B 1 148 ? -3.392 -0.248 -36.873 1.00 13.15 147 CYS B C 1
ATOM 2618 O O . CYS B 1 148 ? -4.146 -0.919 -37.507 1.00 12.50 147 CYS B O 1
ATOM 2621 N N . GLY B 1 149 ? -3.742 0.482 -35.827 1.00 13.10 148 GLY B N 1
ATOM 2622 C CA . GLY B 1 149 ? -5.146 0.563 -35.345 1.00 13.76 148 GLY B CA 1
ATOM 2623 C C . GLY B 1 149 ? -5.731 -0.730 -34.803 1.00 13.12 148 GLY B C 1
ATOM 2624 O O . GLY B 1 149 ? -4.964 -1.648 -34.400 1.00 13.93 148 GLY B O 1
ATOM 2625 N N . GLY B 1 150 ? -7.075 -0.787 -34.782 1.00 11.15 149 GLY B N 1
ATOM 2626 C CA . GLY B 1 150 ? -7.779 -1.840 -34.068 1.00 11.27 149 GLY B CA 1
ATOM 2627 C C . GLY B 1 150 ? -9.262 -1.518 -33.929 1.00 10.56 149 GLY B C 1
ATOM 2628 O O . GLY B 1 150 ? -9.712 -0.432 -34.215 1.00 10.34 149 GLY B O 1
ATOM 2629 N N . VAL B 1 151 ? -9.979 -2.526 -33.476 1.00 10.55 150 VAL B N 1
ATOM 2630 C CA . VAL B 1 151 ? -11.459 -2.507 -33.440 1.00 9.70 150 VAL B CA 1
ATOM 2631 C C . VAL B 1 151 ? -11.910 -2.183 -32.011 1.00 9.98 150 VAL B C 1
ATOM 2632 O O . VAL B 1 151 ? -11.499 -2.878 -31.076 1.00 9.98 150 VAL B O 1
ATOM 2636 N N . VAL B 1 152 ? -12.795 -1.197 -31.856 1.00 9.42 151 VAL B N 1
ATOM 2637 C CA . VAL B 1 152 ? -13.299 -0.811 -30.530 1.00 10.46 151 VAL B CA 1
ATOM 2638 C C . VAL B 1 152 ? -14.701 -1.410 -30.315 1.00 9.84 151 VAL B C 1
ATOM 2639 O O . VAL B 1 152 ? -15.575 -1.211 -31.175 1.00 9.97 151 VAL B O 1
ATOM 2643 N N . THR B 1 153 ? -14.836 -2.176 -29.235 1.00 10.24 152 THR B N 1
ATOM 2644 C CA . THR B 1 153 ? -16.095 -2.842 -28.896 1.00 11.52 152 THR B CA 1
ATOM 2645 C C . THR B 1 153 ? -16.491 -2.538 -27.469 1.00 11.06 152 THR B C 1
ATOM 2646 O O . THR B 1 153 ? -15.661 -2.218 -26.648 1.00 10.83 152 THR B O 1
ATOM 2650 N N . THR B 1 154 ? -17.774 -2.711 -27.221 1.00 10.99 153 THR B N 1
ATOM 2651 C CA . THR B 1 154 ? -18.355 -2.793 -25.856 1.00 14.21 153 THR B CA 1
ATOM 2652 C C . THR B 1 154 ? -19.093 -4.134 -25.830 1.00 15.77 153 THR B C 1
ATOM 2653 O O . THR B 1 154 ? -19.362 -4.665 -26.949 1.00 19.61 153 THR B O 1
ATOM 2657 N N . THR B 1 155 ? -19.633 -4.599 -24.712 1.00 18.89 154 THR B N 1
ATOM 2658 C CA . THR B 1 155 ? -20.612 -5.736 -24.779 1.00 19.89 154 THR B CA 1
ATOM 2659 C C . THR B 1 155 ? -21.722 -5.386 -25.808 1.00 15.90 154 THR B C 1
ATOM 2660 O O . THR B 1 155 ? -22.507 -4.439 -25.625 1.00 20.07 154 THR B O 1
ATOM 2664 N N . GLY B 1 156 ? -21.860 -6.231 -26.797 1.00 16.26 155 GLY B N 1
ATOM 2665 C CA . GLY B 1 156 ? -22.920 -6.173 -27.766 1.00 15.90 155 GLY B CA 1
ATOM 2666 C C . GLY B 1 156 ? -22.817 -5.129 -28.824 1.00 12.87 155 GLY B C 1
ATOM 2667 O O . GLY B 1 156 ? -23.729 -5.071 -29.566 1.00 15.00 155 GLY B O 1
ATOM 2668 N N . LYS B 1 157 ? -21.769 -4.286 -28.886 0.50 12.85 156 LYS B N 1
ATOM 2669 C CA . LYS B 1 157 ? -21.684 -3.273 -29.974 0.50 12.67 156 LYS B CA 1
ATOM 2670 C C . LYS B 1 157 ? -20.254 -3.144 -30.512 0.50 11.31 156 LYS B C 1
ATOM 2671 O O . LYS B 1 157 ? -19.294 -3.172 -29.742 0.50 11.08 156 LYS B O 1
ATOM 2677 N N . VAL B 1 158 ? -20.157 -3.019 -31.829 1.00 10.68 157 VAL B N 1
ATOM 2678 C CA . VAL B 1 158 ? -18.878 -2.714 -32.502 1.00 10.75 157 VAL B CA 1
ATOM 2679 C C . VAL B 1 158 ? -18.953 -1.201 -32.832 1.00 11.21 157 VAL B C 1
ATOM 2680 O O . VAL B 1 158 ? -19.802 -0.812 -33.656 1.00 11.40 157 VAL B O 1
ATOM 2684 N N . ILE B 1 159 ? -18.188 -0.373 -32.143 1.00 9.69 15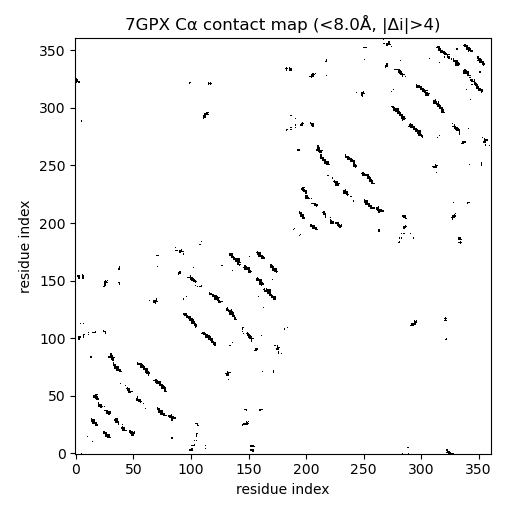8 ILE B N 1
ATOM 2685 C CA . ILE B 1 159 ? -18.475 1.083 -32.139 1.00 10.17 158 ILE B CA 1
ATOM 2686 C C . ILE B 1 159 ? -17.520 1.864 -33.028 1.00 10.62 158 ILE B C 1
ATOM 2687 O O . ILE B 1 159 ? -17.873 3.020 -33.365 1.00 9.79 158 ILE B O 1
ATOM 2692 N N . GLY B 1 160 ? -16.353 1.346 -33.378 1.00 9.59 159 GLY B N 1
ATOM 2693 C CA . GLY B 1 160 ? -15.433 2.203 -34.105 1.00 10.32 159 GLY B CA 1
ATOM 2694 C C . GLY B 1 160 ? -14.141 1.473 -34.429 1.00 10.32 159 GLY B C 1
ATOM 2695 O O . GLY B 1 160 ? -13.921 0.336 -33.969 1.00 9.74 159 GLY B O 1
ATOM 2696 N N . ILE B 1 161 ? -13.294 2.181 -35.178 1.00 9.09 160 ILE B N 1
ATOM 2697 C CA . ILE B 1 161 ? -11.930 1.699 -35.510 1.00 9.71 160 ILE B CA 1
ATOM 2698 C C . ILE B 1 161 ? -10.907 2.788 -35.158 1.00 9.79 160 ILE B C 1
ATOM 2699 O O . ILE B 1 161 ? -11.153 3.963 -35.411 1.00 9.92 160 ILE B O 1
ATOM 2704 N N . HIS B 1 162 ? -9.797 2.379 -34.530 1.00 9.18 161 HIS B N 1
ATOM 2705 C CA . HIS B 1 162 ? -8.772 3.346 -34.064 1.00 10.07 161 HIS B CA 1
ATOM 2706 C C . HIS B 1 162 ? -8.109 4.057 -35.270 1.00 10.38 161 HIS B C 1
ATOM 2707 O O . HIS B 1 162 ? -7.608 3.373 -36.146 1.00 10.50 161 HIS B O 1
ATOM 2714 N N . VAL B 1 163 ? -8.034 5.378 -35.252 1.00 9.80 162 VAL B N 1
ATOM 2715 C CA . VAL B 1 163 ? -7.448 6.138 -36.375 1.00 10.55 162 VAL B CA 1
ATOM 2716 C C . VAL B 1 163 ? -6.310 7.044 -35.939 1.00 11.67 162 VAL B C 1
ATOM 2717 O O . VAL B 1 163 ? -5.654 7.526 -36.861 1.00 12.11 162 VAL B O 1
ATOM 2721 N N . GLY B 1 164 ? -6.075 7.280 -34.651 1.00 11.60 163 GLY B N 1
ATOM 2722 C CA . GLY B 1 164 ? -4.961 8.180 -34.302 1.00 12.91 163 GLY B CA 1
ATOM 2723 C C . GLY B 1 164 ? -4.898 8.471 -32.824 1.00 11.91 163 GLY B C 1
ATOM 2724 O O . GLY B 1 164 ? -5.632 7.895 -32.034 1.00 11.02 163 GLY B O 1
ATOM 2725 N N . GLY B 1 165 ? -4.028 9.402 -32.455 1.00 11.99 164 GLY B N 1
ATOM 2726 C CA . GLY B 1 165 ? -3.765 9.673 -31.042 1.00 13.00 164 GLY B CA 1
ATOM 2727 C C . GLY B 1 165 ? -2.787 10.825 -30.870 1.00 13.20 164 GLY B C 1
ATOM 2728 O O . GLY B 1 165 ? -2.173 11.224 -31.893 1.00 14.98 164 GLY B O 1
ATOM 2729 N N . ASN B 1 166 ? -2.645 11.308 -29.643 1.00 12.95 165 ASN B N 1
ATOM 2730 C CA . ASN B 1 166 ? -1.724 12.454 -29.441 1.00 14.61 165 ASN B CA 1
ATOM 2731 C C . ASN B 1 166 ? -0.804 12.209 -28.249 1.00 15.87 165 ASN B C 1
ATOM 2732 O O . ASN B 1 166 ? -0.157 13.192 -27.881 1.00 16.71 165 ASN B O 1
ATOM 2737 N N . GLY B 1 167 ? -0.608 10.954 -27.804 1.00 14.50 166 GLY B N 1
ATOM 2738 C CA . GLY B 1 167 ? 0.261 10.542 -26.692 1.00 14.71 166 GLY B CA 1
ATOM 2739 C C . GLY B 1 167 ? -0.442 10.581 -25.363 1.00 14.98 166 GLY B C 1
ATOM 2740 O O . GLY B 1 167 ? 0.145 10.002 -24.444 1.00 17.73 166 GLY B O 1
A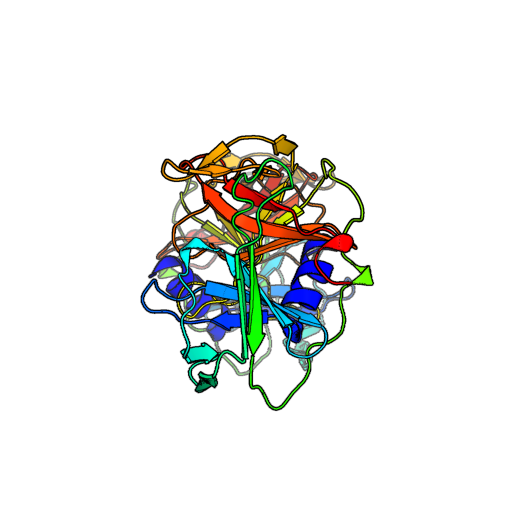TOM 2741 N N . ALA B 1 168 ? -1.611 11.233 -25.224 1.00 14.58 167 ALA B N 1
ATOM 2742 C CA . ALA B 1 168 ? -2.471 11.231 -24.012 1.00 14.40 167 ALA B CA 1
ATOM 2743 C C . ALA B 1 168 ? -3.832 10.602 -24.287 1.00 14.06 167 ALA B C 1
ATOM 2744 O O . ALA B 1 168 ? -4.351 9.958 -23.357 1.00 13.90 167 ALA B O 1
ATOM 2746 N N . GLN B 1 169 ? -4.393 10.905 -25.454 1.00 12.99 168 GLN B N 1
ATOM 2747 C CA . GLN B 1 169 ? -5.726 10.452 -25.898 1.00 13.46 168 GLN B CA 1
ATOM 2748 C C . GLN B 1 169 ? -5.592 9.644 -27.179 1.00 12.11 168 GLN B C 1
ATOM 2749 O O . GLN B 1 169 ? -4.607 9.769 -27.910 1.00 13.23 168 GLN B O 1
ATOM 2755 N N . GLY B 1 170 ? -6.535 8.737 -27.361 1.00 11.17 169 GLY B N 1
ATOM 2756 C CA . GLY B 1 170 ? -6.674 7.903 -28.543 1.00 10.88 169 GLY B CA 1
ATOM 2757 C C . GLY B 1 170 ? -8.025 8.186 -29.189 1.00 10.17 169 GLY B C 1
ATOM 2758 O O . GLY B 1 170 ? -8.969 8.562 -28.496 1.00 10.72 169 GLY B O 1
ATOM 2759 N N . PHE B 1 171 ? -8.044 8.094 -30.501 1.00 10.24 170 PHE B N 1
ATOM 2760 C CA . PHE B 1 171 ? -9.202 8.525 -31.317 1.00 10.19 170 PHE B CA 1
ATOM 2761 C C . PHE B 1 171 ? -9.614 7.406 -32.288 1.00 9.63 170 PHE B C 1
ATOM 2762 O O . PHE B 1 171 ? -8.803 6.806 -32.931 1.00 9.84 170 PHE B O 1
ATOM 2770 N N . ALA B 1 172 ? -10.925 7.145 -32.330 1.00 9.59 171 ALA B N 1
ATOM 2771 C CA . ALA B 1 172 ? -11.541 6.141 -33.219 1.00 9.73 171 ALA B CA 1
ATOM 2772 C C . ALA B 1 172 ? -12.613 6.823 -34.089 1.00 9.79 171 ALA B C 1
ATOM 2773 O O . ALA B 1 172 ? -13.380 7.644 -33.596 1.00 10.11 171 ALA B O 1
ATOM 2775 N N . ALA B 1 173 ? -12.707 6.379 -35.321 1.00 9.32 172 ALA B N 1
ATOM 2776 C CA . ALA B 1 173 ? -13.806 6.722 -36.233 1.00 10.23 172 ALA B CA 1
ATOM 2777 C C . ALA B 1 173 ? -15.009 5.863 -35.871 1.00 11.07 172 ALA B C 1
ATOM 2778 O O . ALA B 1 173 ? -14.854 4.669 -35.820 1.00 10.35 172 ALA B O 1
ATOM 2780 N N . MET B 1 174 ? -16.194 6.483 -35.741 1.00 10.28 173 MET B N 1
ATOM 2781 C CA . MET B 1 174 ? -17.424 5.725 -35.455 1.00 10.85 173 MET B CA 1
ATOM 2782 C C . MET B 1 174 ? -17.785 4.831 -36.632 1.00 10.07 173 MET B C 1
ATOM 2783 O O . MET B 1 174 ? -17.601 5.165 -37.775 1.00 11.17 173 MET B O 1
ATOM 2788 N N . LEU B 1 175 ? -18.325 3.663 -36.277 1.00 9.69 174 LEU B N 1
ATOM 2789 C CA . LEU B 1 175 ? -19.064 2.838 -37.240 1.00 10.34 174 LEU B CA 1
ATOM 2790 C C . LEU B 1 175 ? -20.550 3.005 -36.939 1.00 10.36 174 LEU B C 1
ATOM 2791 O O . LEU B 1 175 ? -20.921 2.869 -35.801 1.00 11.00 174 LEU B O 1
ATOM 2796 N N . LEU B 1 176 ? -21.318 3.322 -37.989 1.00 11.18 175 LEU B N 1
ATOM 2797 C CA . LEU B 1 176 ? -22.783 3.483 -37.864 1.00 11.23 175 LEU B CA 1
ATOM 2798 C C . LEU B 1 176 ? -23.462 2.502 -38.790 1.00 11.55 175 LEU B C 1
ATOM 2799 O O . LEU B 1 176 ? -22.963 2.201 -39.880 1.00 11.38 175 LEU B O 1
ATOM 2804 N N . HIS B 1 177 ? -24.664 2.097 -38.370 1.00 11.59 176 HIS B N 1
ATOM 2805 C CA . HIS B 1 177 ? -25.455 1.103 -39.122 1.00 12.99 176 HIS B CA 1
ATOM 2806 C C . HIS B 1 177 ? -25.685 1.562 -40.573 1.00 12.11 176 HIS B C 1
ATOM 2807 O O . HIS B 1 177 ? -25.619 0.793 -41.525 1.00 14.06 176 HIS B O 1
ATOM 2814 N N . SER B 1 178 ? -25.963 2.859 -40.715 1.00 13.06 177 SER B N 1
ATOM 2815 C CA . SER B 1 178 ? -26.352 3.458 -42.018 1.00 13.50 177 SER B CA 1
ATOM 2816 C C . SER B 1 178 ? -25.198 3.416 -43.013 1.00 13.13 177 SER B C 1
ATOM 2817 O O . SER B 1 178 ? -25.420 3.679 -44.185 1.00 14.73 177 SER B O 1
ATOM 2820 N N . TYR B 1 179 ? -23.945 3.140 -42.623 1.00 11.54 178 TYR B N 1
ATOM 2821 C CA . TYR B 1 179 ? -22.833 3.081 -43.599 1.00 11.96 178 TYR B CA 1
ATOM 2822 C C . TYR B 1 179 ? -22.956 1.852 -44.527 1.00 12.19 178 TYR B C 1
ATOM 2823 O O . TYR B 1 179 ? -22.262 1.808 -45.552 1.00 14.10 178 TYR B O 1
ATOM 2832 N N . PHE B 1 180 ? -23.698 0.849 -44.090 1.00 13.23 179 PHE B N 1
ATOM 2833 C CA . PHE B 1 180 ? -23.707 -0.495 -44.740 1.00 16.08 179 PHE B CA 1
ATOM 2834 C C . PHE B 1 180 ? -25.093 -1.022 -45.121 1.00 23.25 179 PHE B C 1
ATOM 2835 O O . PHE B 1 180 ? -25.229 -2.279 -45.405 1.00 29.89 179 PHE B O 1
ATOM 2843 N N . THR B 1 181 ? -26.118 -0.219 -45.021 1.00 24.85 180 THR B N 1
ATOM 2844 C CA . THR B 1 181 ? -27.512 -0.673 -45.342 1.00 46.79 180 THR B CA 1
ATOM 2845 C C . THR B 1 181 ? -27.614 -1.056 -46.843 1.00 62.51 180 THR B C 1
ATOM 2846 O O . THR B 1 181 ? -26.897 -1.958 -47.383 1.00 79.56 180 THR B O 1
#

Sequence (361 aa):
MGPGFDFAQAIMKKNTVIARRTEKGEFTMLGVYDDRVAVIPTHASVGEIIYINDVETRVLDACALRDLTDTNLEITIVKLDRNQKFRDIRHFLPRCCEDDYNDAVLSSVHTSKFPNMYIPVGQVTNYGFLNLGGTPTHRILMYNFPTRAGQCGGVVTTTGKVIGIHVGGNGAQGFAAMLLHSYFTGPGFDFAQAIMKKNTVIARTEKGEFTMLGVYDRVAVIPTHASVGEIIYINDVETRVLDACCALRDLTDTNLEITIVKLDRNQKFRDIRHFLPRCCEDDYNDAVLSSVHTSKFPNMYIPVGQVTNYGFLNLGGTPTHRILMYNFPTRAGQCGGVVTTTGKVIGIHVGGNGAQGFAAMLLHSYFT

Foldseek 3Di:
DDLQLVQLCVQQVFFWWWKQAPQGIFTWGAAKFQKIKFFCVSVDDQWIATNNRIWGWPDKAQDAPPVRAGLRIIITRIPDPDITDHPLQQAAADQDWDFFKWWFTDDPVDHGDIHRQGTKDQPAWDCAVNGTHGRKIKGFDQDDPRSFQTWIHGNRHGFFTWHDDDRGMTITRGDHSVVPD/DLFVVVQVVQQPQFWWWKQDPVGTAIWGAAWFQKIKTFVVNVDDQWIATNNRIKGFPDKDQDDDPVRAGLRIIITRIDDDDIGDHLLQQAAADADKDFFKWWFTDYPVQHGDIHTFTTKDQPAWDCDPNGTHGRKIKTFDQAADDQRWGWIDGNRHGFFIWGDDDNGMTITRGDHSVVPD

B-factor: mean 18.14, std 9.4, range [6.35, 99.69]

InterPro domains:
  IPR000081 Peptidase C3, picornavirus core protein 2A [PF00947] (877-1002)
  IPR000199 Peptidase C3A/C3B, picornaviral [PF00548] (1549-1714)
  IPR000605 Helicase, superfamily 3, single-stranded DNA/RNA virus [PF00910] (1233-1330)
  IPR001205 RNA-directed RNA polymerase, C-terminal domain [PF00680] (1754-2163)
  IPR001676 Picornavirus capsid [PF00073] (94-286)
  IPR001676 Picornavirus capsid [PF00073] (346-512)
  IPR002527 Picornavirus 2B protein [PF01552] (1008-1108)
  IPR003138 Picornavirus coat protein VP4 [PF02226] (2-69)
  IPR003593 AAA+ ATPase domain [SM00382] (1228-1359)
  IPR007094 RNA-directed RNA polymerase, catalytic domain [PS50507] (1954-2069)
  IPR009003 Peptidase S1, PA clan [SSF50494] (862-1000)
  IPR009003 Peptidase S1, PA clan [SSF50494] (1543-1732)
  IPR014759 Helicase, superfamily 3, single-stranded RNA virus [PS51218] (1212-1370)
  IPR014838 Poliovirus 3A protein-like [PF08727] (1439-1498)
  IPR027417 P-loop containing nucleoside triphosphate hydrolase [SSF52540] (1181-1356)
  IPR029053 Viral coat protein subunit [G3DSA:2.60.120.20] (1-317)
  IPR029053 Viral coat protein subunit [G3DSA:2.60.120.20] (318-564)
  IPR029053 Viral coat protein subunit [G3DSA:2.60.120.20] (565-861)
  IPR033703 Picornavirus/Calicivirus coat protein [cd00205] (125-314)
  IPR033703 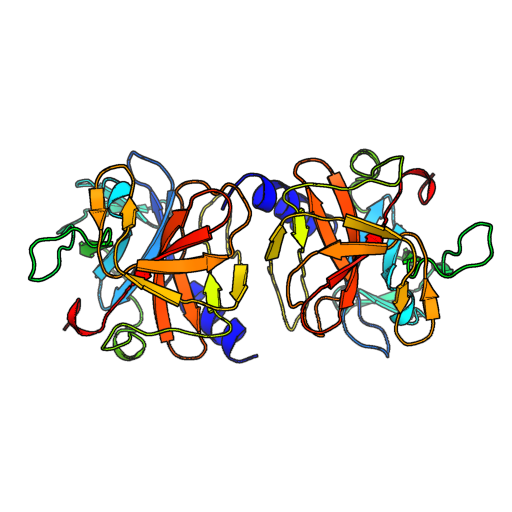Picornavirus/Calicivirus coat protein [cd00205] (391-548)

Nearest PDB structures (foldseek):
  9ax9-assembly1_B  TM=1.000E+00  e=2.716E-34  enterovirus D68
  7l8h-assembly1_A  TM=9.967E-01  e=3.969E-34  enterovirus D68
  8fl5-assembly2_B  TM=9.964E-01  e=2.128E-33  enterovirus D68
  3zzc-assembly1_A  TM=9.875E-01  e=8.247E-29  Coxsackievirus B3
  8y2u-assembly1_B  TM=9.846E-01  e=1.343E-28  Coxsackievirus B4